Protein 4NOX (pdb70)

InterPro domains:
  IPR000504 RNA recognition motif domain [PS50102] (42-128)
  IPR011400 Eukaryotic translation initiation factor 3 subunit B [MF_03001] (15-746)
  IPR011400 Eukaryotic translation initiation factor 3 subunit B [PIRSF036424] (9-745)
  IPR011400 Eukaryotic translation initiation factor 3 subunit B [PTHR14068] (8-745)
  IPR012677 Nucleotide-binding alpha-beta plait domain superfamily [G3DSA:3.30.70.330] (41-124)
  IPR013979 Translation initiation factor, beta propellor-like domain [PF08662] (407-628)
  IPR015943 WD40/YVTN repeat-like-containing domain superfamily [G3DSA:2.130.10.10] (167-363)
  IPR015943 WD40/YVTN repeat-like-containing domain superfamily [G3DSA:2.130.10.10] (385-650)
  IPR034363 eIF3B, RNA recognition motif [cd12278] (41-124)
  IPR035979 RNA-binding domain superfamily [SSF54928] (69-132)

Radius of gyration: 23.25 Å; Cα contacts (8 Å, |Δi|>4): 1165; chains: 1; bounding box: 60×56×57 Å

B-factor: mean 74.77, std 24.27, range [25.97, 205.02]

GO terms:
  GO:0005515 protein binding (F, IPI)

Sequence (460 aa):
RGRDQFVMYRGDTVGVFWNNEKDQPENIVDRQHWTETFVQWSPLGTYLTSVHAQGVQLWGGASWSRLRRFPHPFVNLVAFSPGEKYLVTWSNRPIQIPDSGHPVLTLDDDGKNYIIWDIETARPLRSFAQQDIFPWPVFKWSADDKYVARLNQGTSISIYELPKMNLLDKQAVKIEGVMDFEWAPATVQREGVKTYEQLFCFWTPEIGNNPARVGLMSIPSKQIVRTLNLFSVSDVKMHWQSEGTYLCVKVDRHSKSKKSQATTLEIFRVKEKGVPVEVVDTIKDTVINFAWEPKGDRFVIITTPEPVGATAVPPKTSVSFFCPELKKGNQVGSFKHLRTLEKKNHNAIYWSPKGRFVVIATVHNTQSSDLEFWDLDFDGEKPENEKDLAACLQLMGTGDHYGITDVEWDPSGRYVATWASAWKHTMENGYHLYDFKGELLREEHIEKFKQWQWRPRPPT

Structure (mmCIF, N/CA/C/O backbone):
data_4NOX
#
_entry.id   4NOX
#
_cell.length_a   108.380
_cell.length_b   108.380
_cell.length_c   172.180
_cell.angle_alpha   90.000
_cell.angle_beta   90.000
_cell.angle_gamma   90.000
#
_symmetry.space_group_name_H-M   'P 43 21 2'
#
loop_
_entity.id
_entity.type
_entity.pdbx_description
1 polymer 'Eukaryotic translation initiation factor 3 subunit B'
2 non-polymer 'CHLORIDE ION'
3 water water
#
loop_
_atom_site.group_PDB
_atom_site.id
_atom_site.type_symbol
_atom_site.label_atom_id
_atom_site.label_alt_id
_atom_site.label_comp_id
_atom_site.label_asym_id
_atom_site.label_entity_id
_atom_site.label_seq_id
_atom_site.pdbx_PDB_ins_code
_atom_site.Cartn_x
_atom_site.Cartn_y
_atom_site.Cartn_z
_atom_site.occupancy
_atom_site.B_iso_or_equiv
_atom_site.auth_seq_id
_atom_site.auth_comp_id
_atom_site.auth_asym_id
_atom_site.auth_atom_id
_atom_site.pdbx_PDB_model_num
ATOM 1 N N . ARG A 1 166 ? 150.449 141.768 42.571 1.00 125.79 166 ARG A N 1
ATOM 2 C CA . ARG A 1 166 ? 150.607 140.376 42.166 1.00 120.43 166 ARG A CA 1
ATOM 3 C C . ARG A 1 166 ? 149.849 140.051 40.882 1.00 117.05 166 ARG A C 1
ATOM 4 O O . ARG A 1 166 ? 150.248 139.165 40.126 1.00 117.36 166 ARG A O 1
ATOM 12 N N . GLY A 1 167 ? 148.757 140.768 40.640 1.00 111.79 167 GLY A N 1
ATOM 13 C CA . GLY A 1 167 ? 147.933 140.511 39.474 1.00 103.59 167 GLY A CA 1
ATOM 14 C C . GLY A 1 167 ? 147.255 139.159 39.567 1.00 97.00 167 GLY A C 1
ATOM 15 O O . GLY A 1 167 ? 147.167 138.424 38.584 1.00 96.26 167 GLY A O 1
ATOM 16 N N . ARG A 1 168 ? 146.781 138.828 40.763 1.00 96.03 168 ARG A N 1
ATOM 17 C CA . ARG A 1 168 ? 146.100 137.562 40.996 1.00 90.93 168 ARG A CA 1
ATOM 18 C C . ARG A 1 168 ? 144.628 137.679 40.629 1.00 87.12 168 ARG A C 1
ATOM 19 O O . ARG A 1 168 ? 144.113 138.780 40.436 1.00 85.84 168 ARG A O 1
ATOM 27 N N . ASP A 1 169 ? 143.954 136.541 40.525 1.00 84.53 169 ASP A N 1
ATOM 28 C CA . ASP A 1 169 ? 142.520 136.537 40.279 1.00 84.75 169 ASP A CA 1
ATOM 29 C C . ASP A 1 169 ? 141.771 135.826 41.391 1.00 85.32 169 ASP A C 1
ATOM 30 O O . ASP A 1 169 ? 142.254 134.842 41.948 1.00 84.48 169 ASP A O 1
ATOM 35 N N . GLN A 1 170 ? 140.590 136.337 41.713 1.00 85.84 170 GLN A N 1
ATOM 36 C CA . GLN A 1 170 ? 139.745 135.704 42.708 1.00 84.63 170 GLN A CA 1
ATOM 37 C C . GLN A 1 170 ? 138.950 134.583 42.061 1.00 82.57 170 GLN A C 1
ATOM 38 O O . GLN A 1 170 ? 138.787 134.543 40.840 1.00 82.80 170 GLN A O 1
ATOM 44 N N . PHE A 1 171 ? 138.469 133.668 42.892 1.00 82.32 171 PHE A N 1
ATOM 45 C CA . PHE A 1 171 ? 137.588 132.603 42.446 1.00 81.01 171 PHE A CA 1
ATOM 46 C C . PHE A 1 171 ? 136.754 132.143 43.627 1.00 82.20 171 PHE A C 1
ATOM 47 O O . PHE A 1 171 ? 137.094 132.413 44.779 1.00 77.89 171 PHE A O 1
ATOM 55 N N . VAL A 1 172 ? 135.657 131.454 43.343 1.00 83.35 172 VAL A N 1
ATOM 56 C CA . VAL A 1 172 ? 134.815 130.934 44.407 1.00 85.66 172 VAL A CA 1
ATOM 57 C C . VAL A 1 172 ? 134.823 129.409 44.397 1.00 86.78 172 VAL A C 1
ATOM 58 O O . VAL A 1 172 ? 134.904 128.780 43.341 1.00 83.08 172 VAL A O 1
ATOM 62 N N . MET A 1 173 ? 134.782 128.825 45.587 1.00 88.46 173 MET A N 1
ATOM 63 C CA . MET A 1 173 ? 134.523 127.402 45.726 1.00 88.33 173 MET A CA 1
ATOM 64 C C . MET A 1 173 ? 133.399 127.188 46.730 1.00 88.09 173 MET A C 1
ATOM 65 O O . MET A 1 173 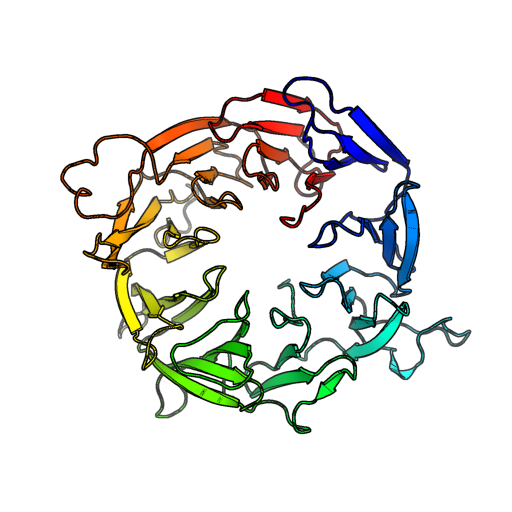? 133.323 127.867 47.751 1.00 91.68 173 MET A O 1
ATOM 70 N N . TYR A 1 174 ? 132.508 126.261 46.407 1.00 85.86 174 TYR A N 1
ATOM 71 C CA . TYR A 1 174 ? 131.358 125.971 47.243 1.00 88.21 174 TYR A CA 1
ATOM 72 C C . TYR A 1 174 ? 131.428 124.500 47.633 1.00 91.60 174 TYR A C 1
ATOM 73 O O . TYR A 1 174 ? 131.285 123.617 46.791 1.00 93.73 174 TYR A O 1
ATOM 82 N N . ARG A 1 175 ? 131.726 124.243 48.896 1.00 90.70 175 ARG A N 1
ATOM 83 C CA . ARG A 1 175 ? 131.835 122.882 49.384 1.00 87.11 175 ARG A CA 1
ATOM 84 C C . ARG A 1 175 ? 130.915 122.740 50.574 1.00 92.02 175 ARG A C 1
ATOM 85 O O . ARG A 1 175 ? 130.865 123.620 51.426 1.00 93.81 175 ARG A O 1
ATOM 93 N N . GLY A 1 176 ? 130.166 121.648 50.626 1.00 93.09 176 GLY A N 1
ATOM 94 C CA . GLY A 1 176 ? 129.255 121.452 51.732 1.00 94.86 176 GLY A CA 1
ATOM 95 C C . GLY A 1 176 ? 128.264 122.591 51.791 1.00 98.16 176 GLY A C 1
ATOM 96 O O . GLY A 1 176 ? 127.570 122.871 50.823 1.00 100.62 176 GLY A O 1
ATOM 97 N N . ASP A 1 177 ? 128.181 123.229 52.948 1.00 102.29 177 ASP A N 1
ATOM 98 C CA . ASP A 1 177 ? 127.278 124.353 53.154 1.00 105.03 177 ASP A CA 1
ATOM 99 C C . ASP A 1 177 ? 128.059 125.658 53.255 1.00 101.27 177 ASP A C 1
ATOM 100 O O . ASP A 1 177 ? 127.534 126.674 53.708 1.00 109.28 177 ASP A O 1
ATOM 105 N N . THR A 1 178 ? 129.319 125.624 52.830 1.00 89.67 178 THR A N 1
ATOM 106 C CA . THR A 1 178 ? 130.189 126.792 52.923 1.00 86.91 178 THR A CA 1
ATOM 107 C C . THR A 1 178 ? 130.741 127.221 51.559 1.00 86.12 178 THR A C 1
ATOM 108 O O . THR A 1 178 ? 131.261 126.399 50.804 1.00 85.79 178 THR A O 1
ATOM 112 N N . VAL A 1 179 ? 130.675 128.520 51.283 1.00 81.41 179 VAL A N 1
ATOM 113 C CA . VAL A 1 179 ? 131.212 129.090 50.054 1.00 80.99 179 VAL A CA 1
ATOM 114 C C . VAL A 1 179 ? 132.200 130.201 50.375 1.00 83.61 179 VAL A C 1
ATOM 115 O O . VAL A 1 179 ? 131.979 130.972 51.298 1.00 87.74 179 VAL A O 1
ATOM 119 N N . GLY A 1 180 ? 133.286 130.284 49.615 1.00 82.57 180 GLY A N 1
ATOM 120 C CA . GLY A 1 180 ? 134.340 131.236 49.915 1.00 83.55 180 GLY A CA 1
ATOM 121 C C . GLY A 1 180 ? 134.998 131.851 48.693 1.00 83.72 180 GLY A C 1
ATOM 122 O O . GLY A 1 180 ? 135.134 131.204 47.655 1.00 78.33 180 GLY A O 1
ATOM 123 N N . VAL A 1 181 ? 135.404 133.111 48.814 1.00 85.78 181 VAL A N 1
ATOM 124 C CA . VAL A 1 181 ? 136.148 133.772 47.749 1.00 85.65 181 VAL A CA 1
ATOM 125 C C . VAL A 1 181 ? 137.639 133.712 48.070 1.00 87.74 181 VAL A C 1
ATOM 126 O O . VAL A 1 181 ? 138.059 134.090 49.163 1.00 91.93 181 VAL A O 1
ATOM 130 N N . PHE A 1 182 ? 138.434 133.225 47.122 1.00 83.56 182 PHE A N 1
ATOM 131 C CA . PHE A 1 182 ? 139.855 133.002 47.367 1.00 84.28 182 PHE A CA 1
ATOM 132 C C . PHE A 1 182 ? 140.747 133.697 46.344 1.00 88.72 182 PHE A C 1
ATOM 133 O O . PHE A 1 182 ? 140.371 133.846 45.184 1.00 86.78 182 PHE A O 1
ATOM 141 N N . TRP A 1 183 ? 141.930 134.120 46.780 1.00 93.43 183 TRP A N 1
ATOM 142 C CA . TRP A 1 183 ? 142.955 134.588 45.857 1.00 92.54 183 TRP A CA 1
ATOM 143 C C . TRP A 1 183 ? 143.661 133.380 45.256 1.00 96.94 183 TRP A C 1
ATOM 144 O O . TRP A 1 183 ? 143.742 132.323 45.883 1.00 100.48 183 TRP A O 1
ATOM 155 N N . ASN A 1 184 ? 144.172 133.538 44.040 1.00 94.71 184 ASN A N 1
ATOM 156 C CA . ASN A 1 184 ? 144.897 132.468 43.368 1.00 89.27 184 ASN A CA 1
ATOM 157 C C . ASN A 1 184 ? 146.397 132.577 43.624 1.00 89.12 184 ASN A C 1
ATOM 158 O O . ASN A 1 184 ? 147.007 133.602 43.327 1.00 89.07 184 ASN A O 1
ATOM 163 N N . ASN A 1 185 ? 146.986 131.520 44.174 1.00 88.89 185 ASN A N 1
ATOM 164 C CA . ASN A 1 185 ? 148.418 131.508 44.464 1.00 89.59 185 ASN A CA 1
ATOM 165 C C . ASN A 1 185 ? 149.161 130.380 43.754 1.00 90.92 185 ASN A C 1
ATOM 166 O O . ASN A 1 185 ? 150.177 129.893 44.252 1.00 95.17 185 ASN A O 1
ATOM 171 N N . GLU A 1 186 ? 148.647 129.983 42.592 1.00 88.78 186 GLU A N 1
ATOM 172 C CA . GLU A 1 186 ? 149.206 128.878 41.816 1.00 91.62 186 GLU A CA 1
ATOM 173 C C . GLU A 1 186 ? 149.350 127.610 42.659 1.00 90.56 186 GLU A C 1
ATOM 174 O O . GLU A 1 186 ? 148.355 127.075 43.145 1.00 92.26 186 GLU A O 1
ATOM 180 N N . LYS A 1 187 ? 150.583 127.144 42.838 1.00 88.44 187 LYS A N 1
ATOM 181 C CA . LYS A 1 187 ? 150.843 125.953 43.641 1.00 85.25 187 LYS A CA 1
ATOM 182 C C . LYS A 1 187 ? 150.618 126.186 45.124 1.00 87.51 187 LYS A C 1
ATOM 183 O O . LYS A 1 187 ? 150.222 125.282 45.849 1.00 84.44 187 LYS A O 1
ATOM 189 N N . ASP A 1 188 ? 150.883 127.405 45.571 1.00 92.12 188 ASP A N 1
ATOM 190 C CA . ASP A 1 188 ? 150.686 127.764 46.976 1.00 97.33 188 ASP A CA 1
ATOM 191 C C . ASP A 1 188 ? 149.203 127.796 47.341 1.00 98.39 188 ASP A C 1
ATOM 192 O O . ASP A 1 188 ? 148.346 127.975 46.472 1.00 99.81 188 ASP A O 1
ATOM 197 N N . GLN A 1 189 ? 148.905 127.622 48.626 1.00 99.28 189 GLN A N 1
ATOM 198 C CA . GLN A 1 189 ? 147.522 127.592 49.095 1.00 96.04 189 GLN A CA 1
ATOM 199 C C . GLN A 1 189 ? 146.778 128.876 48.748 1.00 93.81 189 GLN A C 1
ATOM 200 O O . GLN A 1 189 ? 147.314 129.970 48.913 1.00 97.77 189 GLN A O 1
ATOM 206 N N . PRO A 1 190 ? 145.542 128.739 48.242 1.00 85.88 190 PRO A N 1
ATOM 207 C CA . PRO A 1 190 ? 144.709 129.906 47.933 1.00 82.68 190 PRO A CA 1
ATOM 208 C C . PRO A 1 190 ? 144.426 130.745 49.177 1.00 89.75 190 PRO A C 1
ATOM 209 O O . PRO A 1 190 ? 143.855 130.238 50.144 1.00 84.02 190 PRO A O 1
ATOM 213 N N . GLU A 1 191 ? 144.838 132.010 49.148 1.00 95.49 191 GLU A N 1
ATOM 214 C CA . GLU A 1 191 ? 144.549 132.947 50.227 1.00 96.03 191 GLU A CA 1
ATOM 215 C C . GLU A 1 191 ? 143.047 133.198 50.297 1.00 94.91 191 GLU A C 1
ATOM 216 O O . GLU A 1 191 ? 142.399 133.412 49.275 1.00 94.98 191 GLU A O 1
ATOM 222 N N . ASN A 1 192 ? 142.467 133.162 51.488 1.00 98.55 192 ASN A N 1
ATOM 223 C CA . ASN A 1 192 ? 141.020 133.295 51.585 1.00 97.86 192 ASN A CA 1
ATOM 224 C C . ASN A 1 192 ? 140.590 134.699 51.951 1.00 96.53 192 ASN A C 1
ATOM 225 O O . ASN A 1 192 ? 140.877 135.179 53.037 1.00 95.21 192 ASN A O 1
ATOM 230 N N . ILE A 1 193 ? 139.916 135.369 51.027 1.00 96.12 193 ILE A N 1
ATOM 231 C CA . ILE A 1 193 ? 139.266 136.627 51.344 1.00 98.34 193 ILE A CA 1
ATOM 232 C C . ILE A 1 193 ? 138.111 136.450 52.323 1.00 100.54 193 ILE A C 1
ATOM 233 O O . ILE A 1 193 ? 137.962 137.227 53.261 1.00 98.49 193 ILE A O 1
ATOM 238 N N . VAL A 1 194 ? 137.294 135.427 52.095 1.00 101.59 194 VAL A N 1
ATOM 239 C CA . VAL A 1 194 ? 136.154 135.155 52.960 1.00 102.03 194 VAL A CA 1
ATOM 240 C C . VAL A 1 194 ? 135.694 133.710 52.876 1.00 98.90 194 VAL A C 1
ATOM 241 O O . VAL A 1 194 ? 135.896 133.042 51.872 1.00 99.74 194 VAL A O 1
ATOM 245 N N . ASP A 1 195 ? 135.045 133.244 53.933 1.00 94.34 195 ASP A N 1
ATOM 246 C CA . ASP A 1 195 ? 134.361 131.966 53.920 1.00 90.66 195 ASP A CA 1
ATOM 247 C C . ASP A 1 195 ? 133.109 132.129 54.765 1.00 90.81 195 ASP A C 1
ATOM 248 O O . ASP A 1 195 ? 133.134 132.822 55.776 1.00 95.70 195 ASP A O 1
ATOM 253 N N . ARG A 1 196 ? 132.013 131.504 54.360 1.00 88.22 196 ARG A N 1
ATOM 254 C CA . ARG A 1 196 ? 130.782 131.605 55.125 1.00 88.33 196 ARG A CA 1
ATOM 255 C C . ARG A 1 196 ? 129.970 130.333 55.047 1.00 93.85 196 ARG A C 1
ATOM 256 O O . ARG A 1 196 ? 130.039 129.606 54.065 1.00 92.01 196 ARG A O 1
ATOM 264 N N . GLN A 1 197 ? 129.185 130.073 56.083 1.00 101.77 197 GLN A N 1
ATOM 265 C CA . GLN A 1 197 ? 128.290 128.923 56.062 1.00 104.21 197 GLN A CA 1
ATOM 266 C C . GLN A 1 197 ? 126.887 129.382 55.680 1.00 99.90 197 GLN A C 1
ATOM 267 O O . GLN A 1 197 ? 126.423 130.429 56.133 1.00 97.02 197 GLN A O 1
ATOM 273 N N . HIS A 1 198 ? 126.231 128.596 54.837 1.00 101.74 198 HIS A N 1
ATOM 274 C CA . HIS A 1 198 ? 124.904 128.917 54.348 1.00 105.66 198 HIS A CA 1
ATOM 275 C C . HIS A 1 198 ? 124.814 130.326 53.753 1.00 104.36 198 HIS A C 1
ATOM 276 O O . HIS A 1 198 ? 123.923 131.103 54.096 1.00 108.20 198 HIS A O 1
ATOM 283 N N . TRP A 1 199 ? 125.762 130.645 52.876 1.00 96.63 199 TRP A N 1
ATOM 284 C CA . TRP A 1 199 ? 125.757 131.895 52.128 1.00 93.29 199 TRP A CA 1
ATOM 285 C C . TRP A 1 199 ? 124.672 131.774 51.066 1.00 94.71 199 TRP A C 1
ATOM 286 O O . TRP A 1 199 ? 123.965 132.735 50.753 1.00 97.11 199 TRP A O 1
ATOM 297 N N . THR A 1 200 ? 124.535 130.566 50.531 1.00 91.51 200 THR A N 1
ATOM 298 C CA . THR A 1 200 ? 123.489 130.260 49.565 1.00 85.51 200 THR A CA 1
ATOM 299 C C . THR A 1 200 ? 122.801 128.946 49.937 1.00 85.42 200 THR A C 1
ATOM 300 O O . THR A 1 200 ? 123.337 128.159 50.716 1.00 85.65 200 THR A O 1
ATOM 304 N N . GLU A 1 201 ? 121.615 128.712 49.383 1.00 87.15 201 GLU A N 1
ATOM 305 C CA . GLU A 1 201 ? 120.871 127.488 49.674 1.00 87.25 201 GLU A CA 1
ATOM 306 C C . GLU A 1 201 ? 121.152 126.362 48.679 1.00 84.97 201 GLU A C 1
ATOM 307 O O . GLU A 1 201 ? 121.281 125.202 49.067 1.00 82.48 201 GLU A O 1
ATOM 313 N N . THR A 1 202 ? 121.241 126.699 47.396 1.00 87.84 202 THR A N 1
ATOM 314 C CA . THR A 1 202 ? 121.400 125.675 46.366 1.00 86.57 202 THR A CA 1
ATOM 315 C C . THR A 1 202 ? 122.659 125.828 45.506 1.00 86.31 202 THR A C 1
ATOM 316 O O . THR A 1 202 ? 123.389 124.857 45.299 1.00 87.63 202 THR A O 1
ATOM 320 N N . PHE A 1 203 ? 122.911 127.032 45.002 1.00 83.46 203 PHE A N 1
ATOM 321 C CA . PHE A 1 203 ? 124.106 127.262 44.187 1.00 79.47 203 PHE A CA 1
ATOM 322 C C . PHE A 1 203 ? 124.654 128.688 44.244 1.00 75.63 203 PHE A C 1
ATOM 323 O O . PHE A 1 203 ? 124.054 129.581 44.840 1.00 76.25 203 PHE A O 1
ATOM 331 N N . VAL A 1 204 ? 125.802 128.881 43.603 1.00 70.09 204 VAL A N 1
ATOM 332 C CA . VAL A 1 204 ? 126.478 130.172 43.560 1.00 68.76 204 VAL A CA 1
ATOM 333 C C . VAL A 1 204 ? 126.846 130.501 42.115 1.00 70.52 204 VAL A C 1
ATOM 334 O O . VAL A 1 204 ? 127.322 129.637 41.379 1.00 69.73 204 VAL A O 1
ATOM 338 N N . GLN A 1 205 ? 126.619 131.747 41.708 1.00 71.36 205 GLN A N 1
ATOM 339 C CA . GLN A 1 205 ? 126.862 132.159 40.330 1.00 72.32 205 GLN A CA 1
ATOM 340 C C . GLN A 1 205 ? 127.483 133.553 40.267 1.00 72.67 205 GLN A C 1
ATOM 341 O O . GLN A 1 205 ? 127.030 134.472 40.949 1.00 72.02 205 GLN A O 1
ATOM 347 N N . TRP A 1 206 ? 128.526 133.707 39.455 1.00 73.50 206 TRP A N 1
ATOM 348 C CA . TRP A 1 206 ? 129.177 135.004 39.292 1.00 71.98 206 TRP A CA 1
ATOM 349 C C . TRP A 1 206 ? 128.447 135.886 38.288 1.00 71.65 206 TRP A C 1
ATOM 350 O O . TRP A 1 206 ? 127.898 135.403 37.296 1.00 70.19 206 TRP A O 1
ATOM 361 N N . SER A 1 207 ? 128.446 137.184 38.562 1.00 72.43 207 SER A N 1
ATOM 362 C CA . SER A 1 207 ? 127.963 138.174 37.614 1.00 72.89 207 SER A CA 1
ATOM 363 C C . SER A 1 207 ? 128.967 138.247 36.461 1.00 73.18 207 SER A C 1
ATOM 364 O O . SER A 1 207 ? 130.174 138.167 36.689 1.00 78.64 207 SER A O 1
ATOM 367 N N . PRO A 1 208 ? 128.472 138.388 35.220 1.00 68.39 208 PRO A N 1
ATOM 368 C CA . PRO A 1 208 ? 129.311 138.293 34.016 1.00 66.78 208 PRO A CA 1
ATOM 369 C C . PRO A 1 208 ? 130.470 139.285 33.967 1.00 68.65 208 PRO A C 1
ATOM 370 O O . PRO A 1 208 ? 131.481 138.982 33.338 1.00 67.80 208 PRO A O 1
ATOM 374 N N . LEU A 1 209 ? 130.332 140.443 34.607 1.00 71.45 209 LEU A N 1
ATOM 375 C CA . LEU A 1 209 ? 131.444 141.389 34.688 1.00 70.69 209 LEU A CA 1
ATOM 376 C C . LEU A 1 209 ? 132.137 141.299 36.052 1.00 72.94 209 LEU A C 1
ATOM 377 O O . LEU A 1 209 ? 132.979 142.130 36.389 1.00 70.70 209 LEU A O 1
ATOM 382 N N . GLY A 1 210 ? 131.772 140.284 36.832 1.00 76.22 210 GLY A N 1
ATOM 383 C CA . GLY A 1 210 ? 132.423 140.017 38.105 1.00 75.96 210 GLY A CA 1
ATOM 384 C C . GLY A 1 210 ? 132.048 140.952 39.242 1.00 77.76 210 GLY A C 1
ATOM 385 O O . GLY A 1 210 ? 132.588 140.845 40.344 1.00 79.01 210 GLY A O 1
ATOM 386 N N . THR A 1 211 ? 131.120 141.866 38.980 1.00 77.11 211 THR A N 1
ATOM 387 C CA . THR A 1 211 ? 130.713 142.850 39.980 1.00 76.90 211 THR A CA 1
ATOM 388 C C . THR A 1 211 ? 129.985 142.210 41.159 1.00 78.41 211 THR A C 1
ATOM 389 O O . THR A 1 211 ? 130.237 142.554 42.313 1.00 81.28 211 THR A O 1
ATOM 393 N N . TYR A 1 212 ? 129.089 141.271 40.873 1.00 80.64 212 TYR A N 1
ATOM 394 C CA . TYR A 1 212 ? 128.273 140.672 41.924 1.00 81.14 212 TYR A CA 1
ATOM 395 C C . TYR A 1 212 ? 128.538 139.189 42.147 1.00 79.88 212 TYR A C 1
ATOM 396 O O . TYR A 1 212 ? 128.857 138.453 41.213 1.00 73.65 212 TYR A O 1
ATOM 405 N N . LEU A 1 213 ? 128.400 138.761 43.398 1.00 68.57 213 LEU A N 1
ATOM 406 C CA . LEU A 1 213 ? 128.286 137.343 43.710 1.00 71.63 213 LEU A CA 1
ATOM 407 C C . LEU A 1 213 ? 126.823 137.059 44.027 1.00 74.69 213 LEU A C 1
ATOM 408 O O . LEU A 1 213 ? 126.229 137.712 44.884 1.00 77.31 213 LEU A O 1
ATOM 413 N N . THR A 1 214 ? 126.239 136.097 43.322 1.00 74.32 214 THR A N 1
ATOM 414 C CA . THR A 1 214 ? 124.814 135.824 43.455 1.00 75.37 214 THR A CA 1
ATOM 415 C C . THR A 1 214 ? 124.544 134.609 44.337 1.00 76.77 214 THR A C 1
ATOM 416 O O . THR A 1 214 ? 125.044 133.514 44.077 1.00 78.07 214 THR A O 1
ATOM 420 N N . SER A 1 215 ? 123.760 134.817 45.390 1.00 74.55 215 SER A N 1
ATOM 421 C CA . SER A 1 215 ? 123.306 133.719 46.232 1.00 76.19 215 SER A CA 1
ATOM 422 C C . SER A 1 215 ? 121.822 133.498 45.986 1.00 75.00 215 SER A C 1
ATOM 423 O O . SER A 1 215 ? 121.087 134.441 45.691 1.00 69.70 215 SER A O 1
ATOM 426 N N . VAL A 1 216 ? 121.388 132.249 46.092 1.00 77.70 216 VAL A N 1
ATOM 427 C CA . VAL A 1 216 ? 119.996 131.911 45.833 1.00 80.94 216 VAL A CA 1
ATOM 428 C C . VAL A 1 216 ? 119.343 131.266 47.052 1.00 87.80 216 VAL A C 1
ATOM 429 O O . VAL A 1 216 ? 119.943 130.428 47.726 1.00 88.46 216 VAL A O 1
ATOM 433 N N . HIS A 1 217 ? 118.112 131.678 47.335 1.00 88.67 217 HIS A N 1
ATOM 434 C CA . HIS A 1 217 ? 117.362 131.155 48.466 1.00 88.91 217 HIS A CA 1
ATOM 435 C C . HIS A 1 217 ? 115.932 130.864 48.025 1.00 90.53 217 HIS A C 1
ATOM 436 O O . HIS A 1 217 ? 115.566 131.139 46.883 1.00 94.19 217 HIS A O 1
ATOM 443 N N . ALA A 1 218 ? 115.139 130.252 48.895 1.00 90.68 218 ALA A N 1
ATOM 444 C CA . ALA A 1 218 ? 113.740 130.010 48.569 1.00 88.11 218 ALA A CA 1
ATOM 445 C C . ALA A 1 218 ? 112.959 131.310 48.423 1.00 87.75 218 ALA A C 1
ATOM 446 O O . ALA A 1 218 ? 112.162 131.469 47.507 1.00 85.09 218 ALA A O 1
ATOM 448 N N . GLN A 1 219 ? 113.192 132.235 49.343 1.00 89.55 219 GLN A N 1
ATOM 449 C CA . GLN A 1 219 ? 112.530 133.529 49.313 1.00 91.05 219 GLN A CA 1
ATOM 450 C C . GLN A 1 219 ? 112.917 134.391 48.122 1.00 88.46 219 GLN A C 1
ATOM 451 O O . GLN A 1 219 ? 112.080 135.054 47.523 1.00 84.59 219 GLN A 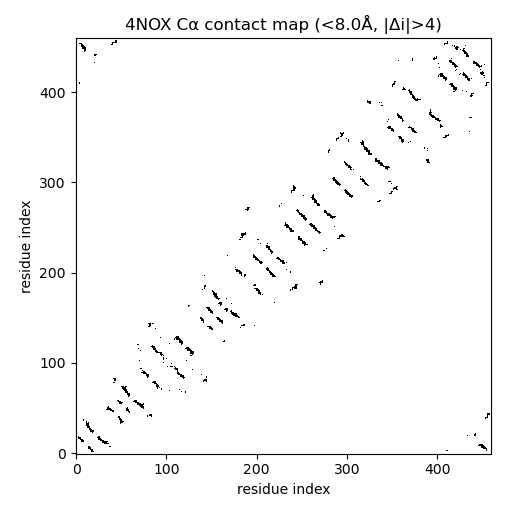O 1
ATOM 457 N N . GLY A 1 220 ? 114.205 134.403 47.809 1.00 88.83 220 GLY A N 1
ATOM 458 C CA . GLY A 1 220 ? 114.753 135.350 46.861 1.00 87.29 220 GLY A CA 1
ATOM 459 C C . GLY A 1 220 ? 116.154 135.012 46.401 1.00 86.49 220 GLY A C 1
ATOM 460 O O . GLY A 1 220 ? 116.748 134.037 46.847 1.00 91.09 220 GLY A O 1
ATOM 461 N N . VAL A 1 221 ? 116.675 135.823 45.491 1.00 79.50 221 VAL A N 1
ATOM 462 C CA . VAL A 1 221 ? 118.077 135.763 45.119 1.00 75.27 221 VAL A CA 1
ATOM 463 C C . VAL A 1 221 ? 118.752 137.044 45.592 1.00 74.87 221 VAL A C 1
ATOM 464 O O . VAL A 1 221 ? 118.160 138.113 45.544 1.00 69.24 221 VAL A O 1
ATOM 468 N N . GLN A 1 222 ? 119.975 136.922 46.091 1.00 79.10 222 GLN A N 1
ATOM 469 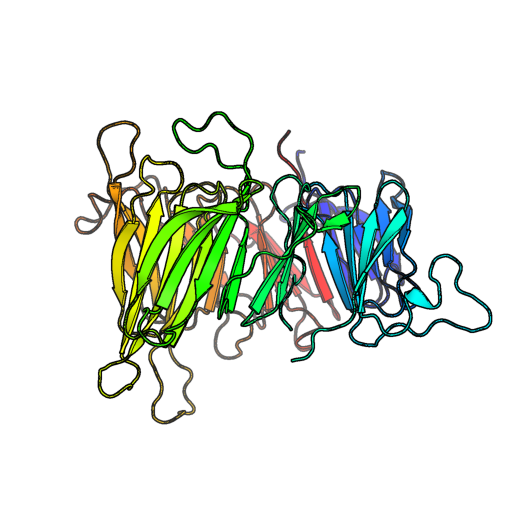C CA . GLN A 1 222 ? 120.686 138.054 46.676 1.00 82.36 222 GLN A CA 1
ATOM 470 C C . GLN A 1 222 ? 121.995 138.340 45.949 1.00 77.75 222 GLN A C 1
ATOM 471 O O . GLN A 1 222 ? 122.665 137.425 45.468 1.00 72.12 222 GLN A O 1
ATOM 477 N N . LEU A 1 223 ? 122.349 139.618 45.870 1.00 78.60 223 LEU A N 1
ATOM 478 C CA . LEU A 1 223 ? 123.584 140.034 45.215 1.00 78.37 223 LEU A CA 1
ATOM 479 C C . LEU A 1 223 ? 124.596 140.552 46.234 1.00 80.21 223 LEU A C 1
ATOM 480 O O . LEU A 1 223 ? 124.393 141.598 46.854 1.00 78.76 223 LEU A O 1
ATOM 485 N N . TRP A 1 224 ? 125.684 139.807 46.405 1.00 82.74 224 TRP A N 1
ATOM 486 C CA . TRP A 1 224 ? 126.743 140.189 47.331 1.00 86.93 224 TRP A CA 1
ATOM 487 C C . TRP A 1 224 ? 127.918 140.778 46.562 1.00 89.96 224 TRP A C 1
ATOM 488 O O . TRP A 1 224 ? 128.209 140.357 45.442 1.00 89.40 224 TRP A O 1
ATOM 499 N N . GLY A 1 225 ? 128.588 141.754 47.163 1.00 94.02 225 GLY A N 1
ATOM 500 C CA . GLY A 1 225 ? 129.706 142.412 46.515 1.00 96.71 225 GLY A CA 1
ATOM 501 C C . GLY A 1 225 ? 130.350 143.478 47.380 1.00 99.40 225 GLY A C 1
ATOM 502 O O . GLY A 1 225 ? 130.032 143.613 48.562 1.00 102.31 225 GLY A O 1
ATOM 503 N N . GLY A 1 226 ? 131.258 144.242 46.782 1.00 98.10 226 GLY A N 1
ATOM 504 C CA . GLY A 1 226 ? 132.012 145.240 47.515 1.00 97.23 226 GLY A CA 1
ATOM 505 C C . GLY A 1 226 ? 133.137 144.602 48.303 1.00 97.91 226 GLY A C 1
ATOM 506 O O . GLY A 1 226 ? 133.224 143.374 48.393 1.00 96.52 226 GLY A O 1
ATOM 507 N N . ALA A 1 227 ? 134.004 145.433 48.872 1.00 99.30 227 ALA A N 1
ATOM 508 C CA . ALA A 1 227 ? 135.116 144.940 49.672 1.00 99.70 227 ALA A CA 1
ATOM 509 C C . ALA A 1 227 ? 134.585 144.244 50.919 1.00 101.43 227 ALA A C 1
ATOM 510 O O . ALA A 1 227 ? 135.131 143.233 51.360 1.00 99.38 227 ALA A O 1
ATOM 512 N N . SER A 1 228 ? 133.500 144.783 51.467 1.00 105.72 228 SER A N 1
ATOM 513 C CA . SER A 1 228 ? 132.878 144.232 52.669 1.00 110.94 228 SER A CA 1
ATOM 514 C C . SER A 1 228 ? 132.231 142.870 52.430 1.00 108.25 228 SER A C 1
ATOM 515 O O . SER A 1 228 ? 132.012 142.115 53.375 1.00 107.75 228 SER A O 1
ATOM 518 N N . TRP A 1 229 ? 131.934 142.569 51.167 1.00 102.77 229 TRP A N 1
ATOM 519 C CA . TRP A 1 229 ? 131.130 141.399 50.798 1.00 96.90 229 TRP A CA 1
ATOM 520 C C . TRP A 1 229 ? 129.778 141.453 51.505 1.00 92.82 229 TRP A C 1
ATOM 521 O O . TRP A 1 229 ? 129.286 140.462 52.050 1.00 90.12 229 TRP A O 1
ATOM 532 N N . SER A 1 230 ? 129.190 142.643 51.483 1.00 92.09 230 SER A N 1
ATOM 533 C CA . SER A 1 230 ? 127.894 142.894 52.084 1.00 96.06 230 SER A CA 1
ATOM 534 C C . SER A 1 230 ? 126.794 142.722 51.046 1.00 96.57 230 SER A C 1
ATOM 535 O O . SER A 1 230 ? 127.061 142.708 49.844 1.00 96.37 230 SER A O 1
ATOM 538 N N . ARG A 1 231 ? 125.558 142.583 51.514 1.00 98.17 231 ARG A N 1
ATOM 539 C CA . ARG A 1 231 ? 124.414 142.514 50.616 1.00 98.15 231 ARG A CA 1
ATOM 540 C C . ARG A 1 231 ? 124.271 143.821 49.850 1.00 96.12 231 ARG A C 1
ATOM 541 O O . ARG A 1 231 ? 124.373 144.904 50.426 1.00 98.97 231 ARG A O 1
ATOM 549 N N . LEU A 1 232 ? 124.042 143.711 48.547 1.00 91.02 232 LEU A N 1
ATOM 550 C CA . LEU A 1 232 ? 123.914 144.883 47.689 1.00 85.78 232 LEU A CA 1
ATOM 551 C C . LEU A 1 232 ? 122.511 144.987 47.105 1.00 80.84 232 LEU A C 1
ATOM 552 O O . LEU A 1 232 ? 121.922 146.067 47.075 1.00 79.15 232 LEU A O 1
ATOM 557 N N . ARG A 1 233 ? 121.983 143.860 46.639 1.00 77.59 233 ARG A N 1
ATOM 558 C CA . ARG A 1 233 ? 120.645 143.819 46.060 1.00 76.99 233 ARG A CA 1
ATOM 559 C C . ARG A 1 233 ? 119.901 142.546 46.449 1.00 72.78 233 ARG A C 1
ATOM 560 O O . ARG A 1 233 ? 120.514 141.510 46.711 1.00 68.02 233 ARG A O 1
ATOM 568 N N . ARG A 1 234 ? 118.576 142.632 46.474 1.00 74.73 234 ARG A N 1
ATOM 569 C CA . ARG A 1 234 ? 117.734 141.485 46.790 1.00 80.62 234 ARG A CA 1
ATOM 570 C C . ARG A 1 234 ? 116.557 141.402 45.824 1.00 78.17 234 ARG A C 1
ATOM 571 O O . ARG A 1 234 ? 115.908 142.407 45.533 1.00 79.78 234 ARG A O 1
ATOM 579 N N . PHE A 1 235 ? 116.289 140.202 45.323 1.00 73.66 235 PHE A N 1
ATOM 580 C CA . PHE A 1 235 ? 115.223 140.010 44.347 1.00 69.60 235 PHE A CA 1
ATOM 581 C C . PHE A 1 235 ? 114.281 138.897 44.794 1.00 65.25 235 PHE A C 1
ATOM 582 O O . PHE A 1 235 ? 114.529 137.717 44.537 1.00 58.56 235 PHE A O 1
ATOM 590 N N . PRO A 1 236 ? 113.191 139.280 45.477 1.00 70.23 236 PRO A N 1
ATOM 591 C CA . PRO A 1 236 ? 112.254 138.342 46.105 1.00 71.90 236 PRO A CA 1
ATOM 592 C C . PRO A 1 236 ? 111.456 137.520 45.098 1.00 71.65 236 PRO A C 1
ATOM 593 O O . PRO A 1 236 ? 110.239 137.671 45.000 1.00 74.23 236 PRO A O 1
ATOM 597 N N . HIS A 1 237 ? 112.147 136.658 44.360 1.00 67.79 237 HIS A N 1
ATOM 598 C CA . HIS A 1 237 ? 111.489 135.696 43.488 1.00 68.84 237 HIS A CA 1
ATOM 599 C C . HIS A 1 237 ? 111.512 134.338 44.180 1.00 67.00 237 HIS A C 1
ATOM 600 O O . HIS A 1 237 ? 112.580 133.778 44.436 1.00 66.17 237 HIS A O 1
ATOM 607 N N . PRO A 1 238 ? 110.323 133.806 44.488 1.00 64.46 238 PRO A N 1
ATOM 608 C CA . PRO A 1 238 ? 110.203 132.541 45.221 1.00 67.16 238 PRO A CA 1
ATOM 609 C C . PRO A 1 238 ? 110.694 131.319 44.447 1.00 68.92 238 PRO A C 1
ATOM 610 O O . PRO A 1 238 ? 110.250 131.078 43.324 1.00 66.68 238 PRO A O 1
ATOM 614 N N . PHE A 1 239 ? 111.605 130.566 45.061 1.00 72.32 239 PHE A N 1
ATOM 615 C CA . PHE A 1 239 ? 112.042 129.264 44.555 1.00 73.31 239 PHE A CA 1
ATOM 616 C C . PHE A 1 239 ? 112.669 129.313 43.159 1.00 72.97 239 PHE A C 1
ATOM 617 O O . PHE A 1 239 ? 112.305 128.539 42.271 1.00 65.99 239 PHE A O 1
ATOM 625 N N . VAL A 1 240 ? 113.623 130.222 42.989 1.00 74.19 240 VAL A N 1
ATOM 626 C CA . VAL A 1 240 ? 114.364 130.357 41.742 1.00 72.38 240 VAL A CA 1
ATOM 627 C C . VAL A 1 240 ? 115.274 129.153 41.521 1.00 72.05 240 VAL A C 1
ATOM 628 O O . VAL A 1 240 ? 115.922 128.680 42.454 1.00 72.10 240 VAL A O 1
ATOM 632 N N . ASN A 1 241 ? 115.310 128.652 40.289 1.00 73.26 241 ASN A N 1
ATOM 633 C CA . ASN A 1 241 ? 116.200 127.553 39.936 1.00 74.17 241 ASN A CA 1
ATOM 634 C C . ASN A 1 241 ? 117.313 128.026 39.012 1.00 73.86 241 ASN A C 1
ATOM 635 O O . ASN A 1 241 ? 118.432 127.514 39.056 1.00 79.27 241 ASN A O 1
ATOM 640 N N . LEU A 1 242 ? 116.993 129.009 38.174 1.00 69.83 242 LEU A N 1
ATOM 641 C CA . LEU A 1 242 ? 117.952 129.566 37.225 1.00 67.73 242 LEU A CA 1
ATOM 642 C C . LEU A 1 242 ? 117.992 131.092 37.278 1.00 68.76 242 LEU A C 1
ATOM 643 O O . LEU A 1 242 ? 116.961 131.749 37.432 1.00 72.21 242 LEU A O 1
ATOM 648 N N . VAL A 1 243 ? 119.190 131.649 37.141 1.00 65.07 243 VAL A N 1
ATOM 649 C CA . VAL A 1 243 ? 119.375 133.097 37.171 1.00 63.68 243 VAL A CA 1
ATOM 650 C C . VAL A 1 243 ? 120.365 133.531 36.088 1.00 56.97 243 VAL A C 1
ATOM 651 O O . VAL A 1 243 ? 121.435 132.943 35.944 1.00 55.19 243 VAL A O 1
ATOM 655 N N . ALA A 1 244 ? 119.995 134.548 35.315 1.00 59.64 244 ALA A N 1
ATOM 656 C CA . ALA A 1 244 ? 120.844 135.032 34.229 1.00 55.97 244 ALA A CA 1
ATOM 657 C C . ALA A 1 244 ? 120.966 136.548 34.261 1.00 58.86 244 ALA A C 1
ATOM 658 O O . ALA A 1 244 ? 120.070 137.240 34.742 1.00 59.19 244 ALA A O 1
ATOM 660 N N . PHE A 1 245 ? 122.074 137.062 33.741 1.00 58.87 245 PHE A N 1
ATOM 661 C CA . PHE A 1 245 ? 122.287 138.501 33.690 1.00 62.67 245 PHE A CA 1
ATOM 662 C C . PHE A 1 245 ? 122.274 139.010 32.253 1.00 63.78 245 PHE A C 1
ATOM 663 O O . PHE A 1 245 ? 122.554 138.263 31.317 1.00 66.16 245 PHE A O 1
ATOM 671 N N . SER A 1 246 ? 121.940 140.285 32.087 1.00 62.57 246 SER A N 1
ATOM 672 C CA . SER A 1 246 ? 122.190 140.969 30.831 1.00 64.41 246 SER A CA 1
ATOM 673 C C . SER A 1 246 ? 123.695 141.190 30.775 1.00 67.80 246 SER A C 1
ATOM 674 O O . SER A 1 246 ? 124.328 141.382 31.815 1.00 72.85 246 SER A O 1
ATOM 677 N N . PRO A 1 247 ? 124.278 141.139 29.566 1.00 65.91 247 PRO A N 1
ATOM 678 C CA . PRO A 1 247 ? 125.729 141.227 29.360 1.00 62.92 247 PRO A CA 1
ATOM 679 C C . PRO A 1 247 ? 126.385 142.415 30.062 1.00 63.00 247 PRO A C 1
ATOM 680 O O . PRO A 1 247 ? 127.541 142.312 30.469 1.00 65.91 247 PRO A O 1
ATOM 684 N N . GLY A 1 248 ? 125.662 143.522 30.204 1.00 64.07 248 GLY A N 1
ATOM 685 C CA . GLY A 1 248 ? 126.208 144.701 30.854 1.00 67.26 248 GLY A CA 1
ATOM 686 C C . GLY A 1 248 ? 125.815 144.849 32.314 1.00 76.51 248 GLY A C 1
ATOM 687 O O . GLY A 1 248 ? 126.007 145.914 32.900 1.00 81.60 248 GLY A O 1
ATOM 688 N N . GLU A 1 249 ? 125.259 143.783 32.891 1.00 75.96 249 GLU A N 1
ATOM 689 C CA . GLU A 1 249 ? 124.847 143.752 34.300 1.00 76.60 249 GLU A CA 1
ATOM 690 C C . GLU A 1 249 ? 123.754 144.760 34.669 1.00 74.97 249 GLU A C 1
ATOM 691 O O . GLU A 1 249 ? 123.536 145.022 35.852 1.00 79.02 249 GLU A O 1
ATOM 697 N N . LYS A 1 250 ? 123.079 145.328 33.675 1.00 70.99 250 LYS A N 1
ATOM 698 C CA . LYS A 1 250 ? 122.037 146.310 33.947 1.00 74.82 250 LYS A CA 1
ATOM 699 C C . LYS A 1 250 ? 120.725 145.671 34.391 1.00 75.97 250 LYS A C 1
ATOM 700 O O . LYS A 1 250 ? 119.968 146.254 35.158 1.00 78.53 250 LYS A O 1
ATOM 706 N N . TYR A 1 251 ? 120.466 144.466 33.902 1.00 72.38 251 TYR A N 1
ATOM 707 C CA . TYR A 1 251 ? 119.216 143.772 34.200 1.00 68.74 251 TYR A CA 1
ATOM 708 C C . TYR A 1 251 ? 119.430 142.343 34.701 1.00 64.95 251 TYR A C 1
ATOM 709 O O . TYR A 1 251 ? 120.508 141.769 34.524 1.00 55.61 251 TYR A O 1
ATOM 718 N N . LEU A 1 252 ? 118.397 141.780 35.328 1.00 68.08 252 LEU A N 1
ATOM 719 C CA . LEU A 1 252 ? 118.474 140.437 35.897 1.00 66.72 252 LEU A CA 1
ATOM 720 C C . LEU A 1 252 ? 117.262 139.605 35.500 1.00 62.11 252 LEU A C 1
ATOM 721 O O . LEU A 1 252 ? 116.143 140.111 35.456 1.00 63.88 252 LEU A O 1
ATOM 726 N N . VAL A 1 253 ? 117.486 138.327 35.215 1.00 59.23 253 VAL A N 1
ATOM 727 C CA . VAL A 1 253 ? 116.395 137.418 34.879 1.00 57.92 253 VAL A CA 1
ATOM 728 C C . VAL A 1 253 ? 116.368 136.241 35.846 1.00 59.50 253 VAL A C 1
ATOM 729 O O . VAL A 1 253 ? 117.366 135.542 36.012 1.00 63.57 253 VAL A O 1
ATOM 733 N N . THR A 1 254 ? 115.225 136.033 36.490 1.00 56.34 254 THR A N 1
ATOM 734 C CA . THR A 1 254 ? 115.068 134.933 37.433 1.00 57.21 254 THR A CA 1
ATOM 735 C C . THR A 1 254 ? 113.974 133.987 36.954 1.00 60.86 254 THR A C 1
ATOM 736 O O . THR A 1 254 ? 112.937 134.425 36.454 1.00 59.31 254 THR A O 1
ATOM 740 N N . TRP A 1 255 ? 114.213 132.689 37.101 1.00 64.04 255 TRP A N 1
ATOM 741 C CA . TRP A 1 255 ? 113.241 131.691 36.679 1.00 63.50 255 TRP A CA 1
ATOM 742 C C . TRP A 1 255 ? 112.969 130.662 37.769 1.00 66.27 255 TRP A C 1
ATOM 743 O O . TRP A 1 255 ? 113.874 130.268 38.504 1.00 68.25 255 TRP A O 1
ATOM 754 N N . SER A 1 256 ? 111.714 130.235 37.867 1.00 61.77 256 SER A N 1
ATOM 755 C CA . SER A 1 256 ? 111.329 129.170 38.784 1.00 62.90 256 SER A CA 1
ATOM 756 C C . SER A 1 256 ? 110.491 128.134 38.047 1.00 63.67 256 SER A C 1
ATOM 757 O O . SER A 1 256 ? 109.530 128.486 37.361 1.00 62.69 256 SER A O 1
ATOM 760 N N . ASN A 1 257 ? 110.863 126.862 38.175 1.00 66.46 257 ASN A N 1
ATOM 761 C CA . ASN A 1 257 ? 110.081 125.783 37.577 1.00 71.39 257 ASN A CA 1
ATOM 762 C C . ASN A 1 257 ? 108.674 125.770 38.147 1.00 74.55 257 ASN A C 1
ATOM 763 O O . ASN A 1 257 ? 107.704 125.543 37.426 1.00 74.34 257 ASN A O 1
ATOM 768 N N . ARG A 1 258 ? 108.561 126.020 39.446 1.00 78.14 258 ARG A N 1
ATOM 769 C CA . ARG A 1 258 ? 107.246 126.128 40.061 1.00 82.80 258 ARG A CA 1
ATOM 770 C C . ARG A 1 258 ? 106.687 127.526 39.854 1.00 80.63 258 ARG A C 1
ATOM 771 O O . ARG A 1 258 ? 107.336 128.515 40.200 1.00 79.84 258 ARG A O 1
ATOM 779 N N . PRO A 1 259 ? 105.483 127.610 39.268 1.00 77.48 259 PRO A N 1
ATOM 780 C CA . PRO A 1 259 ? 104.811 128.897 39.064 1.00 72.01 259 PRO A CA 1
ATOM 781 C C . PRO A 1 259 ? 104.636 129.641 40.385 1.00 68.13 259 PRO A C 1
ATOM 782 O O . PRO A 1 259 ? 104.300 129.029 41.396 1.00 68.59 259 PRO A O 1
ATOM 786 N N . ILE A 1 260 ? 104.879 130.948 40.365 1.00 67.32 260 ILE A N 1
ATOM 787 C CA . ILE A 1 260 ? 104.807 131.775 41.565 1.00 67.59 260 ILE A CA 1
ATOM 788 C C . ILE A 1 260 ? 103.422 131.765 42.204 1.00 69.94 260 ILE A C 1
ATOM 789 O O . ILE A 1 260 ? 102.413 131.961 41.525 1.00 72.43 260 ILE A O 1
ATOM 794 N N . GLN A 1 261 ? 103.382 131.530 43.512 1.00 67.90 261 GLN A N 1
ATOM 795 C CA . GLN A 1 261 ? 102.143 131.629 44.274 1.00 71.38 261 GLN A CA 1
ATOM 796 C C . GLN A 1 261 ? 102.204 132.850 45.186 1.00 69.42 261 GLN A C 1
ATOM 797 O O . GLN A 1 261 ? 103.040 132.921 46.088 1.00 65.71 261 GLN A O 1
ATOM 803 N N . ILE A 1 262 ? 101.326 133.816 44.937 1.00 72.42 262 ILE A N 1
ATOM 804 C CA . ILE A 1 262 ? 101.260 135.024 45.752 1.00 77.17 262 ILE A CA 1
ATOM 805 C C . ILE A 1 262 ? 100.317 134.799 46.931 1.00 76.52 262 ILE A C 1
ATOM 806 O O . ILE A 1 262 ? 99.187 134.353 46.743 1.00 73.58 262 ILE A O 1
ATOM 811 N N . PRO A 1 263 ? 100.785 135.096 48.156 1.00 80.95 263 PRO A N 1
ATOM 812 C CA . PRO A 1 263 ? 99.936 134.956 49.346 1.00 83.83 263 PRO A CA 1
ATOM 813 C C . PRO A 1 263 ? 98.877 136.051 49.415 1.00 86.17 263 PRO A C 1
ATOM 814 O O . PRO A 1 263 ? 99.160 137.192 49.048 1.00 86.21 263 PRO A O 1
ATOM 818 N N . ASP A 1 264 ? 97.676 135.706 49.872 1.00 92.09 264 ASP A N 1
ATOM 819 C CA . ASP A 1 264 ? 96.625 136.698 50.086 1.00 97.18 264 ASP A CA 1
ATOM 820 C C . ASP A 1 264 ? 97.112 137.731 51.094 1.00 98.42 264 ASP A C 1
ATOM 821 O O . ASP A 1 264 ? 96.722 138.899 51.044 1.00 97.58 264 ASP A O 1
ATOM 826 N N . SER A 1 265 ? 97.973 137.278 52.002 1.00 98.27 265 SER A N 1
ATOM 827 C CA . SER A 1 265 ? 98.618 138.131 52.993 1.00 95.21 265 SER A CA 1
ATOM 828 C C . SER A 1 265 ? 99.357 139.280 52.321 1.00 99.65 265 SER A C 1
ATOM 829 O O . SER A 1 265 ? 99.433 140.384 52.861 1.00 101.80 265 SER A O 1
ATOM 832 N N . GLY A 1 266 ? 99.905 139.007 51.141 1.00 98.38 266 GLY A N 1
ATOM 833 C CA . GLY A 1 266 ? 100.631 140.005 50.382 1.00 95.72 266 GLY A CA 1
ATOM 834 C C . GLY A 1 266 ? 102.100 139.669 50.205 1.00 95.88 266 GLY A C 1
ATOM 835 O O . GLY A 1 266 ? 102.708 139.005 51.045 1.00 105.19 266 GLY A O 1
ATOM 836 N N . HIS A 1 267 ? 102.666 140.133 49.097 1.00 88.24 267 HIS A N 1
ATOM 837 C CA . HIS A 1 267 ? 104.086 139.982 48.815 1.00 86.86 267 HIS A CA 1
ATOM 838 C C . HIS A 1 267 ? 104.696 141.377 48.772 1.00 88.64 267 HIS A C 1
ATOM 839 O O . HIS A 1 267 ? 104.116 142.286 48.177 1.00 94.68 267 HIS A O 1
ATOM 846 N N . PRO A 1 268 ? 105.868 141.553 49.402 1.00 89.16 268 PRO A N 1
ATOM 847 C CA . PRO A 1 268 ? 106.490 142.876 49.557 1.00 91.84 268 PRO A CA 1
ATOM 848 C C . PRO A 1 268 ? 106.786 143.598 48.241 1.00 90.36 268 PRO A C 1
ATOM 849 O O . PRO A 1 268 ? 106.975 144.815 48.247 1.00 92.21 268 PRO A O 1
ATOM 853 N N . VAL A 1 269 ? 106.826 142.861 47.135 1.00 85.90 269 VAL A N 1
ATOM 854 C CA . VAL A 1 269 ? 107.140 143.444 45.835 1.00 83.47 269 VAL A CA 1
ATOM 855 C C . VAL A 1 269 ? 106.175 142.980 44.740 1.00 81.76 269 VAL A C 1
ATOM 856 O O . VAL A 1 269 ? 105.673 143.788 43.956 1.00 82.59 269 VAL A O 1
ATOM 860 N N . LEU A 1 270 ? 105.917 141.677 44.692 1.00 78.58 270 LEU A N 1
ATOM 861 C CA . LEU A 1 270 ? 105.052 141.10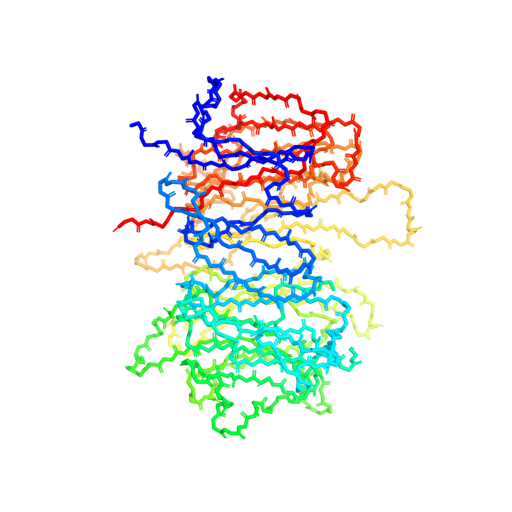4 43.665 1.00 77.00 270 LEU A CA 1
ATOM 862 C C . LEU A 1 270 ? 103.572 141.297 43.988 1.00 79.86 270 LEU A C 1
ATOM 863 O O . LEU A 1 270 ? 103.209 141.642 45.113 1.00 86.85 270 LEU A O 1
ATOM 868 N N . THR A 1 271 ? 102.726 141.077 42.986 1.00 72.05 271 THR A N 1
ATOM 869 C CA . THR A 1 271 ? 101.278 141.177 43.144 1.00 68.52 271 THR A CA 1
ATOM 870 C C . THR A 1 271 ? 100.591 139.987 42.482 1.00 70.71 271 THR A C 1
ATOM 871 O O . THR A 1 271 ? 101.255 139.106 41.940 1.00 70.02 271 THR A O 1
ATOM 875 N N . LEU A 1 272 ? 99.261 139.973 42.516 1.00 75.13 272 LEU A N 1
ATOM 876 C CA . LEU A 1 272 ? 98.482 138.880 41.933 1.00 77.62 272 LEU A CA 1
ATOM 877 C C . LEU A 1 272 ? 98.725 138.732 40.431 1.00 80.83 272 LEU A C 1
ATOM 878 O O . LEU A 1 272 ? 98.562 137.649 39.869 1.00 82.66 272 LEU A O 1
ATOM 883 N N . ASP A 1 273 ? 99.124 139.823 39.787 1.00 84.02 273 ASP A N 1
ATOM 884 C CA . ASP A 1 273 ? 99.437 139.805 38.361 1.00 82.90 273 ASP A CA 1
ATOM 885 C C . ASP A 1 273 ? 100.631 138.892 38.082 1.00 81.00 273 ASP A C 1
ATOM 886 O O . ASP A 1 273 ? 100.800 138.399 36.969 1.00 78.30 273 ASP A O 1
ATOM 891 N N . ASP A 1 274 ? 101.448 138.661 39.105 1.00 84.46 274 ASP A N 1
ATOM 892 C CA . ASP A 1 274 ? 102.640 137.831 38.969 1.00 81.99 274 ASP A CA 1
ATOM 893 C C . ASP A 1 274 ? 102.381 136.362 39.317 1.00 80.78 274 ASP A C 1
ATOM 894 O O . ASP A 1 274 ? 103.253 135.512 39.137 1.00 80.67 274 ASP A O 1
ATOM 899 N N . ASP A 1 275 ? 101.181 136.068 39.809 1.00 77.71 275 ASP A N 1
ATOM 900 C CA . ASP A 1 275 ? 100.816 134.701 40.174 1.00 76.23 275 ASP A CA 1
ATOM 901 C C . ASP A 1 275 ? 100.661 133.812 38.942 1.00 73.61 275 ASP A C 1
ATOM 902 O O . ASP A 1 275 ? 99.994 134.185 37.974 1.00 73.97 275 ASP A O 1
ATOM 907 N N . GLY A 1 276 ? 101.281 132.636 38.985 1.00 70.11 276 GLY A N 1
ATOM 908 C CA . GLY A 1 276 ? 101.204 131.689 37.887 1.00 68.79 276 GLY A CA 1
ATOM 909 C C . GLY A 1 276 ? 102.321 131.856 36.874 1.00 72.10 276 GLY A C 1
ATOM 910 O O . GLY A 1 276 ? 102.359 131.160 35.857 1.00 70.85 276 GLY A O 1
ATOM 911 N N . LYS A 1 277 ? 103.235 132.779 37.153 1.00 73.05 277 LYS A N 1
ATOM 912 C CA . LYS A 1 277 ? 104.337 133.072 36.238 1.00 71.23 277 LYS A CA 1
ATOM 913 C C . LYS A 1 277 ? 105.628 132.387 36.685 1.00 71.18 277 LYS A C 1
ATOM 914 O O . LYS A 1 277 ? 105.738 131.938 37.826 1.00 73.65 277 LYS A O 1
ATOM 920 N N . ASN A 1 278 ? 106.602 132.315 35.782 1.00 67.66 278 ASN A N 1
ATOM 921 C CA . ASN A 1 278 ? 107.846 131.597 36.046 1.00 66.71 278 ASN A CA 1
ATOM 922 C C . ASN A 1 278 ? 109.087 132.467 35.863 1.00 66.47 278 ASN A C 1
ATOM 923 O O . ASN A 1 278 ? 110.095 132.275 36.542 1.00 67.66 278 ASN A O 1
ATOM 928 N N . TYR A 1 279 ? 109.007 133.423 34.943 1.00 68.53 279 TYR A N 1
ATOM 929 C CA . TYR A 1 279 ? 110.118 134.331 34.675 1.00 66.07 279 TYR A CA 1
ATOM 930 C C . TYR A 1 279 ? 109.839 135.718 35.243 1.00 63.47 279 TYR A C 1
ATOM 931 O O . TYR A 1 279 ? 108.707 136.195 35.198 1.00 63.34 279 TYR A O 1
ATOM 940 N N . ILE A 1 280 ? 110.872 136.362 35.779 1.00 60.62 280 ILE A N 1
ATOM 941 C CA . ILE A 1 280 ? 110.794 137.778 36.134 1.00 61.00 280 ILE A CA 1
ATOM 942 C C . ILE A 1 280 ? 112.066 138.486 35.668 1.00 57.08 280 ILE A C 1
ATOM 943 O O . ILE A 1 280 ? 113.169 137.971 35.841 1.00 54.19 280 ILE A O 1
ATOM 948 N N . ILE A 1 281 ? 111.905 139.654 35.054 1.00 56.14 281 ILE A N 1
ATOM 949 C CA . ILE A 1 281 ? 113.048 140.449 34.626 1.00 55.94 281 ILE A CA 1
ATOM 950 C C . ILE A 1 281 ? 113.163 141.671 35.530 1.00 55.32 281 ILE A C 1
ATOM 951 O O . ILE A 1 281 ? 112.214 142.446 35.655 1.00 56.88 281 ILE A O 1
ATOM 956 N N . TRP A 1 282 ? 114.321 141.832 36.166 1.00 57.79 282 TRP A N 1
ATOM 957 C CA . TRP A 1 282 ? 114.512 142.872 37.174 1.00 62.04 282 TRP A CA 1
ATOM 958 C C . TRP A 1 282 ? 115.453 143.972 36.701 1.00 63.35 282 TRP A C 1
ATOM 959 O O . TRP A 1 282 ? 116.378 143.720 35.931 1.00 59.53 282 TRP A O 1
ATOM 970 N N . ASP A 1 283 ? 115.219 145.190 37.179 1.00 64.71 283 ASP A N 1
ATOM 971 C CA . ASP A 1 283 ? 116.192 146.266 37.033 1.00 69.38 283 ASP A CA 1
ATOM 972 C C . ASP A 1 283 ? 117.096 146.250 38.266 1.00 74.20 283 ASP A C 1
ATOM 973 O O . ASP A 1 283 ? 116.687 146.676 39.344 1.00 79.56 283 ASP A O 1
ATOM 978 N N . ILE A 1 284 ? 118.317 145.745 38.100 1.00 72.99 284 ILE A N 1
ATOM 979 C CA . ILE A 1 284 ? 119.268 145.580 39.203 1.00 77.40 284 ILE A CA 1
ATOM 980 C C . ILE A 1 284 ? 119.490 146.854 40.028 1.00 81.94 284 ILE A C 1
ATOM 981 O O . ILE A 1 284 ? 119.461 146.816 41.258 1.00 87.34 284 ILE A O 1
ATOM 986 N N . GLU A 1 285 ? 119.701 147.973 39.342 1.00 81.05 285 GLU A N 1
ATOM 987 C CA . GLU A 1 285 ? 119.960 149.258 39.992 1.00 83.36 285 GLU A CA 1
ATOM 988 C C . GLU A 1 285 ? 118.872 149.669 40.986 1.00 82.64 285 GLU A C 1
ATOM 989 O O . GLU A 1 285 ? 119.170 150.099 42.101 1.00 82.81 285 GLU A O 1
ATOM 995 N N . THR A 1 286 ? 117.614 149.526 40.581 1.00 80.18 286 THR A N 1
ATOM 996 C CA . THR A 1 286 ? 116.487 149.915 41.423 1.00 78.85 286 THR A CA 1
ATOM 997 C C . THR A 1 286 ? 115.865 148.716 42.138 1.00 81.03 286 THR A C 1
ATOM 998 O O . THR A 1 286 ? 114.974 148.878 42.973 1.00 81.51 286 THR A O 1
ATOM 1002 N N . ALA A 1 287 ? 116.337 147.520 41.792 1.00 81.42 287 ALA A N 1
ATOM 1003 C CA . ALA A 1 287 ? 115.820 146.261 42.338 1.00 82.50 287 ALA A CA 1
ATOM 1004 C C . ALA A 1 287 ? 114.324 146.037 42.097 1.00 84.82 287 ALA A C 1
ATOM 1005 O O . ALA A 1 287 ? 113.719 145.159 42.717 1.00 91.34 287 ALA A O 1
ATOM 1007 N N . ARG A 1 288 ? 113.731 146.820 41.198 1.00 80.58 288 ARG A N 1
ATOM 1008 C CA . ARG A 1 288 ? 112.307 146.682 40.899 1.00 82.95 288 ARG A CA 1
ATOM 1009 C C . ARG A 1 288 ? 112.073 145.779 39.687 1.00 78.21 288 ARG A C 1
ATOM 1010 O O . ARG A 1 288 ? 112.828 145.824 38.712 1.00 78.52 288 ARG A O 1
ATOM 1018 N N . PRO A 1 289 ? 111.034 144.933 39.759 1.00 72.46 289 PRO A N 1
ATOM 1019 C CA . PRO A 1 289 ? 110.687 144.033 38.655 1.00 71.16 289 PRO A CA 1
ATOM 1020 C C . PRO A 1 289 ? 110.029 144.798 37.512 1.00 70.11 289 PRO A C 1
ATOM 1021 O O . PRO A 1 289 ? 109.164 145.640 37.757 1.00 70.24 289 PRO A O 1
ATOM 1025 N N . LEU A 1 290 ? 110.438 144.507 36.281 1.00 65.74 290 LEU A N 1
ATOM 1026 C CA . LEU A 1 290 ? 109.932 145.229 35.119 1.00 61.26 290 LEU A CA 1
ATOM 1027 C C . LEU A 1 290 ? 108.766 144.495 34.466 1.00 58.54 290 LEU A C 1
ATOM 1028 O O . LEU A 1 290 ? 107.752 145.099 34.122 1.00 58.73 290 LEU A O 1
ATOM 1033 N N . ARG A 1 291 ? 108.925 143.190 34.288 1.00 57.33 291 ARG A N 1
ATOM 1034 C CA . ARG A 1 291 ? 107.885 142.363 33.698 1.00 59.94 291 ARG A CA 1
ATOM 1035 C C . ARG A 1 291 ? 107.876 140.958 34.276 1.00 57.68 291 ARG A C 1
ATOM 1036 O O . ARG A 1 291 ? 108.871 140.499 34.816 1.00 54.22 291 ARG A O 1
ATOM 1044 N N . SER A 1 292 ? 106.737 140.288 34.166 1.00 55.50 292 SER A N 1
ATOM 1045 C CA . SER A 1 292 ? 106.594 138.910 34.611 1.00 59.76 292 SER A CA 1
ATOM 1046 C C . SER A 1 292 ? 106.052 138.059 33.469 1.00 61.44 292 SER A C 1
ATOM 1047 O O . SER A 1 292 ? 105.125 138.463 32.788 1.00 65.25 292 SER A O 1
ATOM 1050 N N . PHE A 1 293 ? 106.632 136.887 33.254 1.00 61.49 293 PHE A N 1
ATOM 1051 C CA . PHE A 1 293 ? 106.191 136.019 32.171 1.00 62.44 293 PHE A CA 1
ATOM 1052 C C . PHE A 1 293 ? 105.899 134.607 32.644 1.00 61.46 293 PHE A C 1
ATOM 1053 O O . PHE A 1 293 ? 106.581 134.085 33.511 1.00 65.67 293 PHE A O 1
ATOM 1061 N N . ALA A 1 294 ? 104.886 133.988 32.055 1.00 70.64 294 ALA A N 1
ATOM 1062 C CA . ALA A 1 294 ? 104.534 132.612 32.388 1.00 67.56 294 ALA A CA 1
ATOM 1063 C C . ALA A 1 294 ? 105.316 131.648 31.507 1.00 68.49 294 ALA A C 1
ATOM 1064 O O . ALA A 1 294 ? 105.806 132.031 30.447 1.00 63.39 294 ALA A O 1
ATOM 1066 N N . GLN A 1 295 ? 105.376 130.385 31.900 1.00 77.08 295 GLN A N 1
ATOM 1067 C CA . GLN A 1 295 ? 106.019 129.370 31.080 1.00 82.16 295 GLN A CA 1
ATOM 1068 C C . GLN A 1 295 ? 105.293 129.145 29.763 1.00 85.64 295 GLN A C 1
ATOM 1069 O O . GLN A 1 295 ? 104.088 129.322 29.668 1.00 82.24 295 GLN A O 1
ATOM 1075 N N . GLN A 1 296 ? 106.044 128.741 28.748 1.00 93.39 296 GLN A N 1
ATOM 1076 C CA . GLN A 1 296 ? 105.504 128.562 27.408 1.00 102.87 296 GLN A CA 1
ATOM 1077 C C . GLN A 1 296 ? 104.564 127.376 27.306 1.00 115.73 296 GLN A C 1
ATOM 1078 O O . GLN A 1 296 ? 104.593 126.474 28.136 1.00 115.16 296 GLN A O 1
ATOM 1084 N N . ASP A 1 297 ? 103.735 127.384 26.270 1.00 128.22 297 ASP A N 1
ATOM 1085 C CA . ASP A 1 297 ? 102.718 126.360 26.082 1.00 137.94 297 ASP A CA 1
ATOM 1086 C C . ASP A 1 297 ? 103.297 124.955 25.975 1.00 142.11 297 ASP A C 1
ATOM 1087 O O . ASP A 1 297 ? 102.840 124.037 26.651 1.00 141.73 297 ASP A O 1
ATOM 1092 N N . ILE A 1 298 ? 104.297 124.787 25.118 1.00 145.53 298 ILE A N 1
ATOM 1093 C CA . ILE A 1 298 ? 104.869 123.468 24.885 1.00 146.39 298 ILE A CA 1
ATOM 1094 C C . ILE A 1 298 ? 106.296 123.539 24.353 1.00 144.25 298 ILE A C 1
ATOM 1095 O O . ILE A 1 298 ? 106.678 122.757 23.481 1.00 142.97 298 ILE A O 1
ATOM 1100 N N . PHE A 1 312 ? 114.800 122.778 30.488 1.00 115.60 312 PHE A N 1
ATOM 1101 C CA . PHE A 1 312 ? 116.236 122.532 30.368 1.00 111.77 312 PHE A CA 1
ATOM 1102 C C . PHE A 1 312 ? 117.042 123.685 29.742 1.00 103.31 312 PHE A C 1
ATOM 1103 O O . PHE A 1 312 ? 117.988 124.172 30.366 1.00 99.63 312 PHE A O 1
ATOM 1111 N N . PRO A 1 313 ? 116.679 124.130 28.517 1.00 98.04 313 PRO A N 1
ATOM 1112 C CA . PRO A 1 313 ? 117.543 125.131 27.875 1.00 92.80 313 PRO A CA 1
ATOM 1113 C C . PRO A 1 313 ? 117.584 126.458 28.629 1.00 90.34 313 PRO A C 1
ATOM 1114 O O . PRO A 1 313 ? 116.613 126.825 29.292 1.00 97.61 313 PRO A O 1
ATOM 1118 N N . TRP A 1 314 ? 118.706 127.162 28.519 1.00 79.25 314 TRP A N 1
ATOM 1119 C CA . TRP A 1 314 ? 118.928 128.393 29.267 1.00 74.14 314 TRP A CA 1
ATOM 1120 C C . TRP A 1 314 ? 120.109 129.152 28.672 1.00 69.62 314 TRP A C 1
ATOM 1121 O O . TRP A 1 314 ? 121.149 128.558 28.393 1.00 72.02 314 TRP A O 1
ATOM 1132 N N . PRO A 1 315 ? 119.958 130.473 28.480 1.00 64.39 315 PRO A N 1
ATOM 1133 C CA . PRO A 1 315 ? 118.774 131.260 28.842 1.00 66.30 315 PRO A CA 1
ATOM 1134 C C . PRO A 1 315 ? 117.667 131.182 27.797 1.00 65.31 315 PRO A C 1
ATOM 1135 O O . PRO A 1 315 ? 117.932 130.879 26.636 1.00 67.11 315 PRO A O 1
ATOM 1139 N N . VAL A 1 316 ? 116.438 131.452 28.226 1.00 65.48 316 VAL A N 1
ATOM 1140 C CA . VAL A 1 316 ? 115.293 131.517 27.327 1.00 62.54 316 VAL A CA 1
ATOM 1141 C C . VAL A 1 316 ? 115.134 132.945 26.815 1.00 61.58 316 VAL A C 1
ATOM 1142 O O . VAL A 1 316 ? 114.983 133.174 25.616 1.00 68.15 316 VAL A O 1
ATOM 1146 N N . PHE A 1 317 ? 115.168 133.903 27.734 1.00 56.46 317 PHE A N 1
ATOM 1147 C CA . PHE A 1 317 ? 115.174 135.311 27.364 1.00 53.37 317 PHE A CA 1
ATOM 1148 C C . PHE A 1 317 ? 116.588 135.721 26.970 1.00 55.94 317 PHE A C 1
ATOM 1149 O O . PHE A 1 317 ? 117.480 135.813 27.813 1.00 56.69 317 PHE A O 1
ATOM 1157 N N . LYS A 1 318 ? 116.788 135.952 25.678 1.00 57.39 318 LYS A N 1
ATOM 1158 C CA . LYS A 1 318 ? 118.120 136.207 25.151 1.00 48.43 318 LYS A CA 1
ATOM 1159 C C . LYS A 1 318 ? 118.375 137.696 24.937 1.00 50.95 318 LYS A C 1
ATOM 1160 O O . LYS A 1 318 ? 117.505 138.425 24.463 1.00 50.80 318 LYS A O 1
ATOM 1166 N N . TRP A 1 319 ? 119.577 138.137 25.288 1.00 53.99 319 TRP A N 1
ATOM 1167 C CA . TRP A 1 319 ? 119.904 139.556 25.296 1.00 54.28 319 TRP A CA 1
ATOM 1168 C C . TRP A 1 319 ? 120.742 139.988 24.101 1.00 55.64 319 TRP A C 1
ATOM 1169 O O . TRP A 1 319 ? 121.576 139.229 23.604 1.00 52.76 319 TRP A O 1
ATOM 1180 N N . SER A 1 320 ? 120.512 141.214 23.641 1.00 56.70 320 SER A N 1
ATOM 1181 C CA . SER A 1 320 ? 121.413 141.837 22.687 1.00 57.10 320 SER A CA 1
ATOM 1182 C C . SER A 1 320 ? 122.664 142.237 23.458 1.00 59.04 320 SER A C 1
ATOM 1183 O O . SER A 1 320 ? 122.633 142.353 24.684 1.00 63.29 320 SER A O 1
ATOM 1186 N N . ALA A 1 321 ? 123.760 142.443 22.738 1.00 57.51 321 ALA A N 1
ATOM 1187 C CA . ALA A 1 321 ? 125.056 142.718 23.351 1.00 57.74 321 ALA A CA 1
ATOM 1188 C C . ALA A 1 321 ? 125.092 143.977 24.219 1.00 61.11 321 ALA A C 1
ATOM 1189 O O . ALA A 1 321 ? 125.911 144.077 25.131 1.00 63.97 321 ALA A O 1
ATOM 1191 N N . ASP A 1 322 ? 124.214 144.934 23.932 1.00 61.84 322 ASP A N 1
ATOM 1192 C CA . ASP A 1 322 ? 124.240 146.227 24.616 1.00 61.45 322 ASP A CA 1
ATOM 1193 C C . ASP A 1 322 ? 123.121 146.423 25.645 1.00 62.20 322 ASP A C 1
ATOM 1194 O O . ASP A 1 322 ? 122.819 147.558 26.019 1.00 67.31 322 ASP A O 1
ATOM 1199 N N . ASP A 1 323 ? 122.512 145.326 26.093 1.00 56.65 323 ASP A N 1
ATOM 1200 C CA . ASP A 1 323 ? 121.415 145.368 27.068 1.00 61.58 323 ASP A CA 1
ATOM 1201 C C . ASP A 1 323 ? 120.209 146.193 26.595 1.00 63.06 323 ASP A C 1
ATOM 1202 O O . ASP A 1 323 ? 119.378 146.606 27.405 1.00 69.01 323 ASP A O 1
ATOM 1207 N N . LYS A 1 324 ? 120.113 146.432 25.290 1.00 56.35 324 LYS A N 1
ATOM 1208 C CA . LYS A 1 324 ? 119.046 147.269 24.743 1.00 56.72 324 LYS A CA 1
ATOM 1209 C C . LYS A 1 324 ? 117.797 146.453 24.421 1.00 53.06 324 LYS A C 1
ATOM 1210 O O . LYS A 1 324 ? 116.672 146.940 24.536 1.00 54.46 324 LYS A O 1
ATOM 1216 N N . TYR A 1 325 ? 118.002 145.206 24.019 1.00 51.83 325 TYR A N 1
ATOM 1217 C CA . TYR A 1 325 ? 116.893 144.337 23.662 1.00 52.16 325 TYR A CA 1
ATOM 1218 C C . TYR A 1 325 ? 116.999 142.999 24.368 1.00 51.24 325 TYR A C 1
ATOM 1219 O O . TYR A 1 325 ? 118.096 142.499 24.614 1.00 55.78 325 TYR A O 1
ATOM 1228 N N . VAL A 1 326 ? 115.848 142.430 24.704 1.00 49.22 326 VAL A N 1
ATOM 1229 C CA . VAL A 1 326 ? 115.781 141.059 25.193 1.00 49.55 326 VAL A CA 1
ATOM 1230 C C . VAL A 1 326 ? 114.617 140.375 24.483 1.00 49.37 326 VAL A C 1
ATOM 1231 O O . VAL A 1 326 ? 113.588 141.003 24.226 1.00 51.78 326 VAL A O 1
ATOM 1235 N N . ALA A 1 327 ? 114.784 139.103 24.140 1.00 47.72 327 ALA A N 1
ATOM 1236 C CA . ALA A 1 327 ? 113.793 138.417 23.318 1.00 51.65 327 ALA A CA 1
ATOM 1237 C C . ALA A 1 327 ? 113.502 136.998 23.784 1.00 51.19 327 ALA A C 1
ATOM 1238 O O . ALA A 1 327 ? 114.369 136.329 24.345 1.00 51.73 327 ALA A O 1
ATOM 1240 N N . ARG A 1 328 ? 112.276 136.546 23.539 1.00 48.80 328 ARG A N 1
ATOM 1241 C CA . ARG A 1 328 ? 111.909 135.153 23.767 1.00 52.91 328 ARG A CA 1
ATOM 1242 C C . ARG A 1 328 ? 111.297 134.551 22.508 1.00 56.00 328 ARG A C 1
ATOM 1243 O O . ARG A 1 328 ? 110.568 135.222 21.777 1.00 57.34 328 ARG A O 1
ATOM 1251 N N . LEU A 1 329 ? 111.603 133.282 22.260 1.00 55.79 329 LEU A N 1
ATOM 1252 C CA . LEU A 1 329 ? 111.071 132.569 21.105 1.00 53.87 329 LEU A CA 1
ATOM 1253 C C . LEU A 1 329 ? 109.655 132.063 21.346 1.00 58.85 329 LEU A C 1
ATOM 1254 O O . LEU A 1 329 ? 109.376 131.441 22.368 1.00 60.74 329 LEU A O 1
ATOM 1259 N N . ASN A 1 330 ? 108.766 132.335 20.396 1.00 63.05 330 ASN A N 1
ATOM 1260 C CA . ASN A 1 330 ? 107.451 131.708 20.366 1.00 63.95 330 ASN A CA 1
ATOM 1261 C C . ASN A 1 330 ? 107.442 130.709 19.216 1.00 66.59 330 ASN A C 1
ATOM 1262 O O . ASN A 1 330 ? 106.999 131.024 18.111 1.00 69.34 330 ASN A O 1
ATOM 1267 N N . GLN A 1 331 ? 107.941 129.506 19.492 1.00 66.93 331 GLN A N 1
ATOM 1268 C CA . GLN A 1 331 ? 108.299 128.533 18.456 1.00 68.68 331 GLN A CA 1
ATOM 1269 C C . GLN A 1 331 ? 107.205 128.232 17.431 1.00 69.34 331 GLN A C 1
ATOM 1270 O O . GLN A 1 331 ? 106.075 127.897 17.782 1.00 71.03 331 GLN A O 1
ATOM 1276 N N . GLY A 1 332 ? 107.563 128.363 16.158 1.00 69.59 332 GLY A N 1
ATOM 1277 C CA . GLY A 1 332 ? 106.645 128.105 15.066 1.00 69.25 332 GLY A CA 1
ATOM 1278 C C . GLY A 1 332 ? 105.890 129.343 14.626 1.00 68.70 332 GLY A C 1
ATOM 1279 O O . GLY A 1 332 ? 105.253 129.346 13.575 1.00 71.03 332 GLY A O 1
ATOM 1280 N N . THR A 1 333 ? 105.973 130.403 15.425 1.00 66.65 333 THR A N 1
ATOM 1281 C CA . THR A 1 333 ? 105.152 131.587 15.197 1.00 64.96 333 THR A CA 1
ATOM 1282 C C . THR A 1 333 ? 105.938 132.893 15.099 1.00 63.83 333 THR A C 1
ATOM 1283 O O . THR A 1 333 ? 105.940 133.546 14.056 1.00 63.63 333 THR A O 1
ATOM 1287 N N . SER A 1 334 ? 106.596 133.281 16.187 1.00 64.82 334 SER A N 1
ATOM 1288 C CA . SER A 1 334 ? 107.233 134.591 16.242 1.00 63.04 334 SER A CA 1
ATOM 1289 C C . SER A 1 334 ? 108.373 134.689 17.250 1.00 58.24 334 SER A C 1
ATOM 1290 O O . SER A 1 334 ? 108.667 133.744 17.980 1.00 60.68 334 SER A O 1
ATOM 1293 N N . ILE A 1 335 ? 109.011 135.855 17.273 1.00 52.30 335 ILE A N 1
ATOM 1294 C CA . ILE A 1 335 ? 110.013 136.179 18.278 1.00 50.96 335 ILE A CA 1
ATOM 1295 C C . ILE A 1 335 ? 109.638 137.501 18.942 1.00 56.44 335 ILE A C 1
ATOM 1296 O O . ILE A 1 335 ? 109.631 138.548 18.296 1.00 56.15 335 ILE A O 1
ATOM 1301 N N . SER A 1 336 ? 109.308 137.450 20.230 1.00 58.92 336 SER A N 1
ATOM 1302 C CA . SER A 1 336 ? 108.931 138.656 20.956 1.00 57.46 336 SER A CA 1
ATOM 1303 C C . SER A 1 336 ? 110.170 139.410 21.423 1.00 55.99 336 SER A C 1
ATOM 1304 O O . SER A 1 336 ? 110.888 138.943 22.303 1.00 56.05 336 SER A O 1
ATOM 1307 N N . ILE A 1 337 ? 110.414 140.574 20.832 1.00 56.49 337 ILE A N 1
ATOM 1308 C CA . ILE A 1 337 ? 111.556 141.397 21.213 1.00 60.55 337 ILE A CA 1
ATOM 1309 C C . ILE A 1 337 ? 111.101 142.596 22.041 1.00 60.50 337 ILE A C 1
ATOM 1310 O O . ILE A 1 337 ? 110.179 143.313 21.656 1.00 61.65 337 ILE A O 1
ATOM 1315 N N . TYR A 1 338 ? 111.750 142.805 23.182 1.00 56.58 338 TYR A N 1
ATOM 1316 C CA . TYR A 1 338 ? 111.398 143.902 24.070 1.00 56.33 338 TYR A CA 1
ATOM 1317 C C . TYR A 1 338 ? 112.540 144.903 24.138 1.00 56.54 338 TYR A C 1
ATOM 1318 O O . TYR A 1 338 ? 113.709 144.520 24.129 1.00 54.23 338 TYR A O 1
ATOM 1327 N N . GLU A 1 339 ? 112.199 146.186 24.192 1.00 60.60 339 GLU A N 1
ATOM 1328 C CA . GLU A 1 339 ? 113.203 147.240 24.298 1.00 65.11 339 GLU A CA 1
ATOM 1329 C C . GLU A 1 339 ? 113.275 147.759 25.732 1.00 68.99 339 GLU A C 1
ATOM 1330 O O . GLU A 1 339 ? 112.252 148.068 26.343 1.00 69.34 339 GLU A O 1
ATOM 1336 N N . LEU A 1 340 ? 114.489 147.853 26.263 1.00 67.14 340 LEU A N 1
ATOM 1337 C CA . LEU A 1 340 ? 114.696 148.298 27.636 1.00 71.99 340 LEU A CA 1
ATOM 1338 C C . LEU A 1 340 ? 115.096 149.778 27.673 1.00 77.26 340 LEU A C 1
ATOM 1339 O O . LEU A 1 340 ? 115.564 150.312 26.669 1.00 78.60 340 LEU A O 1
ATOM 1344 N N . PRO A 1 341 ? 114.924 150.450 28.829 1.00 79.59 341 PRO A N 1
ATOM 1345 C CA . PRO A 1 341 ? 114.508 149.966 30.153 1.00 77.01 341 PRO A CA 1
ATOM 1346 C C . PRO A 1 341 ? 113.001 149.819 30.347 1.00 77.81 341 PRO A C 1
ATOM 1347 O O . PRO A 1 341 ? 112.582 149.355 31.407 1.00 82.14 341 PRO A O 1
ATOM 1351 N N . LYS A 1 342 ? 112.203 150.201 29.356 1.00 75.44 342 LYS A N 1
ATOM 1352 C CA . LYS A 1 342 ? 110.749 150.142 29.501 1.00 74.05 342 LYS A CA 1
ATOM 1353 C C . LYS A 1 342 ? 110.180 148.728 29.361 1.00 70.11 342 LYS A C 1
ATOM 1354 O O . LYS A 1 342 ? 109.029 148.485 29.724 1.00 69.68 342 LYS A O 1
ATOM 1360 N N . MET A 1 343 ? 110.987 147.808 28.837 1.00 69.93 343 MET A N 1
ATOM 1361 C CA . MET A 1 343 ? 110.540 146.441 28.557 1.00 68.19 343 MET A CA 1
ATOM 1362 C C . MET A 1 343 ? 109.284 146.415 27.682 1.00 67.71 343 MET A C 1
ATOM 1363 O O . MET A 1 343 ? 108.400 145.575 27.866 1.00 69.22 343 MET A O 1
ATOM 1368 N N . ASN A 1 344 ? 109.217 147.343 26.731 1.00 65.73 344 ASN A N 1
ATOM 1369 C CA . ASN A 1 344 ? 108.077 147.446 25.827 1.00 69.42 344 ASN A CA 1
ATOM 1370 C C . ASN A 1 344 ? 108.276 146.643 24.542 1.00 67.13 344 ASN A C 1
ATOM 1371 O O . ASN A 1 344 ? 109.383 146.580 24.003 1.00 62.75 344 ASN A O 1
ATOM 1376 N N . LEU A 1 345 ? 107.201 146.025 24.060 1.00 68.00 345 LEU A N 1
ATOM 1377 C CA . LEU A 1 345 ? 107.258 145.256 22.821 1.00 65.52 345 LEU A CA 1
ATOM 1378 C C . LEU A 1 345 ? 107.595 146.171 21.652 1.00 64.34 345 LEU A C 1
ATOM 1379 O O . LEU A 1 345 ? 106.918 147.176 21.424 1.00 68.59 345 LEU A O 1
ATOM 1384 N N . LEU A 1 346 ? 108.647 145.817 20.918 1.00 62.47 346 LEU A N 1
ATOM 1385 C CA . LEU A 1 346 ? 109.143 146.633 19.806 1.00 64.52 346 LEU A CA 1
ATOM 1386 C C . LEU A 1 346 ? 108.081 146.831 18.721 1.00 68.84 346 LEU A C 1
ATOM 1387 O O . LEU A 1 346 ? 107.605 145.862 18.133 1.00 71.98 346 LEU A O 1
ATOM 1392 N N . ASP A 1 347 ? 107.723 148.088 18.467 1.00 68.85 347 ASP A N 1
ATOM 1393 C CA . ASP A 1 347 ? 106.680 148.444 17.505 1.00 71.00 347 ASP A CA 1
ATOM 1394 C C . ASP A 1 347 ? 105.328 147.790 17.823 1.00 67.59 347 ASP A C 1
ATOM 1395 O O . ASP A 1 347 ? 104.559 147.459 16.916 1.00 71.36 347 ASP A O 1
ATOM 1400 N N . LYS A 1 348 ? 105.139 147.472 19.094 1.00 61.04 348 LYS A N 1
ATOM 1401 C CA . LYS A 1 348 ? 103.892 146.928 19.587 1.00 57.06 348 LYS A CA 1
ATOM 1402 C C . LYS A 1 348 ? 103.588 145.641 18.853 1.00 55.35 348 LYS A C 1
ATOM 1403 O O . LYS A 1 348 ? 102.444 145.236 18.743 1.00 52.95 348 LYS A O 1
ATOM 1409 N N . GLN A 1 349 ? 104.634 144.984 18.380 1.00 53.34 349 GLN A N 1
ATOM 1410 C CA . GLN A 1 349 ? 104.491 143.754 17.602 1.00 58.97 349 GLN A CA 1
ATOM 1411 C C . GLN A 1 349 ? 105.642 142.778 17.819 1.00 62.49 349 GLN A C 1
ATOM 1412 O O . GLN A 1 349 ? 106.796 143.183 17.922 1.00 69.39 349 GLN A O 1
ATOM 1418 N N . ALA A 1 350 ? 105.324 141.489 17.879 1.00 60.86 350 ALA A N 1
ATOM 1419 C CA . ALA A 1 350 ? 106.353 140.460 17.845 1.00 53.56 350 ALA A CA 1
ATOM 1420 C C . ALA A 1 350 ? 106.725 140.209 16.395 1.00 59.00 350 ALA A C 1
ATOM 1421 O O . ALA A 1 350 ? 105.869 140.271 15.512 1.00 62.43 350 ALA A O 1
ATOM 1423 N N . VAL A 1 351 ? 108.001 139.929 16.150 1.00 55.41 351 VAL A N 1
ATOM 1424 C CA . VAL A 1 351 ? 108.476 139.638 14.801 1.00 53.15 351 VAL A CA 1
ATOM 1425 C C . VAL A 1 351 ? 107.885 138.325 14.287 1.00 57.84 351 VAL A C 1
ATOM 1426 O O . VAL A 1 351 ? 108.270 137.245 14.734 1.00 58.10 351 VAL A O 1
ATOM 1430 N N . LYS A 1 352 ? 106.949 138.423 13.346 1.00 62.73 352 LYS A N 1
ATOM 1431 C CA . LYS A 1 352 ? 106.346 137.242 12.735 1.00 63.45 352 LYS A CA 1
ATOM 1432 C C . LYS A 1 352 ? 107.360 136.490 11.872 1.00 60.49 352 LYS A C 1
ATOM 1433 O O . LYS A 1 352 ? 107.851 137.031 10.887 1.00 60.95 352 LYS A O 1
ATOM 1439 N N . ILE A 1 353 ? 107.682 135.255 12.254 1.00 58.54 353 ILE A N 1
ATOM 1440 C CA . ILE A 1 353 ? 108.509 134.367 11.429 1.00 54.89 353 ILE A CA 1
ATOM 1441 C C . ILE A 1 353 ? 107.900 132.968 11.429 1.00 58.81 353 ILE A C 1
ATOM 1442 O O . ILE A 1 353 ? 108.017 132.234 12.410 1.00 58.10 353 ILE A O 1
ATOM 1447 N N . GLU A 1 354 ? 107.250 132.603 10.327 1.00 67.79 354 GLU A N 1
ATOM 1448 C CA . GLU A 1 354 ? 106.512 131.343 10.256 1.00 70.89 354 GLU A CA 1
ATOM 1449 C C . GLU A 1 354 ? 107.443 130.140 10.374 1.00 68.50 354 GLU A C 1
ATOM 1450 O O . GLU A 1 354 ? 108.325 129.939 9.539 1.00 73.59 354 GLU A O 1
ATOM 1456 N N . GLY A 1 355 ? 107.261 129.360 11.434 1.00 62.81 355 GLY A N 1
ATOM 1457 C CA . GLY A 1 355 ? 108.023 128.141 11.628 1.00 60.69 355 GLY A CA 1
ATOM 1458 C C . GLY A 1 355 ? 109.333 128.309 12.372 1.00 59.60 355 GLY A C 1
ATOM 1459 O O . GLY A 1 355 ? 110.075 127.340 12.524 1.00 56.17 355 GLY A O 1
ATOM 1460 N N . VAL A 1 356 ? 109.617 129.524 12.840 1.00 61.63 356 VAL A N 1
ATOM 1461 C CA . VAL A 1 356 ? 110.894 129.807 13.503 1.00 61.72 356 VAL A CA 1
ATOM 1462 C C . VAL A 1 356 ? 111.204 128.800 14.616 1.00 57.99 356 VAL A C 1
ATOM 1463 O O . VAL A 1 356 ? 110.401 128.588 15.524 1.00 58.06 356 VAL A O 1
ATOM 1467 N N . MET A 1 357 ? 112.365 128.160 14.508 1.00 53.12 357 MET A N 1
ATOM 1468 C CA . MET A 1 357 ? 112.729 127.059 15.394 1.00 51.66 357 MET A CA 1
ATOM 1469 C C . MET A 1 357 ? 113.590 127.516 16.561 1.00 53.42 357 MET A C 1
ATOM 1470 O O . MET A 1 357 ? 113.431 127.033 17.678 1.00 57.21 357 MET A O 1
ATOM 1475 N N . ASP A 1 358 ? 114.512 128.434 16.288 1.00 55.90 358 ASP A N 1
ATOM 1476 C CA . ASP A 1 358 ? 115.389 128.983 17.316 1.00 57.85 358 ASP A CA 1
ATOM 1477 C C . ASP A 1 358 ? 116.040 130.270 16.816 1.00 54.77 358 ASP A C 1
ATOM 1478 O O . ASP A 1 358 ? 115.866 130.647 15.658 1.00 56.90 358 ASP A O 1
ATOM 1483 N N . PHE A 1 359 ? 116.781 130.942 17.694 1.00 50.07 359 PHE A N 1
ATOM 1484 C CA . PHE A 1 359 ? 117.440 132.197 17.347 1.00 47.87 359 PHE A CA 1
ATOM 1485 C C . PHE A 1 359 ? 118.564 132.535 18.321 1.00 50.21 359 PHE A C 1
ATOM 1486 O O . PHE A 1 359 ? 118.531 132.129 19.481 1.00 51.78 359 PHE A O 1
ATOM 1494 N N . GLU A 1 360 ? 119.555 133.282 17.840 1.00 50.32 360 GLU A N 1
ATOM 1495 C CA . GLU A 1 360 ? 120.659 133.745 18.677 1.00 51.03 360 GLU A CA 1
ATOM 1496 C C . GLU A 1 360 ? 121.056 135.172 18.314 1.00 50.96 360 GLU A C 1
ATOM 1497 O O . GLU A 1 360 ? 121.253 135.481 17.141 1.00 51.03 360 GLU A O 1
ATOM 1503 N N . TRP A 1 361 ? 121.172 136.039 19.317 1.00 49.51 361 TRP A N 1
ATOM 1504 C CA . TRP A 1 361 ? 121.717 137.373 19.100 1.00 45.32 361 TRP A CA 1
ATOM 1505 C C . TRP A 1 361 ? 123.207 137.252 18.819 1.00 48.15 361 TRP A C 1
ATOM 1506 O O . TRP A 1 361 ? 123.825 136.236 19.136 1.00 52.49 361 TRP A O 1
ATOM 1517 N N . ALA A 1 362 ? 123.786 138.288 18.225 1.00 49.54 362 ALA A N 1
ATOM 1518 C CA . ALA A 1 362 ? 125.234 138.367 18.112 1.00 49.09 362 ALA A CA 1
ATOM 1519 C C . ALA A 1 362 ? 125.780 138.744 19.481 1.00 49.35 362 ALA A C 1
ATOM 1520 O O . ALA A 1 362 ? 125.202 139.589 20.166 1.00 48.34 362 ALA A O 1
ATOM 1522 N N . PRO A 1 363 ? 126.898 138.120 19.883 1.00 50.63 363 PRO A N 1
ATOM 1523 C CA . PRO A 1 363 ? 127.531 138.327 21.192 1.00 45.96 363 PRO A CA 1
ATOM 1524 C C . PRO A 1 363 ? 128.217 139.684 21.299 1.00 47.88 363 PRO A C 1
ATOM 1525 O O . PRO A 1 363 ? 128.783 140.003 22.343 1.00 54.26 363 PRO A O 1
ATOM 1529 N N . ALA A 1 364 ? 128.176 140.465 20.225 1.00 49.72 364 ALA A N 1
ATOM 1530 C CA . ALA A 1 364 ? 128.814 141.775 20.203 1.00 48.40 364 ALA A CA 1
ATOM 1531 C C . ALA A 1 364 ? 128.039 142.739 19.313 1.00 50.35 364 ALA A C 1
ATOM 1532 O O . ALA A 1 364 ? 127.262 142.312 18.461 1.00 52.41 364 ALA A O 1
ATOM 1534 N N . THR A 1 365 ? 128.246 144.036 19.517 1.00 47.21 365 THR A N 1
ATOM 1535 C CA . THR A 1 365 ? 127.712 145.034 18.600 1.00 52.01 365 THR A CA 1
ATOM 1536 C C . THR A 1 365 ? 128.588 145.038 17.352 1.00 57.09 365 THR A C 1
ATOM 1537 O O . THR A 1 365 ? 129.738 145.473 17.395 1.00 64.18 365 THR A O 1
ATOM 1541 N N . VAL A 1 366 ? 128.051 144.538 16.245 1.00 53.81 366 VAL A N 1
ATOM 1542 C CA . VAL A 1 366 ? 128.829 144.400 15.018 1.00 55.28 366 VAL A CA 1
ATOM 1543 C C . VAL A 1 366 ? 128.791 145.668 14.169 1.00 54.51 366 VAL A C 1
ATOM 1544 O O . VAL A 1 366 ? 127.727 146.248 13.957 1.00 62.60 366 VAL A O 1
ATOM 1548 N N . GLN A 1 367 ? 129.956 146.102 13.696 1.00 48.05 367 GLN A N 1
ATOM 1549 C CA . GLN A 1 367 ? 130.021 147.166 12.696 1.00 49.92 367 GLN A CA 1
ATOM 1550 C C . GLN A 1 367 ? 130.114 146.547 11.307 1.00 49.45 367 GLN A C 1
ATOM 1551 O O . GLN A 1 367 ? 131.204 146.210 10.841 1.00 51.02 367 GLN A O 1
ATOM 1557 N N . ARG A 1 368 ? 128.969 146.372 10.654 1.00 47.47 368 ARG A N 1
ATOM 1558 C CA . ARG A 1 368 ? 128.959 145.865 9.285 1.00 45.34 368 ARG A CA 1
ATOM 1559 C C . ARG A 1 368 ? 129.468 146.970 8.359 1.00 48.47 368 ARG A C 1
ATOM 1560 O O . ARG A 1 368 ? 129.370 148.152 8.693 1.00 51.03 368 ARG A O 1
ATOM 1568 N N . GLU A 1 369 ? 130.036 146.600 7.216 1.00 48.52 369 GLU A N 1
ATOM 1569 C CA . GLU A 1 369 ? 130.668 147.593 6.353 1.00 52.30 369 GLU A CA 1
ATOM 1570 C C . GLU A 1 369 ? 129.664 148.545 5.706 1.00 53.42 369 GLU A C 1
ATOM 1571 O O . GLU A 1 369 ? 128.734 148.111 5.022 1.00 55.62 369 GLU A O 1
ATOM 1577 N N . GLY A 1 370 ? 129.846 149.843 5.943 1.00 51.71 370 GLY A N 1
ATOM 1578 C CA . GLY A 1 370 ? 129.047 150.856 5.276 1.00 54.37 370 GLY A CA 1
ATOM 1579 C C . GLY A 1 370 ? 127.712 151.204 5.911 1.00 61.05 370 GLY A C 1
ATOM 1580 O O . GLY A 1 370 ? 126.988 152.049 5.388 1.00 68.66 370 GLY A O 1
ATOM 1581 N N . VAL A 1 371 ? 127.372 150.564 7.027 1.00 60.47 371 VAL A N 1
ATOM 1582 C CA . VAL A 1 371 ? 126.097 150.856 7.682 1.00 63.33 371 VAL A CA 1
ATOM 1583 C C . VAL A 1 371 ? 126.267 151.908 8.783 1.00 67.26 371 VAL A C 1
ATOM 1584 O O . VAL A 1 371 ? 126.985 151.697 9.760 1.00 64.96 371 VAL A O 1
ATOM 1588 N N . LYS A 1 372 ? 125.610 153.051 8.600 1.00 72.10 372 LYS A N 1
ATOM 1589 C CA . LYS A 1 372 ? 125.780 154.201 9.485 1.00 71.65 372 LYS A CA 1
ATOM 1590 C C . LYS A 1 372 ? 124.826 154.172 10.676 1.00 72.72 372 LYS A C 1
ATOM 1591 O O . LYS A 1 372 ? 125.082 154.801 11.702 1.00 76.37 372 LYS A O 1
ATOM 1597 N N . THR A 1 373 ? 123.727 153.438 10.540 1.00 69.51 373 THR A N 1
ATOM 1598 C CA . THR A 1 373 ? 122.693 153.420 11.571 1.00 68.43 373 THR A CA 1
ATOM 1599 C C . THR A 1 373 ? 122.972 152.407 12.682 1.00 64.08 373 THR A C 1
ATOM 1600 O O . THR A 1 373 ? 123.668 151.413 12.472 1.00 59.12 373 THR A O 1
ATOM 1604 N N . TYR A 1 374 ? 122.424 152.673 13.864 1.00 63.39 374 TYR A N 1
ATOM 1605 C CA . TYR A 1 374 ? 122.496 151.737 14.981 1.00 58.25 374 TYR A CA 1
ATOM 1606 C C . TYR A 1 374 ? 121.731 150.465 14.644 1.00 58.10 374 TYR A C 1
ATOM 1607 O O . TYR A 1 374 ? 120.639 150.525 14.079 1.00 61.88 374 TYR A O 1
ATOM 1616 N N . GLU A 1 375 ? 122.299 149.316 14.995 1.00 57.03 375 GLU A N 1
ATOM 1617 C CA . GLU A 1 375 ? 121.607 148.047 14.790 1.00 57.67 375 GLU A CA 1
ATOM 1618 C C . GLU A 1 375 ? 122.107 146.931 15.706 1.00 58.77 375 GLU A C 1
ATOM 1619 O O . GLU A 1 375 ? 123.251 146.942 16.156 1.00 58.39 375 GLU A O 1
ATOM 1625 N N . GLN A 1 376 ? 121.227 145.974 15.980 1.00 54.39 376 GLN A N 1
ATOM 1626 C CA . GLN A 1 376 ? 121.605 144.743 16.659 1.00 50.94 376 GLN A CA 1
ATOM 1627 C C . GLN A 1 376 ? 121.176 143.566 15.790 1.00 52.38 376 GLN A C 1
ATOM 1628 O O . GLN A 1 376 ? 120.121 143.607 15.160 1.00 58.38 376 GLN A O 1
ATOM 1634 N N . LEU A 1 377 ? 121.998 142.523 15.750 1.00 47.00 377 LEU A N 1
ATOM 1635 C CA . LEU A 1 377 ? 121.767 141.407 14.840 1.00 43.68 377 LEU A CA 1
ATOM 1636 C C . LEU A 1 377 ? 121.427 140.109 15.567 1.00 44.99 377 LEU A C 1
ATOM 1637 O O . LEU A 1 377 ? 121.990 139.804 16.621 1.00 39.94 377 LEU A O 1
ATOM 1642 N N . PHE A 1 378 ? 120.499 139.346 14.996 1.00 43.88 378 PHE A N 1
ATOM 1643 C CA . PHE A 1 378 ? 120.266 137.978 15.441 1.00 43.00 378 PHE A CA 1
ATOM 1644 C C . PHE A 1 378 ? 120.013 137.065 14.245 1.00 51.85 378 PHE A C 1
ATOM 1645 O O . PHE A 1 378 ? 119.512 137.508 13.211 1.00 51.16 378 PHE A O 1
ATOM 1653 N N . CYS A 1 379 ? 120.380 135.797 14.382 1.00 54.69 379 CYS A N 1
ATOM 1654 C CA . CYS A 1 379 ? 120.105 134.817 13.342 1.00 52.32 379 CYS A CA 1
ATOM 1655 C C . CYS A 1 379 ? 118.972 133.906 13.791 1.00 53.78 379 CYS A C 1
ATOM 1656 O O . CYS A 1 379 ? 118.725 133.757 14.985 1.00 53.61 379 CYS A O 1
ATOM 1659 N N . PHE A 1 380 ? 118.282 133.309 12.828 1.00 54.70 380 PHE A N 1
ATOM 1660 C CA . PHE A 1 380 ? 117.169 132.413 13.113 1.00 53.99 380 PHE A CA 1
ATOM 1661 C C . PHE A 1 380 ? 117.060 131.398 11.987 1.00 55.25 380 PHE A C 1
ATOM 1662 O O . PHE A 1 380 ? 117.703 131.554 10.950 1.00 55.41 380 PHE A O 1
ATOM 1670 N N . TRP A 1 381 ? 116.249 130.362 12.176 1.00 53.80 381 TRP A N 1
ATOM 1671 C CA . TRP A 1 381 ? 116.019 129.417 11.090 1.00 56.97 381 TRP A CA 1
ATOM 1672 C C . TRP A 1 381 ? 114.619 128.811 11.082 1.00 58.74 381 TRP A C 1
ATOM 1673 O O . TRP A 1 381 ? 114.005 128.611 12.128 1.00 57.63 381 TRP A O 1
ATOM 1684 N N . THR A 1 382 ? 114.128 128.540 9.877 1.00 61.26 382 THR A N 1
ATOM 1685 C CA . THR A 1 382 ? 112.827 127.922 9.670 1.00 61.39 382 THR A CA 1
ATOM 1686 C C . THR A 1 382 ? 113.028 126.626 8.896 1.00 64.03 382 THR A C 1
ATOM 1687 O O . THR A 1 382 ? 113.968 126.519 8.110 1.00 64.77 382 THR A O 1
ATOM 1691 N N . PRO A 1 383 ? 112.151 125.633 9.120 1.00 67.92 383 PRO A N 1
ATOM 1692 C CA . PRO A 1 383 ? 112.216 124.385 8.353 1.00 70.62 383 PRO A CA 1
ATOM 1693 C C . PRO A 1 383 ? 111.479 124.546 7.032 1.00 72.46 383 PRO A C 1
ATOM 1694 O O . PRO A 1 383 ? 111.032 125.651 6.725 1.00 73.00 383 PRO A O 1
ATOM 1698 N N . GLU A 1 384 ? 111.347 123.470 6.264 1.00 75.33 384 GLU A N 1
ATOM 1699 C CA . GLU A 1 384 ? 110.612 123.535 5.003 1.00 81.48 384 GLU A CA 1
ATOM 1700 C C . GLU A 1 384 ? 109.125 123.794 5.238 1.00 81.00 384 GLU A C 1
ATOM 1701 O O . GLU A 1 384 ? 108.480 123.100 6.023 1.00 79.25 384 GLU A O 1
ATOM 1707 N N . ILE A 1 385 ? 108.589 124.799 4.552 1.00 84.46 385 ILE A N 1
ATOM 1708 C CA . ILE A 1 385 ? 107.179 125.156 4.674 1.00 90.26 385 ILE A CA 1
ATOM 1709 C C . ILE A 1 385 ? 106.527 125.289 3.299 1.00 97.07 385 ILE A C 1
ATOM 1710 O O . ILE A 1 385 ? 106.872 126.182 2.524 1.00 99.67 385 ILE A O 1
ATOM 1715 N N . GLY A 1 386 ? 105.586 124.395 3.006 1.00 98.03 386 GLY A N 1
ATOM 1716 C CA . GLY A 1 386 ? 104.908 124.381 1.723 1.00 100.07 386 GLY A CA 1
ATOM 1717 C C . GLY A 1 386 ? 105.867 124.282 0.552 1.00 102.90 386 GLY A C 1
ATOM 1718 O O . GLY A 1 386 ? 106.482 123.239 0.324 1.00 102.26 386 GLY A O 1
ATOM 1719 N N . ASN A 1 387 ? 105.999 125.379 -0.188 1.00 105.50 387 ASN A N 1
ATOM 1720 C CA . ASN A 1 387 ? 106.886 125.425 -1.345 1.00 107.23 387 ASN A CA 1
ATOM 1721 C C . ASN A 1 387 ? 108.125 126.293 -1.125 1.00 101.17 387 ASN A C 1
ATOM 1722 O O . ASN A 1 387 ? 108.825 126.641 -2.075 1.00 101.32 387 ASN A O 1
ATOM 1727 N N . ASN A 1 388 ? 108.389 126.642 0.130 1.00 95.15 388 ASN A N 1
ATOM 1728 C CA . ASN A 1 388 ? 109.620 127.339 0.487 1.00 87.90 388 ASN A CA 1
ATOM 1729 C C . ASN A 1 388 ? 110.538 126.431 1.301 1.00 78.80 388 ASN A C 1
ATOM 1730 O O . ASN A 1 388 ? 110.096 125.809 2.267 1.00 76.10 388 ASN A O 1
ATOM 1735 N N . PRO A 1 389 ? 111.821 126.348 0.907 1.00 72.82 389 PRO A N 1
ATOM 1736 C CA . PRO A 1 389 ? 112.797 125.466 1.560 1.00 71.13 389 PRO A CA 1
ATOM 1737 C C . PRO A 1 389 ? 113.131 125.932 2.973 1.00 70.16 389 PRO A C 1
ATOM 1738 O O . PRO A 1 389 ? 112.742 127.032 3.359 1.00 72.18 389 PRO A O 1
ATOM 1742 N N . ALA A 1 390 ? 113.845 125.108 3.733 1.00 65.60 390 ALA A N 1
ATOM 1743 C CA . ALA A 1 390 ? 114.343 125.536 5.037 1.00 59.85 390 ALA A CA 1
ATOM 1744 C C . ALA A 1 390 ? 115.349 126.658 4.827 1.00 60.14 390 ALA A C 1
ATOM 1745 O O . ALA A 1 390 ? 116.044 126.688 3.813 1.00 60.96 390 ALA A O 1
ATOM 1747 N N . ARG A 1 391 ? 115.433 127.580 5.780 1.00 57.79 391 ARG A N 1
ATOM 1748 C CA . ARG A 1 391 ? 116.325 128.720 5.620 1.00 56.75 391 ARG A CA 1
ATOM 1749 C C . ARG A 1 391 ? 116.912 129.219 6.937 1.00 54.22 391 ARG A C 1
ATOM 1750 O O . ARG A 1 391 ? 116.337 129.019 8.004 1.00 49.75 391 ARG A O 1
ATOM 1758 N N . VAL A 1 392 ? 118.071 129.860 6.845 1.00 51.23 392 VAL A N 1
ATOM 1759 C CA . VAL A 1 392 ? 118.641 130.584 7.969 1.00 52.81 392 VAL A CA 1
ATOM 1760 C C . VAL A 1 392 ? 118.604 132.063 7.614 1.00 54.13 392 VAL A C 1
ATOM 1761 O O . VAL A 1 392 ? 118.986 132.449 6.509 1.00 53.05 392 VAL A O 1
ATOM 1765 N N . GLY A 1 393 ? 118.125 132.888 8.538 1.00 52.06 393 GLY A N 1
ATOM 1766 C CA . GLY A 1 393 ? 118.008 134.309 8.280 1.00 50.53 393 GLY A CA 1
ATOM 1767 C C . GLY A 1 393 ? 118.894 135.137 9.185 1.00 54.41 393 GLY A C 1
ATOM 1768 O O . GLY A 1 393 ? 119.366 134.658 10.214 1.00 57.48 393 GLY A O 1
ATOM 1769 N N . LEU A 1 394 ? 119.126 136.383 8.792 1.00 54.73 394 LEU A N 1
ATOM 1770 C CA . LEU A 1 394 ? 119.892 137.316 9.605 1.00 52.58 394 LEU A CA 1
ATOM 1771 C C . LEU A 1 394 ? 119.153 138.648 9.639 1.00 57.70 394 LEU A C 1
ATOM 1772 O O . LEU A 1 394 ? 119.096 139.356 8.633 1.00 64.02 394 LEU A O 1
ATOM 1777 N N . MET A 1 395 ? 118.576 138.978 10.792 1.00 57.28 395 MET A N 1
ATOM 1778 C CA . MET A 1 395 ? 117.745 140.174 10.923 1.00 56.62 395 MET A CA 1
ATOM 1779 C C . MET A 1 395 ? 118.452 141.304 11.667 1.00 57.18 395 MET A C 1
ATOM 1780 O O . MET A 1 395 ? 119.179 141.069 12.631 1.00 54.50 395 MET A O 1
ATOM 1785 N N . SER A 1 396 ? 118.231 142.532 11.205 1.00 57.13 396 SER A N 1
ATOM 1786 C CA . SER A 1 396 ? 118.759 143.719 11.865 1.00 50.91 396 SER A CA 1
ATOM 1787 C C . SER A 1 396 ? 117.663 144.397 12.685 1.00 52.29 396 SER A C 1
ATOM 1788 O O . SER A 1 396 ? 116.572 144.658 12.183 1.00 53.15 396 SER A O 1
ATOM 1791 N N . ILE A 1 397 ? 117.959 144.671 13.952 1.00 52.08 397 ILE A N 1
ATOM 1792 C CA . ILE A 1 397 ? 117.011 145.314 14.859 1.00 48.24 397 ILE A CA 1
ATOM 1793 C C . ILE A 1 397 ? 117.522 146.719 15.187 1.00 51.41 397 ILE A C 1
ATOM 1794 O O . ILE A 1 397 ? 118.719 146.903 15.398 1.00 50.43 397 ILE A O 1
ATOM 1799 N N . PRO A 1 398 ? 116.621 147.718 15.247 1.00 53.94 398 PRO A N 1
ATOM 1800 C CA . PRO A 1 398 ? 115.158 147.619 15.219 1.00 57.88 398 PRO A CA 1
ATOM 1801 C C . PRO A 1 398 ? 114.508 147.752 13.844 1.00 63.98 398 PRO A C 1
ATOM 1802 O O . PRO A 1 398 ? 113.282 147.824 13.790 1.00 69.49 398 PRO A O 1
ATOM 1806 N N . SER A 1 399 ? 115.288 147.786 12.768 1.00 61.23 399 SER A N 1
ATOM 1807 C CA . SER A 1 399 ? 114.705 147.909 11.431 1.00 57.98 399 SER A CA 1
ATOM 1808 C C . SER A 1 399 ? 113.855 146.689 11.069 1.00 57.29 399 SER A C 1
ATOM 1809 O O . SER A 1 399 ? 112.923 146.793 10.269 1.00 65.59 399 SER A O 1
ATOM 1812 N N . LYS A 1 400 ? 114.187 145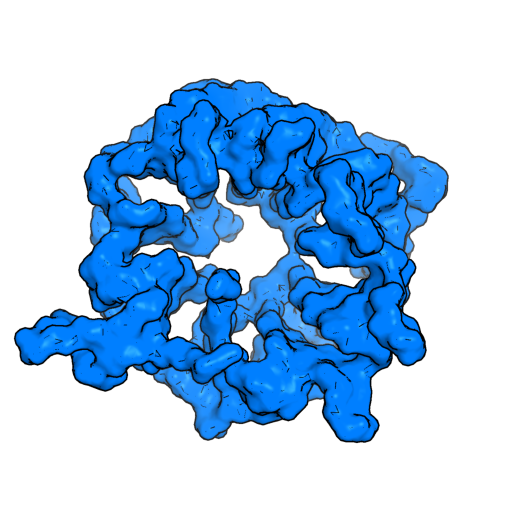.544 11.664 1.00 53.36 400 LYS A N 1
ATOM 1813 C CA . LYS A 1 400 ? 113.534 144.267 11.365 1.00 54.59 400 LYS A CA 1
ATOM 1814 C C . LYS A 1 400 ? 113.713 143.838 9.907 1.00 59.12 400 LYS A C 1
ATOM 1815 O O . LYS A 1 400 ? 112.965 143.008 9.394 1.00 59.89 400 LYS A O 1
ATOM 1821 N N . GLN A 1 401 ? 114.714 144.409 9.247 1.00 60.49 401 GLN A N 1
ATOM 1822 C CA . GLN A 1 401 ? 115.038 144.033 7.879 1.00 63.94 401 GLN A CA 1
ATOM 1823 C C . GLN A 1 401 ? 115.889 142.768 7.858 1.00 59.81 401 GLN A C 1
ATOM 1824 O O . GLN A 1 401 ? 116.750 142.574 8.718 1.00 55.54 401 GLN A O 1
ATOM 1830 N N . ILE A 1 402 ? 115.637 141.902 6.882 1.00 54.35 402 ILE A N 1
ATOM 1831 C CA . ILE A 1 402 ? 116.471 140.724 6.680 1.00 51.16 402 ILE A CA 1
ATOM 1832 C C . ILE A 1 402 ? 117.621 141.078 5.741 1.00 52.47 402 ILE A C 1
ATOM 1833 O O . ILE A 1 402 ? 117.404 141.430 4.583 1.00 55.44 402 ILE A O 1
ATOM 1838 N N . VAL A 1 403 ? 118.843 140.997 6.257 1.00 52.75 403 VAL A N 1
ATOM 1839 C CA . VAL A 1 403 ? 120.020 141.420 5.507 1.00 56.00 403 VAL A CA 1
ATOM 1840 C C . VAL A 1 403 ? 120.654 140.270 4.728 1.00 56.34 403 VAL A C 1
ATOM 1841 O O . VAL A 1 403 ? 121.432 140.497 3.801 1.00 60.62 403 VAL A O 1
ATOM 1845 N N . ARG A 1 404 ? 120.320 139.040 5.108 1.00 54.87 404 ARG A N 1
ATOM 1846 C CA . ARG A 1 404 ? 120.792 137.861 4.386 1.00 56.53 404 ARG A CA 1
ATOM 1847 C C . ARG A 1 404 ? 119.943 136.628 4.679 1.00 56.15 404 ARG A C 1
ATOM 1848 O O . ARG A 1 404 ? 119.636 136.330 5.833 1.00 54.21 404 ARG A O 1
ATOM 1856 N N . THR A 1 405 ? 119.572 135.916 3.620 1.00 56.07 405 THR A N 1
ATOM 1857 C CA . THR A 1 405 ? 118.864 134.648 3.748 1.00 51.64 405 THR A CA 1
ATOM 1858 C C . THR A 1 405 ? 119.723 133.541 3.139 1.00 51.86 405 THR A C 1
ATOM 1859 O O . THR A 1 405 ? 120.438 133.769 2.164 1.00 58.05 405 THR A O 1
ATOM 1863 N N . LEU A 1 406 ? 119.671 132.352 3.729 1.00 52.74 406 LEU A N 1
ATOM 1864 C CA . LEU A 1 406 ? 120.385 131.196 3.193 1.00 54.78 406 LEU A CA 1
ATOM 1865 C C . LEU A 1 406 ? 119.443 130.007 3.125 1.00 56.21 406 LEU A C 1
ATOM 1866 O O . LEU A 1 406 ? 119.026 129.484 4.155 1.00 57.23 406 LEU A O 1
ATOM 1871 N N . ASN A 1 407 ? 119.108 129.583 1.912 1.00 57.46 407 ASN A N 1
ATOM 1872 C CA . ASN A 1 407 ? 118.195 128.462 1.738 1.00 59.91 407 ASN A CA 1
ATOM 1873 C C . ASN A 1 407 ? 118.916 127.123 1.822 1.00 60.28 407 ASN A C 1
ATOM 1874 O O . ASN A 1 407 ? 119.984 126.945 1.243 1.00 64.02 407 ASN A O 1
ATOM 1879 N N . LEU A 1 408 ? 118.324 126.190 2.560 1.00 61.26 408 LEU A N 1
ATOM 1880 C CA . LEU A 1 408 ? 118.956 124.906 2.830 1.00 62.21 408 LEU A CA 1
ATOM 1881 C C . LEU A 1 408 ? 118.049 123.766 2.377 1.00 61.86 408 LEU A C 1
ATOM 1882 O O . LEU A 1 408 ? 116.834 123.934 2.277 1.00 63.25 408 LEU A O 1
ATOM 1887 N N . PHE A 1 409 ? 118.639 122.608 2.095 1.00 60.71 409 PHE A N 1
ATOM 1888 C CA . PHE A 1 409 ? 117.879 121.488 1.551 1.00 60.07 409 PHE A CA 1
ATOM 1889 C C . PHE A 1 409 ? 118.180 120.182 2.273 1.00 68.96 409 PHE A C 1
ATOM 1890 O O . PHE A 1 409 ? 119.298 119.974 2.745 1.00 75.32 409 PHE A O 1
ATOM 1898 N N . SER A 1 410 ? 117.170 119.316 2.358 1.00 68.41 410 SER A N 1
ATOM 1899 C CA . SER A 1 410 ? 117.274 118.046 3.074 1.00 66.11 410 SER A CA 1
ATOM 1900 C C . SER A 1 410 ? 117.802 118.233 4.492 1.00 64.06 410 SER A C 1
ATOM 1901 O O . SER A 1 410 ? 118.725 117.538 4.908 1.00 66.08 410 SER A O 1
ATOM 1904 N N . VAL A 1 411 ? 117.179 119.113 5.272 1.00 63.87 411 VAL A N 1
ATOM 1905 C CA . VAL A 1 411 ? 117.683 119.400 6.618 1.00 65.36 411 VAL A CA 1
ATOM 1906 C C . VAL A 1 411 ? 116.903 118.802 7.796 1.00 67.20 411 VAL A C 1
ATOM 1907 O O . VAL A 1 411 ? 115.735 119.101 7.998 1.00 70.67 411 VAL A O 1
ATOM 1911 N N . SER A 1 412 ? 117.565 117.931 8.552 1.00 68.54 412 SER A N 1
ATOM 1912 C CA . SER A 1 412 ? 117.070 117.416 9.830 1.00 67.43 412 SER A CA 1
ATOM 1913 C C . SER A 1 412 ? 117.014 118.393 11.019 1.00 67.62 412 SER A C 1
ATOM 1914 O O . SER A 1 412 ? 116.049 118.414 11.765 1.00 70.26 412 SER A O 1
ATOM 1917 N N . ASP A 1 413 ? 118.064 119.189 11.182 1.00 66.33 413 ASP A N 1
ATOM 1918 C CA . ASP A 1 413 ? 118.202 120.165 12.258 1.00 64.09 413 ASP A CA 1
ATOM 1919 C C . ASP A 1 413 ? 119.267 121.201 11.902 1.00 61.74 413 ASP A C 1
ATOM 1920 O O . ASP A 1 413 ? 120.131 120.952 11.061 1.00 59.89 413 ASP A O 1
ATOM 1925 N N . VAL A 1 414 ? 119.193 122.366 12.540 1.00 60.39 414 VAL A N 1
ATOM 1926 C CA . VAL A 1 414 ? 120.165 123.433 12.320 1.00 57.33 414 VAL A CA 1
ATOM 1927 C C . VAL A 1 414 ? 120.672 123.993 13.651 1.00 56.86 414 VAL A C 1
ATOM 1928 O O . VAL A 1 414 ? 119.885 124.255 14.557 1.00 64.02 414 VAL A O 1
ATOM 1932 N N . LYS A 1 415 ? 121.988 124.154 13.773 1.00 55.62 415 LYS A N 1
ATOM 1933 C CA . LYS A 1 415 ? 122.578 124.837 14.922 1.00 55.38 415 LYS A CA 1
ATOM 1934 C C . LYS A 1 415 ? 123.312 126.091 14.456 1.00 54.00 415 LYS A C 1
ATOM 1935 O O . LYS A 1 415 ? 124.022 126.064 13.454 1.00 58.06 415 LYS A O 1
ATOM 1941 N N . MET A 1 416 ? 123.136 127.187 15.186 1.00 54.12 416 MET A N 1
ATOM 1942 C CA . MET A 1 416 ? 123.708 128.471 14.794 1.00 48.66 416 MET A CA 1
ATOM 1943 C C . MET A 1 416 ? 124.770 128.937 15.790 1.00 49.79 416 MET A C 1
ATOM 1944 O O . MET A 1 416 ? 124.476 129.162 16.962 1.00 55.99 416 MET A O 1
ATOM 1949 N N . HIS A 1 417 ? 126.003 129.086 15.313 1.00 46.40 417 HIS A N 1
ATOM 1950 C CA . HIS A 1 417 ? 127.132 129.395 16.185 1.00 41.72 417 HIS A CA 1
ATOM 1951 C C . HIS A 1 417 ? 127.830 130.716 15.848 1.00 43.93 417 HIS A C 1
ATOM 1952 O O . HIS A 1 417 ? 128.550 130.809 14.853 1.00 46.42 417 HIS A O 1
ATOM 1959 N N . TRP A 1 418 ? 127.588 131.731 16.668 1.00 43.55 418 TRP A N 1
ATOM 1960 C CA . TRP A 1 418 ? 128.230 133.030 16.528 1.00 41.68 418 TRP A CA 1
ATOM 1961 C C . TRP A 1 418 ? 129.670 133.041 17.005 1.00 46.92 418 TRP A C 1
ATOM 1962 O O . TRP A 1 418 ? 129.996 132.459 18.027 1.00 52.37 418 TRP A O 1
ATOM 1973 N N . GLN A 1 419 ? 130.525 133.732 16.267 1.00 44.84 419 GLN A N 1
ATOM 1974 C CA . GLN A 1 419 ? 131.857 134.067 16.726 1.00 48.75 419 GLN A CA 1
ATOM 1975 C C . GLN A 1 419 ? 131.745 135.184 17.757 1.00 53.51 419 GLN A C 1
ATOM 1976 O O . GLN A 1 419 ? 130.788 135.937 17.743 1.00 50.04 419 GLN A O 1
ATOM 1982 N N . SER A 1 420 ? 132.726 135.305 18.639 1.00 60.00 420 SER A N 1
ATOM 1983 C CA . SER A 1 420 ? 132.621 136.210 19.778 1.00 60.18 420 SER A CA 1
ATOM 1984 C C . SER A 1 420 ? 132.452 137.678 19.404 1.00 59.94 420 SER A C 1
ATOM 1985 O O . SER A 1 420 ? 131.745 138.408 20.079 1.00 63.36 420 SER A O 1
ATOM 1988 N N . GLU A 1 421 ? 133.130 138.118 18.356 1.00 54.69 421 GLU A N 1
ATOM 1989 C CA . GLU A 1 421 ? 133.035 139.501 17.915 1.00 52.26 421 GLU A CA 1
ATOM 1990 C C . GLU A 1 421 ? 131.891 139.734 16.939 1.00 51.41 421 GLU A C 1
ATOM 1991 O O . GLU A 1 421 ? 131.664 140.854 16.503 1.00 53.70 421 GLU A O 1
ATOM 1997 N N . GLY A 1 422 ? 131.184 138.668 16.589 1.00 45.30 422 GLY A N 1
ATOM 1998 C CA . GLY A 1 422 ? 130.110 138.739 15.614 1.00 45.84 422 GLY A CA 1
ATOM 1999 C C . GLY A 1 422 ? 130.621 138.862 14.190 1.00 52.38 422 GLY A C 1
ATOM 2000 O O . GLY A 1 422 ? 129.880 139.232 13.281 1.00 56.40 422 GLY A O 1
ATOM 2001 N N . THR A 1 423 ? 131.900 138.549 14.001 1.00 49.36 423 THR A N 1
ATOM 2002 C CA . THR A 1 423 ? 132.532 138.617 12.689 1.00 46.91 423 THR A CA 1
ATOM 2003 C C . THR A 1 423 ? 132.057 137.471 11.800 1.00 50.56 423 THR A C 1
ATOM 2004 O O . THR A 1 423 ? 131.843 137.644 10.600 1.00 55.98 423 THR A O 1
ATOM 2008 N N . TYR A 1 424 ? 131.892 136.299 12.402 1.00 50.48 424 TYR A N 1
ATOM 2009 C CA . TYR A 1 424 ? 131.474 135.114 11.669 1.00 49.62 424 TYR A CA 1
ATOM 2010 C C . TYR A 1 424 ? 130.265 134.450 12.310 1.00 51.44 424 TYR A C 1
ATOM 2011 O O . TYR A 1 424 ? 130.061 134.530 13.523 1.00 48.91 424 TYR A O 1
ATOM 2020 N N . LEU A 1 425 ? 129.462 133.797 11.478 1.00 51.63 425 LEU A N 1
ATOM 2021 C CA . LEU A 1 425 ? 128.360 132.974 11.952 1.00 49.94 425 LEU A CA 1
ATOM 2022 C C . LEU A 1 425 ? 128.404 131.645 11.227 1.00 50.25 425 LEU A C 1
ATOM 2023 O O . LEU A 1 425 ? 128.237 131.589 10.009 1.00 54.95 425 LEU A O 1
ATOM 2028 N N . CYS A 1 426 ? 128.638 130.573 11.973 1.00 46.20 426 CYS A N 1
ATOM 2029 C CA . CYS A 1 426 ? 128.671 129.245 11.384 1.00 46.59 426 CYS A CA 1
ATOM 2030 C C . CYS A 1 426 ? 127.339 128.557 11.609 1.00 47.92 426 CYS A C 1
ATOM 2031 O O . CYS A 1 426 ? 126.829 128.537 12.727 1.00 48.59 426 CYS A O 1
ATOM 2034 N N . VAL A 1 427 ? 126.766 128.007 10.545 1.00 50.51 427 VAL A N 1
ATOM 2035 C CA . VAL A 1 427 ? 125.563 127.197 10.685 1.00 53.73 427 VAL A CA 1
ATOM 2036 C C . VAL A 1 427 ? 125.904 125.721 10.476 1.00 53.80 427 VAL A C 1
ATOM 2037 O O . VAL A 1 427 ? 126.569 125.357 9.507 1.00 58.80 427 VAL A O 1
ATOM 2041 N N . LYS A 1 428 ? 125.481 124.881 11.415 1.00 49.20 428 LYS A N 1
ATOM 2042 C CA . LYS A 1 428 ? 125.667 123.442 11.293 1.00 50.07 428 LYS A CA 1
ATOM 2043 C C . LYS A 1 428 ? 124.347 122.838 10.849 1.00 53.43 428 LYS A C 1
ATOM 2044 O O . LYS A 1 428 ? 123.320 123.061 11.483 1.00 56.17 428 LYS A O 1
ATOM 2050 N N . VAL A 1 429 ? 124.372 122.081 9.756 1.00 56.46 429 VAL A N 1
ATOM 2051 C CA . VAL A 1 429 ? 123.150 121.522 9.189 1.00 63.49 429 VAL A CA 1
ATOM 2052 C C . VAL A 1 429 ? 123.161 119.993 9.188 1.00 72.12 429 VAL A C 1
ATOM 2053 O O . VAL A 1 429 ? 123.969 119.378 8.496 1.00 73.62 429 VAL A O 1
ATOM 2057 N N . ASP A 1 430 ? 122.269 119.388 9.969 1.00 81.20 430 ASP A N 1
ATOM 2058 C CA . ASP A 1 430 ? 122.076 117.939 9.936 1.00 88.20 430 ASP A CA 1
ATOM 2059 C C . ASP A 1 430 ? 121.230 117.583 8.718 1.00 92.16 430 ASP A C 1
ATOM 2060 O O . ASP A 1 430 ? 120.116 118.079 8.570 1.00 94.67 430 ASP A O 1
ATOM 2065 N N . ARG A 1 431 ? 121.756 116.731 7.846 1.00 93.52 431 ARG A N 1
ATOM 2066 C CA . ARG A 1 431 ? 121.081 116.437 6.593 1.00 94.49 431 ARG A CA 1
ATOM 2067 C C . ARG A 1 431 ? 120.744 114.968 6.441 1.00 107.00 431 ARG A C 1
ATOM 2068 O O . ARG A 1 431 ? 121.092 114.150 7.290 1.00 107.15 431 ARG A O 1
ATOM 2076 N N . HIS A 1 432 ? 120.061 114.646 5.348 1.00 118.78 432 HIS A N 1
ATOM 2077 C CA . HIS A 1 432 ? 119.603 113.287 5.106 1.00 127.72 432 HIS A CA 1
ATOM 2078 C C . HIS A 1 432 ? 119.538 112.956 3.618 1.00 133.08 432 HIS A C 1
ATOM 2079 O O . HIS A 1 432 ? 119.614 113.846 2.770 1.00 131.41 432 HIS A O 1
ATOM 2086 N N . SER A 1 433 ? 119.391 111.671 3.310 1.00 139.07 433 SER A N 1
ATOM 2087 C CA . SER A 1 433 ? 119.280 111.214 1.929 1.00 142.39 433 SER A CA 1
ATOM 2088 C C . SER A 1 433 ? 117.860 111.428 1.424 1.00 145.44 433 SER A C 1
ATOM 2089 O O . SER A 1 433 ? 117.001 111.882 2.175 1.00 145.71 433 SER A O 1
ATOM 2092 N N . LYS A 1 434 ? 117.609 111.103 0.156 1.00 147.95 434 LYS A N 1
ATOM 2093 C CA . LYS A 1 434 ? 116.239 111.073 -0.355 1.00 150.05 434 LYS A CA 1
ATOM 2094 C C . LYS A 1 434 ? 115.492 109.993 0.410 1.00 152.24 434 LYS A C 1
ATOM 2095 O O . LYS A 1 434 ? 114.289 110.098 0.653 1.00 152.92 434 LYS A O 1
ATOM 2101 N N . SER A 1 435 ? 116.234 108.953 0.787 1.00 152.65 435 SER A N 1
ATOM 2102 C CA . SER A 1 435 ? 115.713 107.857 1.593 1.00 152.91 435 SER A CA 1
ATOM 2103 C C . SER A 1 435 ? 115.279 108.363 2.961 1.00 153.61 435 SER A C 1
ATOM 2104 O O . SER A 1 435 ? 114.533 107.690 3.671 1.00 155.59 435 SER A O 1
ATOM 2107 N N . LYS A 1 436 ? 115.764 109.553 3.314 1.00 150.90 436 LYS A N 1
ATOM 2108 C CA . LYS A 1 436 ? 115.541 110.184 4.620 1.00 146.44 436 LYS A CA 1
ATOM 2109 C C . LYS A 1 436 ? 116.294 109.469 5.751 1.00 143.20 436 LYS A C 1
ATOM 2110 O O . LYS A 1 436 ? 116.042 109.706 6.933 1.00 142.57 436 LYS A O 1
ATOM 2116 N N . LYS A 1 437 ? 117.228 108.603 5.367 1.00 140.20 437 LYS A N 1
ATOM 2117 C CA . LYS A 1 437 ? 118.227 108.073 6.281 1.00 135.86 437 LYS A CA 1
ATOM 2118 C C . LYS A 1 437 ? 119.145 109.224 6.669 1.00 135.20 437 LYS A C 1
ATOM 2119 O O . LYS A 1 437 ? 119.291 110.177 5.911 1.00 136.03 437 LYS A O 1
ATOM 2125 N N . SER A 1 438 ? 119.753 109.149 7.848 1.00 131.91 438 SER A N 1
ATOM 2126 C CA . SER A 1 438 ? 120.809 110.088 8.208 1.00 125.91 438 SER A CA 1
ATOM 2127 C C . SER A 1 438 ? 121.904 110.051 7.145 1.00 121.27 438 SER A C 1
ATOM 2128 O O . SER A 1 438 ? 122.336 108.978 6.729 1.00 121.50 438 SER A O 1
ATOM 2131 N N . GLN A 1 439 ? 122.336 111.221 6.687 1.00 116.67 439 GLN A N 1
ATOM 2132 C CA . GLN A 1 439 ? 123.416 111.286 5.709 1.00 111.86 439 GLN A CA 1
ATOM 2133 C C . GLN A 1 439 ? 124.648 112.008 6.258 1.00 105.07 439 GLN A C 1
ATOM 2134 O O . GLN A 1 439 ? 125.499 111.394 6.901 1.00 105.89 439 GLN A O 1
ATOM 2140 N N . ALA A 1 440 ? 124.732 113.311 6.016 1.00 95.77 440 ALA A N 1
ATOM 2141 C CA . ALA A 1 440 ? 125.930 114.066 6.362 1.00 88.27 440 ALA A CA 1
ATOM 2142 C C . ALA A 1 440 ? 125.621 115.378 7.072 1.00 80.14 440 ALA A C 1
ATOM 2143 O O . ALA A 1 440 ? 124.466 115.793 7.170 1.00 81.41 440 ALA A O 1
ATOM 2145 N N . THR A 1 441 ? 126.675 116.028 7.556 1.00 69.94 441 THR A N 1
ATOM 2146 C CA . THR A 1 441 ? 126.559 117.326 8.203 1.00 61.35 441 THR A CA 1
ATOM 2147 C C . THR A 1 441 ? 127.347 118.371 7.412 1.00 51.53 441 THR A C 1
ATOM 2148 O O . THR A 1 441 ? 128.493 118.140 7.029 1.00 48.44 441 THR A O 1
ATOM 2152 N N . THR A 1 442 ? 126.728 119.518 7.162 1.00 44.76 442 THR A N 1
ATOM 2153 C CA . THR A 1 442 ? 127.381 120.577 6.403 1.00 49.51 442 THR A CA 1
ATOM 2154 C C . THR A 1 442 ? 127.681 121.783 7.287 1.00 51.39 442 THR A C 1
ATOM 2155 O O . THR A 1 442 ? 126.845 122.203 8.086 1.00 49.89 442 THR A O 1
ATOM 2159 N N . LEU A 1 443 ? 128.882 122.333 7.141 1.00 54.11 443 LEU A N 1
ATOM 2160 C CA . LEU A 1 443 ? 129.243 123.569 7.819 1.00 54.57 443 LEU A CA 1
ATOM 2161 C C . LEU A 1 443 ? 129.296 124.717 6.817 1.00 53.30 443 LEU A C 1
ATOM 2162 O O . LEU A 1 443 ? 130.002 124.638 5.812 1.00 54.00 443 LEU A O 1
ATOM 2167 N N . GLU A 1 444 ? 128.537 125.775 7.088 1.00 51.27 444 GLU A N 1
ATOM 2168 C CA . GLU A 1 444 ? 128.564 126.976 6.258 1.00 51.86 444 GLU A CA 1
ATOM 2169 C C . GLU A 1 444 ? 128.809 128.203 7.135 1.00 55.27 444 GLU A C 1
ATOM 2170 O O . GLU A 1 444 ? 128.394 128.237 8.293 1.00 57.79 444 GLU A O 1
ATOM 2176 N N . ILE A 1 445 ? 129.487 129.208 6.587 1.00 51.83 445 ILE A N 1
ATOM 2177 C CA . ILE A 1 445 ? 129.875 130.373 7.379 1.00 47.44 445 ILE A CA 1
ATOM 2178 C C . ILE A 1 445 ? 129.472 131.712 6.757 1.00 49.66 445 ILE A C 1
ATOM 2179 O O . ILE A 1 445 ? 129.711 131.961 5.575 1.00 52.20 445 ILE A O 1
ATOM 2184 N N . PHE A 1 446 ? 128.841 132.557 7.568 1.00 50.89 446 PHE A N 1
ATOM 2185 C CA . PHE A 1 446 ? 128.480 133.908 7.163 1.00 50.63 446 PHE A CA 1
ATOM 2186 C C . PHE A 1 446 ? 129.631 134.847 7.497 1.00 53.69 446 PHE A C 1
ATOM 2187 O O . PHE A 1 446 ? 130.230 134.742 8.565 1.00 57.56 446 PHE A O 1
ATOM 2195 N N . ARG A 1 447 ? 129.945 135.761 6.587 1.00 55.99 447 ARG A N 1
ATOM 2196 C CA . ARG A 1 447 ? 130.880 136.837 6.890 1.00 55.30 447 ARG A CA 1
ATOM 2197 C C . ARG A 1 447 ? 130.066 138.103 7.137 1.00 55.48 447 ARG A C 1
ATOM 2198 O O . ARG A 1 447 ? 129.898 138.938 6.247 1.00 55.96 447 ARG A O 1
ATOM 2206 N N . VAL A 1 448 ? 129.560 138.218 8.361 1.00 49.75 448 VAL A N 1
ATOM 2207 C CA . VAL A 1 448 ? 128.579 139.236 8.739 1.00 44.38 448 VAL A CA 1
ATOM 2208 C C . VAL A 1 448 ? 129.009 140.680 8.454 1.00 44.05 448 VAL A C 1
ATOM 2209 O O . VAL A 1 448 ? 128.189 141.512 8.066 1.00 48.55 448 VAL A O 1
ATOM 2213 N N . LYS A 1 449 ? 130.293 140.971 8.636 1.00 47.12 449 LYS A N 1
ATOM 2214 C CA . LYS A 1 449 ? 130.797 142.334 8.467 1.00 48.02 449 LYS A CA 1
ATOM 2215 C C . LYS A 1 449 ? 130.932 142.755 7.003 1.00 47.18 449 LYS A C 1
ATOM 2216 O O . LYS A 1 449 ? 130.918 143.945 6.691 1.00 44.54 449 LYS A O 1
ATOM 2222 N N . GLU A 1 450 ? 131.066 141.781 6.109 1.00 46.88 450 GLU A N 1
ATOM 2223 C CA . GLU A 1 450 ? 131.368 142.075 4.710 1.00 48.59 450 GLU A CA 1
ATOM 2224 C C . GLU A 1 450 ? 130.137 142.413 3.866 1.00 50.20 450 GLU A C 1
ATOM 2225 O O . GLU A 1 450 ? 129.032 141.935 4.135 1.00 49.00 450 GLU A O 1
ATOM 2231 N N . LYS A 1 451 ? 130.349 143.246 2.848 1.00 48.46 451 LYS A N 1
ATOM 2232 C CA . LYS A 1 451 ? 129.287 143.683 1.943 1.00 47.66 451 LYS A CA 1
ATOM 2233 C C . LYS A 1 451 ? 128.566 142.517 1.270 1.00 49.81 451 LYS A C 1
ATOM 2234 O O . LYS A 1 451 ? 129.199 141.613 0.726 1.00 50.81 451 LYS A O 1
ATOM 2240 N N . GLY A 1 452 ? 127.238 142.547 1.314 1.00 48.45 452 GLY A N 1
ATOM 2241 C CA . GLY A 1 452 ? 126.427 141.491 0.737 1.00 43.95 452 GLY A CA 1
ATOM 2242 C C . GLY A 1 452 ? 126.239 140.302 1.661 1.00 48.52 452 GLY A C 1
ATOM 2243 O O . GLY A 1 452 ? 125.452 139.400 1.364 1.00 49.21 452 GLY A O 1
ATOM 2244 N N . VAL A 1 453 ? 126.949 140.314 2.789 1.00 51.66 453 VAL A N 1
ATOM 2245 C CA . VAL A 1 453 ? 126.981 139.186 3.723 1.00 50.03 453 VAL A CA 1
ATOM 2246 C C . VAL A 1 453 ? 127.251 137.863 3.001 1.00 49.39 453 VAL A C 1
ATOM 2247 O O . VAL A 1 453 ? 126.345 137.045 2.829 1.00 50.28 453 VAL A O 1
ATOM 2251 N N . PRO A 1 454 ? 128.504 137.654 2.569 1.00 44.06 454 PRO A N 1
ATOM 2252 C CA . PRO A 1 454 ? 128.833 136.432 1.826 1.00 43.68 454 PRO A CA 1
ATOM 2253 C C . PRO A 1 454 ? 128.714 135.168 2.672 1.00 44.44 454 PRO A C 1
ATOM 2254 O O . PRO A 1 454 ? 129.087 135.170 3.847 1.00 44.58 454 PRO A O 1
ATOM 2258 N N . VAL A 1 455 ? 128.191 134.104 2.065 1.00 44.38 455 VAL A N 1
ATOM 2259 C CA . VAL A 1 455 ? 128.098 132.796 2.706 1.00 47.64 455 VAL A CA 1
ATOM 2260 C C . VAL A 1 455 ? 129.025 131.821 1.989 1.00 50.80 455 VAL A C 1
ATOM 2261 O O . VAL A 1 455 ? 129.004 131.742 0.763 1.00 56.06 455 VAL A O 1
ATOM 2265 N N . GLU A 1 456 ? 129.841 131.086 2.740 1.00 47.88 456 GLU A N 1
ATOM 2266 C CA . GLU A 1 456 ? 130.726 130.092 2.130 1.00 47.67 456 GLU A CA 1
ATOM 2267 C C . GLU A 1 456 ? 130.452 128.674 2.626 1.00 48.55 456 GLU A C 1
ATOM 2268 O O . GLU A 1 456 ? 130.103 128.470 3.787 1.00 57.40 456 GLU A O 1
ATOM 2274 N N . VAL A 1 457 ? 130.608 127.699 1.734 1.00 44.84 457 VAL A N 1
ATOM 2275 C CA . VAL A 1 457 ? 130.451 126.290 2.084 1.00 43.04 457 VAL A CA 1
ATOM 2276 C C . VAL A 1 457 ? 131.798 125.739 2.527 1.00 45.26 457 VAL A C 1
ATOM 2277 O O . VAL A 1 457 ? 132.679 125.505 1.701 1.00 53.20 457 VAL A O 1
ATOM 2281 N N . VAL A 1 458 ? 131.960 125.542 3.832 1.00 42.91 458 VAL A N 1
ATOM 2282 C CA . VAL A 1 458 ? 133.243 125.114 4.384 1.00 42.52 458 VAL A CA 1
ATOM 2283 C C . VAL A 1 458 ? 133.553 123.662 4.048 1.00 47.65 458 VAL A C 1
ATOM 2284 O O . VAL A 1 458 ? 134.496 123.373 3.311 1.00 57.81 458 VAL A O 1
ATOM 2288 N N . ASP A 1 459 ? 132.752 122.755 4.593 1.00 46.79 459 ASP A N 1
ATOM 2289 C CA . ASP A 1 459 ? 132.969 121.328 4.408 1.00 54.10 459 ASP A CA 1
ATOM 2290 C C . ASP A 1 459 ? 131.694 120.549 4.699 1.00 57.51 459 ASP A C 1
ATOM 2291 O O . ASP A 1 459 ? 130.759 121.071 5.306 1.00 59.91 459 ASP A O 1
ATOM 2296 N N . THR A 1 460 ? 131.665 119.299 4.252 1.00 61.07 460 THR A N 1
ATOM 2297 C CA . THR A 1 460 ? 130.572 118.390 4.561 1.00 64.00 460 THR A CA 1
ATOM 2298 C C . THR A 1 460 ? 131.156 117.140 5.211 1.00 66.41 460 THR A C 1
ATOM 2299 O O . THR A 1 460 ? 131.984 116.455 4.615 1.00 70.71 460 THR A O 1
ATOM 2303 N N . ILE A 1 461 ? 130.708 116.827 6.422 1.00 68.12 461 ILE A N 1
ATOM 2304 C CA . ILE A 1 461 ? 131.267 115.714 7.192 1.00 73.86 461 ILE A CA 1
ATOM 2305 C C . ILE A 1 461 ? 130.278 114.582 7.478 1.00 79.38 461 ILE A C 1
ATOM 2306 O O . ILE A 1 461 ? 129.114 114.818 7.777 1.00 78.68 461 ILE A O 1
ATOM 2311 N N . LYS A 1 462 ? 130.757 113.349 7.352 1.00 85.22 462 LYS A N 1
ATOM 2312 C CA . LYS A 1 462 ? 129.916 112.157 7.467 1.00 90.35 462 LYS A CA 1
ATOM 2313 C C . LYS A 1 462 ? 129.246 111.888 8.814 1.00 87.32 462 LYS A C 1
ATOM 2314 O O . LYS A 1 462 ? 128.078 111.521 8.859 1.00 87.06 462 LYS A O 1
ATOM 2320 N N . ASP A 1 463 ? 129.978 112.063 9.904 1.00 85.43 463 ASP A N 1
ATOM 2321 C CA . ASP A 1 463 ? 129.449 111.761 11.226 1.00 86.97 463 ASP A CA 1
ATOM 2322 C C . ASP A 1 463 ? 128.682 112.928 11.835 1.00 86.76 463 ASP A C 1
ATOM 2323 O O . ASP A 1 463 ? 128.696 114.026 11.298 1.00 87.57 463 ASP A O 1
ATOM 2328 N N . THR A 1 464 ? 128.022 112.674 12.962 1.00 85.87 464 THR A N 1
ATOM 2329 C CA . THR A 1 464 ? 127.241 113.694 13.657 1.00 86.94 464 THR A CA 1
ATOM 2330 C C . THR A 1 464 ? 128.145 114.580 14.517 1.00 84.66 464 THR A C 1
ATOM 2331 O O . THR A 1 464 ? 129.148 114.110 15.051 1.00 84.26 464 THR A O 1
ATOM 2335 N N . VAL A 1 465 ? 127.788 115.855 14.651 1.00 80.76 465 VAL A N 1
ATOM 2336 C CA . VAL A 1 465 ? 128.551 116.784 15.480 1.00 75.71 465 VAL A CA 1
ATOM 2337 C C . VAL A 1 465 ? 127.905 116.873 16.854 1.00 80.62 465 VAL A C 1
ATOM 2338 O O . VAL A 1 465 ? 126.704 117.119 16.963 1.00 87.03 465 VAL A O 1
ATOM 2342 N N . ILE A 1 466 ? 128.703 116.667 17.899 1.00 77.04 466 ILE A N 1
ATOM 2343 C CA . ILE A 1 466 ? 128.203 116.689 19.270 1.00 71.53 466 ILE A CA 1
ATOM 2344 C C . ILE A 1 466 ? 128.808 117.842 20.061 1.00 68.25 466 ILE A C 1
ATOM 2345 O O . ILE A 1 466 ? 128.363 118.151 21.168 1.00 67.38 466 ILE A O 1
ATOM 2350 N N . ASN A 1 467 ? 129.830 118.467 19.488 1.00 66.01 467 ASN A N 1
ATOM 2351 C CA . ASN A 1 467 ? 130.470 119.626 20.098 1.00 68.02 467 ASN A CA 1
ATOM 2352 C C . ASN A 1 467 ? 130.959 120.621 19.050 1.00 67.85 467 ASN A C 1
ATOM 2353 O O . ASN A 1 467 ? 131.500 120.234 18.016 1.00 67.23 467 ASN A O 1
ATOM 2358 N N . PHE A 1 468 ? 130.752 121.905 19.324 1.00 65.86 468 PHE A N 1
ATOM 2359 C CA . PHE A 1 468 ? 131.238 122.970 18.460 1.00 58.86 468 PHE A CA 1
ATOM 2360 C C . PHE A 1 468 ? 131.664 124.141 19.330 1.00 56.20 468 PHE A C 1
ATOM 2361 O O . PHE A 1 468 ? 130.950 124.524 20.256 1.00 58.10 468 PHE A O 1
ATOM 2369 N N . ALA A 1 469 ? 132.825 124.712 19.031 1.00 53.03 469 ALA A N 1
ATOM 2370 C CA . ALA A 1 469 ? 133.304 125.869 19.777 1.00 50.77 469 ALA A CA 1
ATOM 2371 C C . ALA A 1 469 ? 134.188 126.780 18.933 1.00 50.44 469 ALA A C 1
ATOM 2372 O O . ALA A 1 469 ? 135.216 126.356 18.411 1.00 50.24 469 ALA A O 1
ATOM 2374 N N . TRP A 1 470 ? 133.775 128.035 18.808 1.00 48.59 470 TRP A N 1
ATOM 2375 C CA . TRP A 1 470 ? 134.599 129.057 18.182 1.00 46.70 470 TRP A CA 1
ATOM 2376 C C . TRP A 1 470 ? 135.750 129.446 19.104 1.00 50.68 470 TRP A C 1
ATOM 2377 O O . TRP A 1 470 ? 135.644 129.334 20.326 1.00 55.72 470 TRP A O 1
ATOM 2388 N N . GLU A 1 471 ? 136.846 129.905 18.511 1.00 50.18 471 GLU A N 1
ATOM 2389 C CA . GLU A 1 471 ? 137.921 130.534 19.267 1.00 50.74 471 GLU A CA 1
ATOM 2390 C C . GLU A 1 471 ? 137.480 131.948 19.617 1.00 54.62 471 GLU A C 1
ATOM 2391 O O . GLU A 1 471 ? 137.117 132.724 18.730 1.00 60.62 471 GLU A O 1
ATOM 2397 N N . PRO A 1 472 ? 137.489 132.281 20.915 1.00 51.73 472 PRO A N 1
ATOM 2398 C CA . PRO A 1 472 ? 137.146 133.626 21.388 1.00 52.86 472 PRO A CA 1
ATOM 2399 C C . PRO A 1 472 ? 138.073 134.668 20.779 1.00 57.56 472 PRO A C 1
ATOM 2400 O O . PRO A 1 472 ? 139.291 134.517 20.862 1.00 59.04 472 PRO A O 1
ATOM 2404 N N . LYS A 1 473 ? 137.492 135.694 20.161 1.00 60.57 473 LYS A N 1
ATOM 2405 C CA . LYS A 1 473 ? 138.248 136.773 19.525 1.00 64.17 473 LYS A CA 1
ATOM 2406 C C . LYS A 1 473 ? 139.184 136.294 18.415 1.00 60.08 473 LYS A C 1
ATOM 2407 O O . LYS A 1 473 ? 140.131 136.989 18.042 1.00 62.61 473 LYS A O 1
ATOM 2413 N N . GLY A 1 474 ? 138.904 135.110 17.880 1.00 51.55 474 GLY A N 1
ATOM 2414 C CA . GLY A 1 474 ? 139.718 134.542 16.823 1.00 51.16 474 GLY A CA 1
ATOM 2415 C C . GLY A 1 474 ? 138.885 133.952 15.703 1.00 54.91 474 GLY A C 1
ATOM 2416 O O . GLY A 1 474 ? 137.663 134.095 15.687 1.00 57.09 474 GLY A O 1
ATOM 2417 N N . ASP A 1 475 ? 139.551 133.330 14.740 1.00 55.58 475 ASP A N 1
ATOM 2418 C CA . ASP A 1 475 ? 138.890 132.732 13.588 1.00 49.71 475 ASP A CA 1
ATOM 2419 C C . ASP A 1 475 ? 139.071 131.227 13.477 1.00 50.03 475 ASP A C 1
ATOM 2420 O O . ASP A 1 475 ? 139.011 130.676 12.395 1.00 55.37 475 ASP A O 1
ATOM 2425 N N . ARG A 1 476 ? 139.275 130.568 14.602 1.00 47.80 476 ARG A N 1
ATOM 2426 C CA . ARG A 1 476 ? 139.511 129.140 14.606 1.00 45.40 476 ARG A CA 1
ATOM 2427 C C . ARG A 1 476 ? 138.406 128.462 15.376 1.00 45.44 476 ARG A C 1
ATOM 2428 O O . ARG A 1 476 ? 137.917 128.999 16.354 1.00 48.24 476 ARG A O 1
ATOM 2436 N N . PHE A 1 477 ? 137.995 127.290 14.923 1.00 42.86 477 PHE A N 1
ATOM 2437 C CA . PHE A 1 477 ? 136.990 126.536 15.653 1.00 44.36 477 PHE A CA 1
ATOM 2438 C C . PHE A 1 477 ? 137.254 125.038 15.688 1.00 50.47 477 PHE A C 1
ATOM 2439 O O . PHE A 1 477 ? 137.971 124.510 14.854 1.00 50.76 477 PHE A O 1
ATOM 2447 N N . VAL A 1 478 ? 136.685 124.372 16.685 1.00 54.10 478 VAL A N 1
ATOM 2448 C CA . VAL A 1 478 ? 136.874 122.945 16.883 1.00 55.15 478 VAL A CA 1
ATOM 2449 C C . VAL A 1 478 ? 135.521 122.251 16.855 1.00 55.45 478 VAL A C 1
ATOM 2450 O O . VAL A 1 478 ? 134.519 122.815 17.291 1.00 56.55 478 VAL A O 1
ATOM 2454 N N . ILE A 1 479 ? 135.490 121.037 16.318 1.00 55.42 479 ILE A N 1
ATOM 2455 C CA . ILE A 1 479 ? 134.307 120.198 16.420 1.00 61.77 479 ILE A CA 1
ATOM 2456 C C . ILE A 1 479 ? 134.702 118.832 16.963 1.00 67.19 479 ILE A C 1
ATOM 2457 O O . ILE A 1 479 ? 135.856 118.418 16.853 1.00 69.66 479 ILE A O 1
ATOM 2462 N N . ILE A 1 480 ? 133.741 118.146 17.568 1.00 64.65 480 ILE A N 1
ATOM 2463 C CA . ILE A 1 480 ? 133.927 116.766 17.980 1.00 60.35 480 ILE A CA 1
ATOM 2464 C C . ILE A 1 480 ? 132.808 115.949 17.351 1.00 57.99 480 ILE A C 1
ATOM 2465 O O . ILE A 1 480 ? 131.634 116.297 17.476 1.00 57.02 480 ILE A O 1
ATOM 2470 N N . THR A 1 481 ? 133.171 114.879 16.653 1.00 60.42 481 THR A N 1
ATOM 2471 C CA . THR A 1 481 ? 132.177 114.051 15.979 1.00 66.93 481 THR A CA 1
ATOM 2472 C C . THR A 1 481 ? 132.160 112.637 16.537 1.00 73.28 481 THR A C 1
ATOM 2473 O O . THR A 1 481 ? 133.133 112.184 17.138 1.00 73.39 481 THR A O 1
ATOM 2477 N N . THR A 1 482 ? 131.040 111.951 16.339 1.00 80.58 482 THR A N 1
ATOM 2478 C CA . THR A 1 482 ? 130.935 110.526 16.630 1.00 86.96 482 THR A CA 1
ATOM 2479 C C . THR A 1 482 ? 129.988 109.890 15.619 1.00 94.03 482 THR A C 1
ATOM 2480 O O . THR A 1 482 ? 128.970 110.485 15.260 1.00 96.34 482 THR A O 1
ATOM 2484 N N . PRO A 1 483 ? 130.336 108.690 15.131 1.00 97.73 483 PRO A N 1
ATOM 2485 C CA . PRO A 1 483 ? 129.518 108.019 14.113 1.00 102.27 483 PRO A CA 1
ATOM 2486 C C . PRO A 1 483 ? 128.156 107.607 14.652 1.00 112.16 483 PRO A C 1
ATOM 2487 O O . PRO A 1 483 ? 127.949 107.607 15.865 1.00 112.16 483 PRO A O 1
ATOM 2491 N N . GLU A 1 484 ? 127.239 107.258 13.755 1.00 122.45 484 GLU A N 1
ATOM 2492 C CA . GLU A 1 484 ? 125.930 106.757 14.159 1.00 133.78 484 GLU A CA 1
ATOM 2493 C C . GLU A 1 484 ? 126.016 105.289 14.566 1.00 143.04 484 GLU A C 1
ATOM 2494 O O . GLU A 1 484 ? 126.702 104.501 13.914 1.00 142.51 484 GLU A O 1
ATOM 2500 N N . PRO A 1 485 ? 125.329 104.921 15.658 1.00 152.15 485 PRO A N 1
ATOM 2501 C CA . PRO A 1 485 ? 125.261 103.525 16.098 1.00 159.34 485 PRO A CA 1
ATOM 2502 C C . PRO A 1 485 ? 124.040 102.809 15.528 1.00 168.79 485 PRO A C 1
ATOM 2503 O O . PRO A 1 485 ? 122.953 103.385 15.476 1.00 169.54 485 PRO A O 1
ATOM 2507 N N . VAL A 1 486 ? 124.221 101.562 15.103 1.00 176.50 486 VAL A N 1
ATOM 2508 C CA . VAL A 1 486 ? 123.112 100.776 14.575 1.00 183.44 486 VAL A CA 1
ATOM 2509 C C . VAL A 1 486 ? 122.646 99.748 15.603 1.00 188.75 486 VAL A C 1
ATOM 2510 O O . VAL A 1 486 ? 121.473 99.380 15.637 1.00 189.54 486 VAL A O 1
ATOM 2514 N N . GLY A 1 487 ? 123.561 99.307 16.458 1.00 192.53 487 GLY A N 1
ATOM 2515 C CA . GLY A 1 487 ? 123.249 98.255 17.405 1.00 197.11 487 GLY A CA 1
ATOM 2516 C C . GLY A 1 487 ? 122.976 98.733 18.818 1.00 200.35 487 GLY A C 1
ATOM 2517 O O . GLY A 1 487 ? 122.552 97.942 19.663 1.00 201.67 487 GLY A O 1
ATOM 2518 N N . ALA A 1 488 ? 123.202 100.022 19.068 1.00 201.42 488 ALA A N 1
ATOM 2519 C CA . ALA A 1 488 ? 123.171 100.573 20.422 1.00 202.34 488 ALA A CA 1
ATOM 2520 C C . ALA A 1 488 ? 124.070 99.731 21.322 1.00 204.03 488 ALA A C 1
ATOM 2521 O O . ALA A 1 488 ? 123.709 99.402 22.451 1.00 205.02 488 ALA A O 1
ATOM 2523 N N . THR A 1 489 ? 125.242 99.386 20.795 1.00 204.14 489 THR A N 1
ATOM 2524 C CA . THR A 1 489 ? 126.147 98.420 21.413 1.00 204.07 489 THR A CA 1
ATOM 2525 C C . THR A 1 489 ? 126.751 98.946 22.711 1.00 202.83 489 THR A C 1
ATOM 2526 O O . THR A 1 489 ? 126.935 100.151 22.878 1.00 202.46 489 THR A O 1
ATOM 2530 N N . ALA A 1 490 ? 127.031 98.023 23.628 1.00 201.56 490 ALA A N 1
ATOM 2531 C CA . ALA A 1 490 ? 127.629 98.325 24.922 1.00 199.05 490 ALA A CA 1
ATOM 2532 C C . ALA A 1 490 ? 128.880 99.208 24.859 1.00 196.04 490 ALA A C 1
ATOM 2533 O O . ALA A 1 490 ? 129.022 100.128 25.661 1.00 196.13 490 ALA A O 1
ATOM 2535 N N . VAL A 1 491 ? 129.785 98.935 23.922 1.00 192.29 491 VAL A N 1
ATOM 2536 C CA . VAL A 1 491 ? 130.992 99.757 23.786 1.00 186.41 491 VAL A CA 1
ATOM 2537 C C . VAL A 1 491 ? 130.633 101.210 23.461 1.00 179.70 491 VAL A C 1
ATOM 2538 O O . VAL A 1 491 ? 129.832 101.468 22.558 1.00 180.20 491 VAL A O 1
ATOM 2542 N N . PRO A 1 492 ? 131.209 102.163 24.217 1.00 171.26 492 PRO A N 1
ATOM 2543 C CA . PRO A 1 492 ? 130.945 103.576 23.940 1.00 163.48 492 PRO A CA 1
ATOM 2544 C C . PRO A 1 492 ? 131.499 103.966 22.587 1.00 152.80 492 PRO A C 1
ATOM 2545 O O . PRO A 1 492 ? 132.475 103.373 22.133 1.00 153.58 492 PRO A O 1
ATOM 2549 N N . PRO A 1 493 ? 130.885 104.964 21.940 1.00 140.81 493 PRO A N 1
ATOM 2550 C CA . PRO A 1 493 ? 131.447 105.376 20.655 1.00 132.22 493 PRO A CA 1
ATOM 2551 C C . PRO A 1 493 ? 132.720 106.185 20.861 1.00 120.99 493 PRO A C 1
ATOM 2552 O O . PRO A 1 493 ? 132.787 107.021 21.761 1.00 121.06 493 PRO A O 1
ATOM 2556 N N . LYS A 1 494 ? 133.733 105.921 20.050 1.00 109.62 494 LYS A N 1
ATOM 2557 C CA . LYS A 1 494 ? 134.922 106.749 20.075 1.00 100.68 494 LYS A CA 1
ATOM 2558 C C . LYS A 1 494 ? 134.576 108.061 19.384 1.00 92.77 494 LYS A C 1
ATOM 2559 O O . LYS A 1 494 ? 133.720 108.090 18.505 1.00 92.60 494 LYS A O 1
ATOM 2565 N N . THR A 1 495 ? 135.222 109.149 19.788 1.00 84.31 495 THR A N 1
ATOM 2566 C CA . THR A 1 495 ? 134.927 110.450 19.196 1.00 74.51 495 THR A CA 1
ATOM 2567 C C . THR A 1 495 ? 136.145 111.007 18.470 1.00 68.18 495 THR A C 1
ATOM 2568 O O . THR A 1 495 ? 137.282 110.746 18.862 1.00 64.19 495 THR A O 1
ATOM 2572 N N . SER A 1 496 ? 135.904 111.775 17.412 1.00 67.41 496 SER A N 1
ATOM 2573 C CA . SER A 1 496 ? 136.989 112.416 16.685 1.00 66.12 496 SER A CA 1
ATOM 2574 C C . SER A 1 496 ? 136.899 113.926 16.852 1.00 65.12 496 SER A C 1
ATOM 2575 O O . SER A 1 496 ? 135.822 114.509 16.730 1.00 68.61 496 SER A O 1
ATOM 2578 N N . VAL A 1 497 ? 138.031 114.556 17.144 1.00 59.88 497 VAL A N 1
ATOM 2579 C CA . VAL A 1 497 ? 138.084 116.007 17.263 1.00 58.93 497 VAL A CA 1
ATOM 2580 C C . VAL A 1 497 ? 138.808 116.606 16.058 1.00 62.40 497 VAL A C 1
ATOM 2581 O O . VAL A 1 497 ? 139.913 116.186 15.715 1.00 63.60 497 VAL A O 1
ATOM 2585 N N . SER A 1 498 ? 138.169 117.572 15.402 1.00 64.04 498 SER A N 1
ATOM 2586 C CA . SER A 1 498 ? 138.740 118.190 14.208 1.00 63.22 498 SER A CA 1
ATOM 2587 C C . SER A 1 498 ? 138.928 119.693 14.372 1.00 60.77 498 SER A C 1
ATOM 2588 O O . SER A 1 498 ? 138.063 120.383 14.913 1.00 60.92 498 SER A O 1
ATOM 2591 N N . PHE A 1 499 ? 140.060 120.196 13.893 1.00 56.52 499 PHE A N 1
ATOM 2592 C CA . PHE A 1 499 ? 140.322 121.627 13.921 1.00 55.52 499 PHE A CA 1
ATOM 2593 C C . PHE A 1 499 ? 140.050 122.257 12.559 1.00 63.55 499 PHE A C 1
ATOM 2594 O O . PHE A 1 499 ? 140.321 121.661 11.514 1.00 64.55 499 PHE A O 1
ATOM 2602 N N . PHE A 1 500 ? 139.494 123.462 12.580 1.00 61.42 500 PHE A N 1
ATOM 2603 C CA . PHE A 1 500 ? 139.269 124.220 11.359 1.00 55.17 500 PHE A CA 1
ATOM 2604 C C . PHE A 1 500 ? 139.856 125.615 11.519 1.00 59.07 500 PHE A C 1
ATOM 2605 O O . PHE A 1 500 ? 139.725 126.237 12.572 1.00 64.38 500 PHE A O 1
ATOM 2613 N N . CYS A 1 501 ? 140.516 126.095 10.474 1.00 57.21 501 CYS A N 1
ATOM 2614 C CA . CYS A 1 501 ? 141.072 127.437 10.476 1.00 55.55 501 CYS A CA 1
ATOM 2615 C C . CYS A 1 501 ? 141.010 127.978 9.059 1.00 54.07 501 CYS A C 1
ATOM 2616 O O . CYS A 1 501 ? 140.875 127.210 8.108 1.00 51.56 501 CYS A O 1
ATOM 2619 N N . PRO A 1 502 ? 141.090 129.291 8.926 1.00 53.38 502 PRO A N 1
ATOM 2620 C CA . PRO A 1 502 ? 141.138 129.946 7.620 1.00 52.97 502 PRO A CA 1
ATOM 2621 C C . PRO A 1 502 ? 142.479 129.783 6.916 1.00 54.08 502 PRO A C 1
ATOM 2622 O O . PRO A 1 502 ? 143.499 129.586 7.557 1.00 52.07 502 PRO A O 1
ATOM 2626 N N . GLU A 1 503 ? 142.463 129.862 5.594 1.00 56.29 503 GLU A N 1
ATOM 2627 C CA . GLU A 1 503 ? 143.678 129.831 4.807 1.00 55.32 503 GLU A CA 1
ATOM 2628 C C . GLU A 1 503 ? 144.426 131.121 5.031 1.00 53.02 503 GLU A C 1
ATOM 2629 O O . GLU A 1 503 ? 143.827 132.134 5.357 1.00 54.95 503 GLU A O 1
ATOM 2635 N N . LEU A 1 504 ? 145.738 131.086 4.862 1.00 47.74 504 LEU A N 1
ATOM 2636 C CA . LEU A 1 504 ? 146.507 132.311 4.859 1.00 44.53 504 LEU A CA 1
ATOM 2637 C C . LEU A 1 504 ? 146.133 133.129 3.638 1.00 45.80 504 LEU A C 1
ATOM 2638 O O . LEU A 1 504 ? 145.990 132.597 2.550 1.00 48.35 504 LEU A O 1
ATOM 2643 N N . LYS A 1 505 ? 145.988 134.430 3.822 1.00 40.84 505 LYS A N 1
ATOM 2644 C CA . LYS A 1 505 ? 145.653 135.331 2.724 1.00 43.73 505 LYS A CA 1
ATOM 2645 C C . LYS A 1 505 ? 146.491 136.604 2.763 1.00 57.29 505 LYS A C 1
ATOM 2646 O O . LYS A 1 505 ? 146.667 137.217 3.818 1.00 61.82 505 LYS A O 1
ATOM 2652 N N . LYS A 1 506 ? 147.002 136.994 1.600 1.00 64.38 506 LYS A N 1
ATOM 2653 C CA . LYS A 1 506 ? 147.840 138.182 1.473 1.00 68.88 506 LYS A CA 1
ATOM 2654 C C . LYS A 1 506 ? 147.054 139.442 1.834 1.00 72.32 506 LYS A C 1
ATOM 2655 O O . LYS A 1 506 ? 145.984 139.698 1.281 1.00 71.15 506 LYS A O 1
ATOM 2661 N N . GLY A 1 507 ? 147.585 140.220 2.773 1.00 76.79 507 GLY A N 1
ATOM 2662 C CA . GLY A 1 507 ? 146.936 141.448 3.200 1.00 79.99 507 GLY A CA 1
ATOM 2663 C C . GLY A 1 507 ? 146.270 141.334 4.558 1.00 82.97 507 GLY A C 1
ATOM 2664 O O . GLY A 1 507 ? 146.529 140.397 5.313 1.00 83.08 507 GLY A O 1
ATOM 2665 N N . ASN A 1 508 ? 145.405 142.296 4.867 1.00 85.64 508 ASN A N 1
ATOM 2666 C CA . ASN A 1 508 ? 144.684 142.312 6.134 1.00 88.94 508 ASN A CA 1
ATOM 2667 C C . ASN A 1 508 ? 143.407 141.485 6.087 1.00 88.92 508 ASN A C 1
ATOM 2668 O O . ASN A 1 508 ? 142.458 141.747 6.827 1.00 91.95 508 ASN A O 1
ATOM 2673 N N . GLN A 1 509 ? 143.388 140.482 5.218 1.00 83.24 509 GLN A N 1
ATOM 2674 C CA . GLN A 1 509 ? 142.200 139.662 5.040 1.00 76.80 509 GLN A CA 1
ATOM 2675 C C . GLN A 1 509 ? 142.404 138.217 5.437 1.00 66.82 509 GLN A C 1
ATOM 2676 O O . GLN A 1 509 ? 143.529 137.745 5.599 1.00 67.54 509 GLN A O 1
ATOM 2682 N N . VAL A 1 510 ? 141.285 137.519 5.557 1.00 58.37 510 VAL A N 1
ATOM 2683 C CA . VAL A 1 510 ? 141.255 136.168 6.078 1.00 53.41 510 VAL A CA 1
ATOM 2684 C C . VAL A 1 510 ? 140.777 135.212 4.988 1.00 49.48 510 VAL A C 1
ATOM 2685 O O . VAL A 1 510 ? 139.706 135.400 4.416 1.00 45.17 510 VAL A O 1
ATOM 2689 N N . GLY A 1 511 ? 141.582 134.194 4.697 1.00 49.23 511 GLY A N 1
ATOM 2690 C CA . GLY A 1 511 ? 141.266 133.243 3.645 1.00 46.64 511 GLY A CA 1
ATOM 2691 C C . GLY A 1 511 ? 140.033 132.414 3.946 1.00 46.14 511 GLY A C 1
ATOM 2692 O O . GLY A 1 511 ? 139.394 132.596 4.980 1.00 49.85 511 GLY A O 1
ATOM 2693 N N . SER A 1 512 ? 139.693 131.502 3.041 1.00 45.50 512 SER A N 1
ATOM 2694 C CA . SER A 1 512 ? 138.496 130.686 3.210 1.00 47.58 512 SER A CA 1
ATOM 2695 C C . SER A 1 512 ? 138.716 129.650 4.306 1.00 46.88 512 SER A C 1
ATOM 2696 O O . SER A 1 512 ? 139.829 129.161 4.490 1.00 46.26 512 SER A O 1
ATOM 2699 N N . PHE A 1 513 ? 137.659 129.325 5.044 1.00 48.27 513 PHE A N 1
ATOM 2700 C CA . PHE A 1 513 ? 137.768 128.350 6.126 1.00 51.02 513 PHE A CA 1
ATOM 2701 C C . PHE A 1 513 ? 138.020 126.947 5.589 1.00 56.24 513 PHE A C 1
ATOM 2702 O O . PHE A 1 513 ? 137.362 126.500 4.651 1.00 63.99 513 PHE A O 1
ATOM 2710 N N . LYS A 1 514 ? 138.988 126.261 6.186 1.00 55.11 514 LYS A N 1
ATOM 2711 C CA . LYS A 1 514 ? 139.394 124.944 5.715 1.00 56.50 514 LYS A CA 1
ATOM 2712 C C . LYS A 1 514 ? 139.625 124.000 6.887 1.00 56.50 514 LYS A C 1
ATOM 2713 O O . LYS A 1 514 ? 139.885 124.437 8.008 1.00 50.84 514 LYS A O 1
ATOM 2719 N N . HIS A 1 515 ? 139.528 122.703 6.623 1.00 55.82 515 HIS A N 1
ATOM 2720 C CA . HIS A 1 515 ? 139.859 121.699 7.624 1.00 51.08 515 HIS A CA 1
ATOM 2721 C C . HIS A 1 515 ? 141.358 121.747 7.917 1.00 56.22 515 HIS A C 1
ATOM 2722 O O . HIS A 1 515 ? 142.177 121.753 6.998 1.00 56.21 515 HIS A O 1
ATOM 2729 N N . LEU A 1 516 ? 141.710 121.801 9.200 1.00 56.91 516 LEU A N 1
ATOM 2730 C CA . LEU A 1 516 ? 143.107 121.862 9.616 1.00 52.57 516 LEU A CA 1
ATOM 2731 C C . LEU A 1 516 ? 143.656 120.470 9.912 1.00 54.40 516 LEU A C 1
ATOM 2732 O O . LEU A 1 516 ? 144.589 120.010 9.255 1.00 59.98 516 LEU A O 1
ATOM 2737 N N . ARG A 1 517 ? 143.078 119.804 10.906 1.00 55.55 517 ARG A N 1
ATOM 2738 C CA . ARG A 1 517 ? 143.519 118.466 11.289 1.00 56.06 517 ARG A CA 1
ATOM 2739 C C . ARG A 1 517 ? 142.446 117.727 12.080 1.00 57.48 517 ARG A C 1
ATOM 2740 O O . ARG A 1 517 ? 141.685 118.335 12.832 1.00 56.10 517 ARG A O 1
ATOM 2748 N N . THR A 1 518 ? 142.438 116.408 11.941 1.00 57.05 518 THR A N 1
ATOM 2749 C CA . THR A 1 518 ? 141.592 115.553 12.749 1.00 56.09 518 THR A CA 1
ATOM 2750 C C . THR A 1 518 ? 142.444 114.638 13.619 1.00 57.56 518 THR A C 1
ATOM 2751 O O . THR A 1 518 ? 143.302 113.922 13.123 1.00 58.74 518 THR A O 1
ATOM 2755 N N . LEU A 1 519 ? 142.195 114.665 14.920 1.00 57.58 519 LEU A N 1
ATOM 2756 C CA . LEU A 1 519 ? 142.919 113.833 15.869 1.00 59.52 519 LEU A CA 1
ATOM 2757 C C . LEU A 1 519 ? 142.478 112.377 15.836 1.00 67.22 519 LEU A C 1
ATOM 2758 O O . LEU A 1 519 ? 141.389 112.065 15.379 1.00 67.82 519 LEU A O 1
ATOM 2763 N N . GLU A 1 520 ? 143.336 111.486 16.318 1.00 76.59 520 GLU A N 1
ATOM 2764 C CA . GLU A 1 520 ? 143.009 110.069 16.380 1.00 84.32 520 GLU A CA 1
ATOM 2765 C C . GLU A 1 520 ? 141.846 109.814 17.325 1.00 86.26 520 GLU A C 1
ATOM 2766 O O . GLU A 1 520 ? 141.734 110.446 18.366 1.00 89.53 520 GLU A O 1
ATOM 2772 N N . LYS A 1 521 ? 140.984 108.879 16.953 1.00 85.98 521 LYS A N 1
ATOM 2773 C CA . LYS A 1 521 ? 139.809 108.564 17.727 1.00 89.33 521 LYS A CA 1
ATOM 2774 C C . LYS A 1 521 ? 140.119 108.428 19.198 1.00 90.42 521 LYS A C 1
ATOM 2775 O O . LYS A 1 521 ? 141.145 107.907 19.563 1.00 92.36 521 LYS A O 1
ATOM 2781 N N . LYS A 1 522 ? 139.207 108.933 20.018 1.00 87.11 522 LYS A N 1
ATOM 2782 C CA . LYS A 1 522 ? 139.328 108.937 21.466 1.00 80.45 522 LYS A CA 1
ATOM 2783 C C . LYS A 1 522 ? 137.956 109.239 22.044 1.00 77.25 522 LYS A C 1
ATOM 2784 O O . LYS A 1 522 ? 136.985 109.330 21.307 1.00 78.39 522 LYS A O 1
ATOM 2790 N N . ASN A 1 523 ? 137.862 109.339 23.360 1.00 77.41 523 ASN A N 1
ATOM 2791 C CA . ASN A 1 523 ? 136.578 109.568 24.013 1.00 76.98 523 ASN A CA 1
ATOM 2792 C C . ASN A 1 523 ? 136.209 111.018 24.337 1.00 74.32 523 ASN A C 1
ATOM 2793 O O . ASN A 1 523 ? 135.215 111.258 25.007 1.00 76.18 523 ASN A O 1
ATOM 2798 N N . HIS A 1 524 ? 137.013 111.974 23.887 1.00 72.00 524 HIS A N 1
ATOM 2799 C CA . HIS A 1 524 ? 136.788 113.386 24.187 1.00 67.57 524 HIS A CA 1
ATOM 2800 C C . HIS A 1 524 ? 135.370 113.838 23.823 1.00 67.31 524 HIS A C 1
ATOM 2801 O O . HIS A 1 524 ? 134.775 113.337 22.872 1.00 68.17 524 HIS A O 1
ATOM 2808 N N . ASN A 1 525 ? 134.833 114.782 24.591 1.00 67.28 525 ASN A N 1
ATOM 2809 C CA . ASN A 1 525 ? 133.458 115.235 24.401 1.00 65.53 525 ASN A CA 1
ATOM 2810 C C . ASN A 1 525 ? 133.219 116.660 24.893 1.00 62.01 525 ASN A C 1
ATOM 2811 O O . ASN A 1 525 ? 132.076 117.094 25.044 1.00 60.90 525 ASN A O 1
ATOM 2816 N N . ALA A 1 526 ? 134.302 117.382 25.156 1.00 59.66 526 ALA A N 1
ATOM 2817 C CA . ALA A 1 526 ? 134.192 118.741 25.668 1.00 58.85 526 ALA A CA 1
ATOM 2818 C C . ALA A 1 526 ? 135.310 119.639 25.154 1.00 61.56 526 ALA A C 1
ATOM 2819 O O . ALA A 1 526 ? 136.467 119.224 25.070 1.00 67.11 526 ALA A O 1
ATOM 2821 N N . ILE A 1 527 ? 134.951 120.874 24.819 1.00 55.40 527 ILE A N 1
ATOM 2822 C CA . ILE A 1 527 ? 135.909 121.849 24.312 1.00 51.87 527 ILE A CA 1
ATOM 2823 C C . ILE A 1 527 ? 135.954 123.076 25.215 1.00 51.78 527 ILE A C 1
ATOM 2824 O O . ILE A 1 527 ? 134.915 123.655 25.528 1.00 56.37 527 ILE A O 1
ATOM 2829 N N . TYR A 1 528 ? 137.155 123.472 25.630 1.00 51.16 528 TYR A N 1
ATOM 2830 C CA . TYR A 1 528 ? 137.312 124.658 26.466 1.00 54.38 528 TYR A CA 1
ATOM 2831 C C . TYR A 1 528 ? 138.402 125.592 25.955 1.00 56.45 528 TYR A C 1
ATOM 2832 O O . TYR A 1 528 ? 139.569 125.472 26.323 1.00 57.73 528 TYR A O 1
ATOM 2841 N N . TRP A 1 529 ? 138.003 126.518 25.092 1.00 59.23 529 TRP A N 1
ATOM 2842 C CA . TRP A 1 529 ? 138.892 127.557 24.601 1.00 54.35 529 TRP A CA 1
ATOM 2843 C C . TRP A 1 529 ? 139.254 128.524 25.724 1.00 54.21 529 TRP A C 1
ATOM 2844 O O . TRP A 1 529 ? 138.462 128.752 26.640 1.00 57.58 529 TRP A O 1
ATOM 2855 N N . SER A 1 530 ? 140.457 129.082 25.650 1.00 52.36 530 SER A N 1
ATOM 2856 C CA . SER A 1 530 ? 140.860 130.173 26.527 1.00 52.57 530 SER A CA 1
AT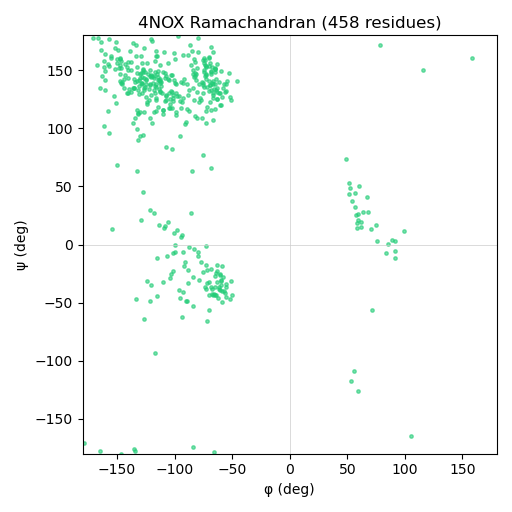OM 2857 C C . SER A 1 530 ? 140.140 131.442 26.088 1.00 61.29 530 SER A C 1
ATOM 2858 O O . SER A 1 530 ? 139.901 131.640 24.895 1.00 61.54 530 SER A O 1
ATOM 2861 N N . PRO A 1 531 ? 139.781 132.305 27.056 1.00 61.88 531 PRO A N 1
ATOM 2862 C CA . PRO A 1 531 ? 139.067 133.565 26.801 1.00 59.00 531 PRO A CA 1
ATOM 2863 C C . PRO A 1 531 ? 139.873 134.481 25.884 1.00 60.71 531 PRO A C 1
ATOM 2864 O O . PRO A 1 531 ? 139.315 135.335 25.194 1.00 66.31 531 PRO A O 1
ATOM 2868 N N . LYS A 1 532 ? 141.191 134.368 26.001 1.00 56.60 532 LYS A N 1
ATOM 2869 C CA . LYS A 1 532 ? 142.168 134.951 25.090 1.00 59.61 532 LYS A CA 1
ATOM 2870 C C . LYS A 1 532 ? 142.150 134.303 23.714 1.00 61.81 532 LYS A C 1
ATOM 2871 O O . LYS A 1 532 ? 142.374 134.952 22.707 1.00 62.02 532 LYS A O 1
ATOM 2877 N N . GLY A 1 533 ? 141.927 132.997 23.705 1.00 58.15 533 GLY A N 1
ATOM 2878 C CA . GLY A 1 533 ? 141.680 132.243 22.496 1.00 55.37 533 GLY A CA 1
ATOM 2879 C C . GLY A 1 533 ? 142.803 131.581 21.728 1.00 56.17 533 GLY A C 1
ATOM 2880 O O . GLY A 1 533 ? 142.536 130.886 20.757 1.00 51.22 533 GLY A O 1
ATOM 2881 N N . ARG A 1 534 ? 144.049 131.784 22.117 1.00 55.34 534 ARG A N 1
ATOM 2882 C CA . ARG A 1 534 ? 145.132 131.028 21.492 1.00 53.41 534 ARG A CA 1
ATOM 2883 C C . ARG A 1 534 ? 145.070 129.545 21.831 1.00 55.53 534 ARG A C 1
ATOM 2884 O O . ARG A 1 534 ? 145.362 128.689 21.008 1.00 58.89 534 ARG A O 1
ATOM 2892 N N . PHE A 1 535 ? 144.703 129.262 23.073 1.00 56.22 535 PHE A N 1
ATOM 2893 C CA . PHE A 1 535 ? 144.826 127.933 23.649 1.00 53.93 535 PHE A CA 1
ATOM 2894 C C . PHE A 1 535 ? 143.482 127.295 23.922 1.00 54.90 535 PHE A C 1
ATOM 2895 O O . PHE A 1 535 ? 142.540 127.962 24.312 1.00 56.99 535 PHE A O 1
ATOM 2903 N N . VAL A 1 536 ? 143.399 125.994 23.695 1.00 52.79 536 VAL A N 1
ATOM 2904 C CA . VAL A 1 536 ? 142.147 125.269 23.879 1.00 53.41 536 VAL A CA 1
ATOM 2905 C C . VAL A 1 536 ? 142.395 123.970 24.644 1.00 53.80 536 VAL A C 1
ATOM 2906 O O . VAL A 1 536 ? 143.400 123.293 24.427 1.00 55.57 536 VAL A O 1
ATOM 2910 N N . VAL A 1 537 ? 141.493 123.643 25.562 1.00 53.87 537 VAL A N 1
ATOM 2911 C CA . VAL A 1 537 ? 141.571 122.386 26.298 1.00 53.11 537 VAL A CA 1
ATOM 2912 C C . VAL A 1 537 ? 140.543 121.399 25.756 1.00 55.56 537 VAL A C 1
ATOM 2913 O O . VAL A 1 537 ? 139.340 121.654 25.802 1.00 54.28 537 VAL A O 1
ATOM 2917 N N . ILE A 1 538 ? 141.025 120.283 25.220 1.00 59.91 538 ILE A N 1
ATOM 2918 C CA . ILE A 1 538 ? 140.142 119.216 24.766 1.00 62.82 538 ILE A CA 1
ATOM 2919 C C . ILE A 1 538 ? 140.033 118.207 25.902 1.00 66.17 538 ILE A C 1
ATOM 2920 O O . ILE A 1 538 ? 141.045 117.693 26.383 1.00 65.82 538 ILE A O 1
ATOM 2925 N N . ALA A 1 539 ? 138.808 117.940 26.344 1.00 68.93 539 ALA A N 1
ATOM 2926 C CA . ALA A 1 539 ? 138.592 117.184 27.574 1.00 68.07 539 ALA A CA 1
ATOM 2927 C C . ALA A 1 539 ? 137.676 115.978 27.397 1.00 69.99 539 ALA A C 1
ATOM 2928 O O . ALA A 1 539 ? 137.031 115.815 26.363 1.00 69.23 539 ALA A O 1
ATOM 2930 N N . THR A 1 540 ? 137.630 115.140 28.429 1.00 74.68 540 THR A N 1
ATOM 2931 C CA . THR A 1 540 ? 136.709 114.013 28.486 1.00 73.94 540 THR A CA 1
ATOM 2932 C C . THR A 1 540 ? 136.030 114.022 29.852 1.00 79.30 540 THR A C 1
ATOM 2933 O O . THR A 1 540 ? 136.609 113.576 30.843 1.00 83.49 540 THR A O 1
ATOM 2937 N N . VAL A 1 541 ? 134.807 114.540 29.904 1.00 79.85 541 VAL A N 1
ATOM 2938 C CA . VAL A 1 541 ? 134.103 114.702 31.172 1.00 84.41 541 VAL A CA 1
ATOM 2939 C C . VAL A 1 541 ? 132.849 113.833 31.255 1.00 91.38 541 VAL A C 1
ATOM 2940 O O . VAL A 1 541 ? 132.349 113.354 30.237 1.00 89.56 541 VAL A O 1
ATOM 2944 N N . HIS A 1 542 ? 132.357 113.636 32.478 1.00 97.42 542 HIS A N 1
ATOM 2945 C CA . HIS A 1 542 ? 131.140 112.862 32.736 1.00 99.46 542 HIS A CA 1
ATOM 2946 C C . HIS A 1 542 ? 131.222 111.438 32.189 1.00 95.59 542 HIS A C 1
ATOM 2947 O O . HIS A 1 542 ? 130.217 110.860 31.775 1.00 95.42 542 HIS A O 1
ATOM 2954 N N . ASN A 1 543 ? 132.428 110.881 32.197 1.00 95.12 543 ASN A N 1
ATOM 2955 C CA . ASN A 1 543 ? 132.662 109.527 31.712 1.00 98.18 543 ASN A CA 1
ATOM 2956 C C . ASN A 1 543 ? 133.407 108.705 32.758 1.00 103.88 543 ASN A C 1
ATOM 2957 O O . ASN A 1 543 ? 134.174 109.247 33.553 1.00 104.92 543 ASN A O 1
ATOM 2962 N N . THR A 1 544 ? 133.179 107.395 32.749 1.00 107.96 544 THR A N 1
ATOM 2963 C CA . THR A 1 544 ? 133.802 106.500 33.717 1.00 112.32 544 THR A CA 1
ATOM 2964 C C . THR A 1 544 ? 134.996 105.758 33.123 1.00 115.63 544 THR A C 1
ATOM 2965 O O . THR A 1 544 ? 135.883 105.308 33.849 1.00 116.60 544 THR A O 1
ATOM 2969 N N . GLN A 1 545 ? 135.018 105.640 31.799 1.00 117.20 545 GLN A N 1
ATOM 2970 C CA . GLN A 1 545 ? 136.054 104.873 31.112 1.00 119.61 545 GLN A CA 1
ATOM 2971 C C . GLN A 1 545 ? 137.336 105.665 30.861 1.00 114.53 545 GLN A C 1
ATOM 2972 O O . GLN A 1 545 ? 138.417 105.085 30.750 1.00 114.90 545 GLN A O 1
ATOM 2978 N N . SER A 1 546 ? 137.217 106.984 30.727 1.00 108.52 546 SER A N 1
ATOM 2979 C CA . SER A 1 546 ? 138.391 107.834 30.517 1.00 103.60 546 SER A CA 1
ATOM 2980 C C . SER A 1 546 ? 138.264 109.233 31.116 1.00 96.08 546 SER A C 1
ATOM 2981 O O . SER A 1 546 ? 137.168 109.757 31.254 1.00 92.68 546 SER A O 1
ATOM 2984 N N . SER A 1 547 ? 139.396 109.824 31.483 1.00 94.37 547 SER A N 1
ATOM 2985 C CA . SER A 1 547 ? 139.429 111.176 32.039 1.00 94.61 547 SER A CA 1
ATOM 2986 C C . SER A 1 547 ? 140.419 112.147 31.373 1.00 93.07 547 SER A C 1
ATOM 2987 O O . SER A 1 547 ? 140.823 113.118 31.998 1.00 89.11 547 SER A O 1
ATOM 2990 N N . ASP A 1 548 ? 140.830 111.878 30.138 1.00 94.25 548 ASP A N 1
ATOM 2991 C CA . ASP A 1 548 ? 142.009 112.514 29.561 1.00 94.24 548 ASP A CA 1
ATOM 2992 C C . ASP A 1 548 ? 141.815 114.007 29.308 1.00 88.19 548 ASP A C 1
ATOM 2993 O O . ASP A 1 548 ? 140.718 114.456 28.980 1.00 84.36 548 ASP A O 1
ATOM 2998 N N . LEU A 1 549 ? 142.894 114.768 29.463 1.00 86.14 549 LEU A N 1
ATOM 2999 C CA . LEU A 1 549 ? 142.895 116.187 29.132 1.00 80.59 549 LEU A CA 1
ATOM 3000 C C . LEU A 1 549 ? 144.020 116.475 28.144 1.00 76.71 549 LEU A C 1
ATOM 3001 O O . LEU A 1 549 ? 145.125 115.952 28.282 1.00 77.25 549 LEU A O 1
ATOM 3006 N N . GLU A 1 550 ? 143.734 117.297 27.142 1.00 71.67 550 GLU A N 1
ATOM 3007 C CA . GLU A 1 550 ? 144.755 117.712 26.190 1.00 65.24 550 GLU A CA 1
ATOM 3008 C C . GLU A 1 550 ? 144.805 119.232 26.103 1.00 59.60 550 GLU A C 1
ATOM 3009 O O . GLU A 1 550 ? 143.770 119.892 25.998 1.00 55.73 550 GLU A O 1
ATOM 3015 N N . PHE A 1 551 ? 146.013 119.781 26.156 1.00 60.63 551 PHE A N 1
ATOM 3016 C CA . PHE A 1 551 ? 146.209 121.222 26.079 1.00 60.03 551 PHE A CA 1
ATOM 3017 C C . PHE A 1 551 ? 146.870 121.571 24.746 1.00 62.30 551 PHE A C 1
ATOM 3018 O O . PHE A 1 551 ? 148.001 121.163 24.483 1.00 64.62 551 PHE A O 1
ATOM 3026 N N . TRP A 1 552 ? 146.157 122.314 23.904 1.00 56.97 552 TRP A N 1
ATOM 3027 C CA . TRP A 1 552 ? 146.631 122.599 22.551 1.00 54.84 552 TRP A CA 1
ATOM 3028 C C . TRP A 1 552 ? 146.949 124.072 22.308 1.00 52.14 552 TRP A C 1
ATOM 3029 O O . TRP A 1 552 ? 146.333 124.963 22.894 1.00 54.29 552 TRP A O 1
ATOM 3040 N N . ASP A 1 553 ? 147.920 124.310 21.432 1.00 49.17 553 ASP A N 1
ATOM 3041 C CA . ASP A 1 553 ? 148.249 125.652 20.971 1.00 51.96 553 ASP A CA 1
ATOM 3042 C C . ASP A 1 553 ? 147.881 125.745 19.492 1.00 54.60 553 ASP A C 1
ATOM 3043 O O . ASP A 1 553 ? 148.118 124.807 18.729 1.00 51.06 553 ASP A O 1
ATOM 3048 N N . LEU A 1 554 ? 147.301 126.874 19.092 1.00 55.25 554 LEU A N 1
ATOM 3049 C CA . LEU A 1 554 ? 146.939 127.099 17.694 1.00 58.02 554 LEU A CA 1
ATOM 3050 C C . LEU A 1 554 ? 147.873 128.104 17.024 1.00 55.72 554 LEU A C 1
ATOM 3051 O O . LEU A 1 554 ? 147.833 128.287 15.810 1.00 57.18 554 LEU A O 1
ATOM 3056 N N . ASP A 1 555 ? 148.707 128.754 17.828 1.00 50.23 555 ASP A N 1
ATOM 3057 C CA . ASP A 1 555 ? 149.691 129.698 17.316 1.00 48.14 555 ASP A CA 1
ATOM 3058 C C . ASP A 1 555 ? 151.080 129.352 17.838 1.00 52.61 555 ASP A C 1
ATOM 3059 O O . ASP A 1 555 ? 151.826 130.226 18.278 1.00 51.62 555 ASP A O 1
ATOM 3064 N N . PHE A 1 556 ? 151.421 128.069 17.782 1.00 53.70 556 PHE A N 1
ATOM 3065 C CA . PHE A 1 556 ? 152.707 127.593 18.276 1.00 55.91 556 PHE A CA 1
ATOM 3066 C C . PHE A 1 556 ? 153.868 128.064 17.402 1.00 54.98 556 PHE A C 1
ATOM 3067 O O . PHE A 1 556 ? 153.782 128.047 16.177 1.00 54.45 556 PHE A O 1
ATOM 3075 N N . ASP A 1 557 ? 154.950 128.488 18.044 1.00 59.44 557 ASP A N 1
ATOM 3076 C CA . ASP A 1 557 ? 156.151 128.903 17.334 1.00 55.90 557 ASP A CA 1
ATOM 3077 C C . ASP A 1 557 ? 156.884 127.664 16.834 1.00 61.02 557 ASP A C 1
ATOM 3078 O O . ASP A 1 557 ? 157.886 127.241 17.413 1.00 64.09 557 ASP A O 1
ATOM 3083 N N . GLY A 1 558 ? 156.365 127.080 15.758 1.00 59.69 558 GLY A N 1
ATOM 3084 C CA . GLY A 1 558 ? 156.948 125.889 15.170 1.00 60.00 558 GLY A CA 1
ATOM 3085 C C . GLY A 1 558 ? 156.781 125.874 13.666 1.00 65.13 558 GLY A C 1
ATOM 3086 O O . GLY A 1 558 ? 156.213 126.800 13.089 1.00 68.53 558 GLY A O 1
ATOM 3087 N N . GLU A 1 559 ? 157.283 124.821 13.031 1.00 68.00 559 GLU A N 1
ATOM 3088 C CA . GLU A 1 559 ? 157.139 124.655 11.592 1.00 67.70 559 GLU A CA 1
ATOM 3089 C C . GLU A 1 559 ? 155.892 123.838 11.279 1.00 65.52 559 GLU A C 1
ATOM 3090 O O . GLU A 1 559 ? 155.715 122.738 11.803 1.00 64.05 559 GLU A O 1
ATOM 3096 N N . LYS A 1 560 ? 155.026 124.384 10.431 1.00 66.51 560 LYS A N 1
ATOM 3097 C CA . LYS A 1 560 ? 153.803 123.696 10.038 1.00 62.92 560 LYS A CA 1
ATOM 3098 C C . LYS A 1 560 ? 154.137 122.474 9.194 1.00 63.92 560 LYS A C 1
ATOM 3099 O O . LYS A 1 560 ? 155.034 122.527 8.352 1.00 65.87 560 LYS A O 1
ATOM 3105 N N . PRO A 1 561 ? 153.424 121.360 9.427 1.00 61.24 561 PRO A N 1
ATOM 3106 C CA . PRO A 1 561 ? 153.571 120.176 8.573 1.00 62.87 561 PRO A CA 1
ATOM 3107 C C . PRO A 1 561 ? 153.142 120.498 7.144 1.00 66.13 561 PRO A C 1
ATOM 3108 O O . PRO A 1 561 ? 152.350 121.420 6.946 1.00 64.73 561 PRO A O 1
ATOM 3112 N N . GLU A 1 562 ? 153.657 119.750 6.172 1.00 73.05 562 GLU A N 1
ATOM 3113 C CA . GLU A 1 562 ? 153.483 120.070 4.753 1.00 78.16 562 GLU A CA 1
ATOM 3114 C C . GLU A 1 562 ? 152.023 120.195 4.309 1.00 74.19 562 GLU A C 1
ATOM 3115 O O . GLU A 1 562 ? 151.675 121.096 3.547 1.00 72.26 562 GLU A O 1
ATOM 3121 N N . ASN A 1 563 ? 151.177 119.290 4.790 1.00 72.50 563 ASN A N 1
ATOM 3122 C CA . ASN A 1 563 ? 149.766 119.277 4.414 1.00 74.05 563 ASN A CA 1
ATOM 3123 C C . ASN A 1 563 ? 148.949 120.413 5.031 1.00 74.69 563 ASN A C 1
ATOM 3124 O O . ASN A 1 563 ? 147.850 120.716 4.568 1.00 78.65 563 ASN A O 1
ATOM 3129 N N . GLU A 1 564 ? 149.490 121.037 6.074 1.00 71.23 564 GLU A N 1
ATOM 3130 C CA . GLU A 1 564 ? 148.791 122.106 6.782 1.00 67.49 564 GLU A CA 1
ATOM 3131 C C . GLU A 1 564 ? 149.500 123.450 6.611 1.00 65.50 564 GLU A C 1
ATOM 3132 O O . GLU A 1 564 ? 149.240 124.394 7.356 1.00 66.72 564 GLU A O 1
ATOM 3138 N N . LYS A 1 565 ? 150.384 123.534 5.621 1.00 64.25 565 LYS A N 1
ATOM 3139 C CA . LYS A 1 565 ? 151.312 124.661 5.508 1.00 65.51 565 LYS A CA 1
ATOM 3140 C C . LYS A 1 565 ? 150.681 125.987 5.075 1.00 66.47 565 LYS A C 1
ATOM 3141 O O . LYS A 1 565 ? 151.131 127.058 5.486 1.00 69.85 565 LYS A O 1
ATOM 3147 N N . ASP A 1 566 ? 149.649 125.920 4.243 1.00 66.22 566 ASP A N 1
ATOM 3148 C CA . ASP A 1 566 ? 148.998 127.133 3.759 1.00 69.78 566 ASP A CA 1
ATOM 3149 C C . ASP A 1 566 ? 148.022 127.713 4.782 1.00 61.74 566 ASP A C 1
ATOM 3150 O O . ASP A 1 566 ? 147.531 128.828 4.623 1.00 55.53 566 ASP A O 1
ATOM 3155 N N . LEU A 1 567 ? 147.751 126.956 5.839 1.00 60.32 567 LEU A N 1
ATOM 3156 C CA . LEU A 1 567 ? 146.728 127.347 6.804 1.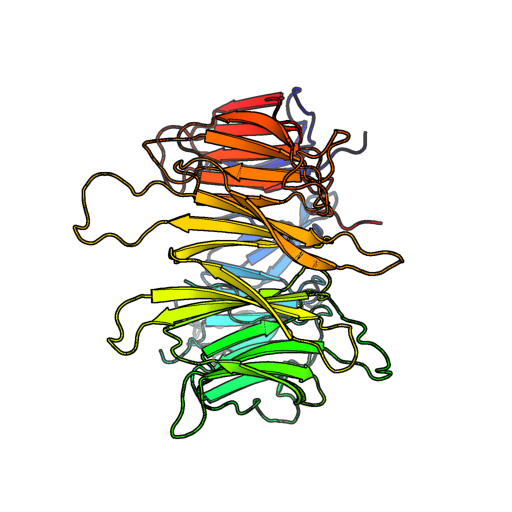00 50.79 567 LEU A CA 1
ATOM 3157 C C . LEU A 1 567 ? 147.246 128.324 7.868 1.00 46.90 567 LEU A C 1
ATOM 3158 O O . LEU A 1 567 ? 148.414 128.277 8.253 1.00 49.56 567 LEU A O 1
ATOM 3163 N N . ALA A 1 568 ? 146.372 129.220 8.320 1.00 43.36 568 ALA A N 1
ATOM 3164 C CA . ALA A 1 568 ? 146.749 130.233 9.304 1.00 43.76 568 ALA A CA 1
ATOM 3165 C C . ALA A 1 568 ? 146.655 129.700 10.734 1.00 47.95 568 ALA A C 1
ATOM 3166 O O . ALA A 1 568 ? 145.862 130.188 11.546 1.00 43.76 568 ALA A O 1
ATOM 3168 N N . ALA A 1 569 ? 147.474 128.693 11.025 1.00 47.29 569 ALA A N 1
ATOM 3169 C CA . ALA A 1 569 ? 147.558 128.098 12.353 1.00 44.82 569 ALA A CA 1
ATOM 3170 C C . ALA A 1 569 ? 148.785 127.208 12.438 1.00 56.95 569 ALA A C 1
ATOM 3171 O O . ALA A 1 569 ? 149.263 126.694 11.424 1.00 63.98 569 ALA A O 1
ATOM 3173 N N . CYS A 1 570 ? 149.292 127.031 13.654 1.00 51.91 570 CYS A N 1
ATOM 3174 C CA . CYS A 1 570 ? 150.338 126.054 13.912 1.00 52.30 570 CYS A CA 1
ATOM 3175 C C . CYS A 1 570 ? 149.925 125.209 15.105 1.00 57.56 570 CYS A C 1
ATOM 3176 O O . CYS A 1 570 ? 150.164 125.576 16.254 1.00 66.28 570 CYS A O 1
ATOM 3179 N N . LEU A 1 571 ? 149.292 124.076 14.820 1.00 55.93 571 LEU A N 1
ATOM 3180 C CA . LEU A 1 571 ? 148.742 123.214 15.858 1.00 53.44 571 LEU A CA 1
ATOM 3181 C C . LEU A 1 571 ? 149.843 122.432 16.569 1.00 57.97 571 LEU A C 1
ATOM 3182 O O . LEU A 1 571 ? 150.692 121.817 15.924 1.00 60.93 571 LEU A O 1
ATOM 3187 N N . GLN A 1 572 ? 149.822 122.459 17.899 1.00 55.90 572 GLN A N 1
ATOM 3188 C CA . GLN A 1 572 ? 150.832 121.764 18.697 1.00 58.82 572 GLN A CA 1
ATOM 3189 C C . GLN A 1 572 ? 150.302 121.365 20.071 1.00 60.33 572 GLN A C 1
ATOM 3190 O O . GLN A 1 572 ? 149.759 122.196 20.802 1.00 61.49 572 GLN A O 1
ATOM 3196 N N . LEU A 1 573 ? 150.460 120.091 20.418 1.00 60.22 573 LEU A N 1
ATOM 3197 C CA . LEU A 1 573 ? 150.071 119.608 21.741 1.00 62.09 573 LEU A CA 1
ATOM 3198 C C . LEU A 1 573 ? 151.050 120.126 22.790 1.00 62.56 573 LEU A C 1
ATOM 3199 O O . LEU A 1 573 ? 152.245 119.830 22.741 1.00 61.02 573 LEU A O 1
ATOM 3204 N N . MET A 1 574 ? 150.537 120.909 23.734 1.00 63.15 574 MET A N 1
ATOM 3205 C CA . MET A 1 574 ? 151.375 121.559 24.736 1.00 67.44 574 MET A CA 1
ATOM 3206 C C . MET A 1 574 ? 151.551 120.718 25.995 1.00 67.12 574 MET A C 1
ATOM 3207 O O . MET A 1 574 ? 152.434 120.985 26.808 1.00 71.77 574 MET A O 1
ATOM 3212 N N . GLY A 1 575 ? 150.711 119.704 26.153 1.00 65.92 575 GLY A N 1
ATOM 3213 C CA . GLY A 1 575 ? 150.762 118.858 27.329 1.00 66.14 575 GLY A CA 1
ATOM 3214 C C . GLY A 1 575 ? 149.460 118.126 27.586 1.00 69.02 575 GLY A C 1
ATOM 3215 O O . GLY A 1 575 ? 148.407 118.510 27.079 1.00 70.01 575 GLY A O 1
ATOM 3216 N N . THR A 1 576 ? 149.537 117.061 28.375 1.00 71.58 576 THR A N 1
ATOM 3217 C CA . THR A 1 576 ? 148.362 116.277 28.722 1.00 71.41 576 THR A CA 1
ATOM 3218 C C . THR A 1 576 ? 148.162 116.279 30.232 1.00 73.56 576 THR A C 1
ATOM 3219 O O . THR A 1 576 ? 148.989 116.805 30.976 1.00 74.96 576 THR A O 1
ATOM 3223 N N . GLY A 1 577 ? 147.063 115.687 30.680 1.00 70.98 577 GLY A N 1
ATOM 3224 C CA . GLY A 1 577 ? 146.754 115.629 32.094 1.00 71.89 577 GLY A CA 1
ATOM 3225 C C . GLY A 1 577 ? 145.573 114.717 32.344 1.00 72.33 577 GLY A C 1
ATOM 3226 O O . GLY A 1 577 ? 144.991 114.170 31.407 1.00 66.23 577 GLY A O 1
ATOM 3227 N N . ASP A 1 578 ? 145.213 114.547 33.610 1.00 77.66 578 ASP A N 1
ATOM 3228 C CA . ASP A 1 578 ? 144.084 113.698 33.951 1.00 80.83 578 ASP A CA 1
ATOM 3229 C C . ASP A 1 578 ? 143.400 114.177 35.225 1.00 79.22 578 ASP A C 1
ATOM 3230 O O . ASP A 1 578 ? 143.988 114.904 36.025 1.00 79.97 578 ASP A O 1
ATOM 3235 N N . HIS A 1 579 ? 142.150 113.762 35.397 1.00 76.91 579 HIS A N 1
ATOM 3236 C CA . HIS A 1 579 ? 141.356 114.126 36.564 1.00 79.97 579 HIS A CA 1
ATOM 3237 C C . HIS A 1 579 ? 140.204 113.138 36.673 1.00 83.70 579 HIS A C 1
ATOM 3238 O O . HIS A 1 579 ? 139.229 113.232 35.929 1.00 82.82 579 HIS A O 1
ATOM 3245 N N . TYR A 1 580 ? 140.326 112.179 37.584 1.00 88.91 580 TYR A N 1
ATOM 3246 C CA . TYR A 1 580 ? 139.337 111.114 37.713 1.00 90.14 580 TYR A CA 1
ATOM 3247 C C . TYR A 1 580 ? 137.966 111.652 38.111 1.00 84.91 580 TYR A C 1
ATOM 3248 O O . TYR A 1 580 ? 137.848 112.450 39.041 1.00 84.60 580 TYR A O 1
ATOM 3257 N N . GLY A 1 581 ? 136.935 111.214 37.394 1.00 80.21 581 GLY A N 1
ATOM 3258 C CA . GLY A 1 581 ? 135.575 111.641 37.669 1.00 80.73 581 GLY A CA 1
ATOM 3259 C C . GLY A 1 581 ? 135.349 113.126 37.456 1.00 81.06 581 GLY A C 1
ATOM 3260 O O . GLY A 1 581 ? 134.479 113.724 38.089 1.00 79.51 581 GLY A O 1
ATOM 3261 N N . ILE A 1 582 ? 136.136 113.720 36.563 1.00 82.25 582 ILE A N 1
ATOM 3262 C CA . ILE A 1 582 ? 136.018 115.141 36.239 1.00 81.52 582 ILE A CA 1
ATOM 3263 C C . ILE A 1 582 ? 134.644 115.465 35.648 1.00 79.76 582 ILE A C 1
ATOM 3264 O O . ILE A 1 582 ? 134.096 114.691 34.862 1.00 77.33 582 ILE A O 1
ATOM 3269 N N . THR A 1 583 ? 134.085 116.605 36.042 1.00 78.76 583 THR A N 1
ATOM 3270 C CA . THR A 1 583 ? 132.764 117.008 35.574 1.00 75.47 583 THR A CA 1
ATOM 3271 C C . THR A 1 583 ? 132.796 118.338 34.830 1.00 76.55 583 THR A C 1
ATOM 3272 O O . THR A 1 583 ? 132.046 118.541 33.877 1.00 79.35 583 THR A O 1
ATOM 3276 N N . ASP A 1 584 ? 133.663 119.243 35.273 1.00 74.72 584 ASP A N 1
ATOM 3277 C CA . ASP A 1 584 ? 133.702 120.592 34.722 1.00 73.64 584 ASP A CA 1
ATOM 3278 C C . ASP A 1 584 ? 135.124 121.144 34.623 1.00 76.02 584 ASP A C 1
ATOM 3279 O O . ASP A 1 584 ? 136.019 120.712 35.347 1.00 81.71 584 ASP A O 1
ATOM 3284 N N . VAL A 1 585 ? 135.323 122.092 33.709 1.00 74.09 585 VAL A N 1
ATOM 3285 C CA . VAL A 1 585 ? 136.562 122.868 33.640 1.00 72.31 585 VAL A CA 1
ATOM 3286 C C . VAL A 1 585 ? 136.248 124.331 33.313 1.00 65.45 585 VAL A C 1
ATOM 3287 O O . VAL A 1 585 ? 135.323 124.612 32.554 1.00 65.01 585 VAL A O 1
ATOM 3291 N N . GLU A 1 586 ? 136.999 125.258 33.903 1.00 58.90 586 GLU A N 1
ATOM 3292 C CA . GLU A 1 586 ? 136.845 126.675 33.580 1.00 55.93 586 GLU A CA 1
ATOM 3293 C C . GLU A 1 586 ? 138.192 127.393 33.512 1.00 59.44 586 GLU A C 1
ATOM 3294 O O . GLU A 1 586 ? 139.044 127.227 34.386 1.00 60.89 586 GLU A O 1
ATOM 3300 N N . TRP A 1 587 ? 138.395 128.134 32.431 1.00 60.06 587 TRP A N 1
ATOM 3301 C CA . TRP A 1 587 ? 139.590 128.935 32.232 1.00 56.86 587 TRP A CA 1
ATOM 3302 C C . TRP A 1 587 ? 139.561 130.170 33.109 1.00 53.25 587 TRP A C 1
ATOM 3303 O O . TRP A 1 587 ? 138.503 130.718 33.369 1.00 51.89 587 TRP A O 1
ATOM 3314 N N . ASP A 1 588 ? 140.727 130.624 33.542 1.00 55.66 588 ASP A N 1
ATOM 3315 C CA . ASP A 1 588 ? 140.818 131.885 34.261 1.00 59.17 588 ASP A CA 1
ATOM 3316 C C . ASP A 1 588 ? 140.628 133.059 33.305 1.00 65.31 588 ASP A C 1
ATOM 3317 O O . ASP A 1 588 ? 140.835 132.924 32.105 1.00 60.29 588 ASP A O 1
ATOM 3322 N N . PRO A 1 589 ? 140.228 134.262 33.904 1.00 71.96 589 PRO A N 1
ATOM 3323 C CA . PRO A 1 589 ? 139.985 135.345 32.936 1.00 67.68 589 PRO A CA 1
ATOM 3324 C C . PRO A 1 589 ? 141.211 135.699 32.107 1.00 63.03 589 PRO A C 1
ATOM 3325 O O . PRO A 1 589 ? 141.056 136.102 30.968 1.00 67.43 589 PRO A O 1
ATOM 3329 N N . SER A 1 590 ? 142.396 135.621 32.690 1.00 58.52 590 SER A N 1
ATOM 3330 C CA . SER A 1 590 ? 143.627 136.041 32.022 1.00 59.66 590 SER A CA 1
ATOM 3331 C C . SER A 1 590 ? 144.139 134.985 31.044 1.00 58.20 590 SER A C 1
ATOM 3332 O O . SER A 1 590 ? 145.105 135.223 30.319 1.00 52.63 590 SER A O 1
ATOM 3335 N N . GLY A 1 591 ? 143.495 133.822 31.033 1.00 55.75 591 GLY A N 1
ATOM 3336 C CA . GLY A 1 591 ? 143.895 132.731 30.161 1.00 53.46 591 GLY A CA 1
ATOM 3337 C C . GLY A 1 591 ? 145.243 132.128 30.522 1.00 60.16 591 GLY A C 1
ATOM 3338 O O . GLY A 1 591 ? 145.950 131.604 29.660 1.00 66.72 591 GLY A O 1
ATOM 3339 N N . ARG A 1 592 ? 145.600 132.201 31.800 1.00 60.50 592 ARG A N 1
ATOM 3340 C CA . ARG A 1 592 ? 146.865 131.648 32.279 1.00 59.21 592 ARG A CA 1
ATOM 3341 C C . ARG A 1 592 ? 146.669 130.328 33.015 1.00 57.79 592 ARG A C 1
ATOM 3342 O O . ARG A 1 592 ? 147.577 129.499 33.077 1.00 63.80 592 ARG A O 1
ATOM 3350 N N . TYR A 1 593 ? 145.481 130.137 33.574 1.00 65.19 593 TYR A N 1
ATOM 3351 C CA . TYR A 1 593 ? 145.229 128.978 34.415 1.00 64.03 593 TYR A CA 1
ATOM 3352 C C . TYR A 1 593 ? 143.967 128.230 34.002 1.00 64.63 593 TYR A C 1
ATOM 3353 O O . TYR A 1 593 ? 143.004 128.828 33.525 1.00 63.92 593 TYR A O 1
ATOM 3362 N N . VAL A 1 594 ? 143.984 126.914 34.187 1.00 63.72 594 VAL A N 1
ATOM 3363 C CA . VAL A 1 594 ? 142.817 126.086 33.916 1.00 60.46 594 VAL A CA 1
ATOM 3364 C C . VAL A 1 594 ? 142.441 125.300 35.166 1.00 64.90 594 VAL A C 1
ATOM 3365 O O . VAL A 1 594 ? 143.250 124.537 35.697 1.00 61.95 594 VAL A O 1
ATOM 3369 N N . ALA A 1 595 ? 141.217 125.504 35.645 1.00 66.16 595 ALA A N 1
ATOM 3370 C CA . ALA A 1 595 ? 140.716 124.762 36.796 1.00 64.56 595 ALA A CA 1
ATOM 3371 C C . ALA A 1 595 ? 139.761 123.669 36.340 1.00 66.34 595 ALA A C 1
ATOM 3372 O O . ALA A 1 595 ? 138.872 123.917 35.529 1.00 68.95 595 ALA A O 1
ATOM 3374 N N . THR A 1 596 ? 139.957 122.461 36.857 1.00 66.13 596 THR A N 1
ATOM 3375 C CA . THR A 1 596 ? 139.044 121.353 36.603 1.00 66.91 596 THR A CA 1
ATOM 3376 C C . THR A 1 596 ? 138.553 120.828 37.942 1.00 72.04 596 THR A C 1
ATOM 3377 O O . THR A 1 596 ? 139.291 120.858 38.926 1.00 75.55 596 THR A O 1
ATOM 3381 N N . TRP A 1 597 ? 137.314 120.352 37.991 1.00 73.40 597 TRP A N 1
ATOM 3382 C CA . TRP A 1 597 ? 136.781 119.827 39.244 1.00 75.61 597 TRP A CA 1
ATOM 3383 C C . TRP A 1 597 ? 135.707 118.756 39.081 1.00 77.18 597 TRP A C 1
ATOM 3384 O O . TRP A 1 597 ? 134.973 118.730 38.091 1.00 74.26 597 TRP A O 1
ATOM 3395 N N . ALA A 1 598 ? 135.640 117.865 40.068 1.00 76.53 598 ALA A N 1
ATOM 3396 C CA . ALA A 1 598 ? 134.577 116.872 40.157 1.00 77.28 598 ALA A CA 1
ATOM 3397 C C . ALA A 1 598 ? 133.528 117.365 41.146 1.00 79.86 598 ALA A C 1
ATOM 3398 O O . ALA A 1 598 ? 133.787 117.435 42.345 1.00 79.57 598 ALA A O 1
ATOM 3400 N N . SER A 1 599 ? 132.347 117.709 40.644 1.00 83.29 599 SER A N 1
ATOM 3401 C CA . SER A 1 599 ? 131.298 118.277 41.486 1.00 87.04 599 SER A CA 1
ATOM 3402 C C . SER A 1 599 ? 130.514 117.206 42.235 1.00 93.05 599 SER A C 1
ATOM 3403 O O . SER A 1 599 ? 130.319 116.100 41.730 1.00 92.27 599 SER A O 1
ATOM 3406 N N . ALA A 1 600 ? 130.061 117.546 43.438 1.00 97.23 600 ALA A N 1
ATOM 3407 C CA . ALA A 1 600 ? 129.264 116.632 44.251 1.00 92.85 600 ALA A CA 1
ATOM 3408 C C . ALA A 1 600 ? 127.860 116.456 43.674 1.00 91.49 600 ALA A C 1
ATOM 3409 O O . ALA A 1 600 ? 127.188 115.459 43.943 1.00 91.94 600 ALA A O 1
ATOM 3411 N N . TRP A 1 601 ? 127.433 117.435 42.880 1.00 86.86 601 TRP A N 1
ATOM 3412 C CA . TRP A 1 601 ? 126.116 117.430 42.247 1.00 89.42 601 TRP A CA 1
ATOM 3413 C C . TRP A 1 601 ? 125.890 116.222 41.341 1.00 93.96 601 TRP A C 1
ATOM 3414 O O . TRP A 1 601 ? 124.798 115.655 41.311 1.00 98.55 601 TRP A O 1
ATOM 3425 N N . LYS A 1 602 ? 126.921 115.837 40.596 1.00 95.85 602 LYS A N 1
ATOM 3426 C CA . LYS A 1 602 ? 126.816 114.696 39.692 1.00 100.45 602 LYS A CA 1
ATOM 3427 C C . LYS A 1 602 ? 127.071 113.389 40.431 1.00 100.92 602 LYS A C 1
ATOM 3428 O O . LYS A 1 602 ? 126.278 112.452 40.343 1.00 98.71 602 LYS A O 1
ATOM 3434 N N . HIS A 1 603 ? 128.195 113.316 41.140 1.00 106.42 603 HIS A N 1
ATOM 3435 C CA . HIS A 1 603 ? 128.543 112.128 41.923 1.00 112.30 603 HIS A CA 1
ATOM 3436 C C . HIS A 1 603 ? 129.384 112.464 43.156 1.00 115.42 603 HIS A C 1
ATOM 3437 O O . HIS A 1 603 ? 130.045 113.496 43.197 1.00 112.93 603 HIS A O 1
ATOM 3444 N N . THR A 1 604 ? 129.336 111.601 44.161 1.00 120.43 604 THR A N 1
ATOM 3445 C CA . THR A 1 604 ? 130.067 111.844 45.396 1.00 123.09 604 THR A CA 1
ATOM 3446 C C . THR A 1 604 ? 131.390 111.102 45.516 1.00 126.86 604 THR A C 1
ATOM 3447 O O . THR A 1 604 ? 132.078 111.237 46.524 1.00 127.78 604 THR A O 1
ATOM 3451 N N . MET A 1 605 ? 131.749 110.307 44.518 1.00 128.31 605 MET A N 1
ATOM 3452 C CA . MET A 1 605 ? 132.854 109.378 44.709 1.00 130.57 605 MET A CA 1
ATOM 3453 C C . MET A 1 605 ? 134.212 110.015 45.001 1.00 129.40 605 MET A C 1
ATOM 3454 O O . MET A 1 605 ? 134.906 109.573 45.913 1.00 132.68 605 MET A O 1
ATOM 3459 N N . GLU A 1 606 ? 134.597 111.047 44.259 1.00 121.30 606 GLU A N 1
ATOM 3460 C CA . GLU A 1 606 ? 135.858 111.718 44.560 1.00 114.44 606 GLU A CA 1
ATOM 3461 C C . GLU A 1 606 ? 135.914 113.198 44.212 1.00 104.87 606 GLU A C 1
ATOM 3462 O O . GLU A 1 606 ? 136.651 113.594 43.323 1.00 106.73 606 GLU A O 1
ATOM 3468 N N . ASN A 1 607 ? 135.167 114.021 44.928 1.00 96.94 607 ASN A N 1
ATOM 3469 C CA . ASN A 1 607 ? 135.155 115.441 44.642 1.00 90.74 607 ASN A CA 1
ATOM 3470 C C . ASN A 1 607 ? 136.519 116.054 44.888 1.00 86.90 607 ASN A C 1
ATOM 3471 O O . ASN A 1 607 ? 137.146 115.814 45.910 1.00 83.49 607 ASN A O 1
ATOM 3476 N N . GLY A 1 608 ? 136.972 116.843 43.924 1.00 89.70 608 GLY A N 1
ATOM 3477 C CA . GLY A 1 608 ? 138.262 117.496 43.982 1.00 90.50 608 GLY A CA 1
ATOM 3478 C C . GLY A 1 608 ? 138.340 118.615 42.966 1.00 86.39 608 GLY A C 1
ATOM 3479 O O . GLY A 1 608 ? 137.492 118.715 42.092 1.00 82.79 608 GLY A O 1
ATOM 3480 N N . TYR A 1 609 ? 139.358 119.456 43.079 1.00 86.37 609 TYR A N 1
ATOM 3481 C CA . TYR A 1 609 ? 139.665 120.424 42.040 1.00 83.09 609 TYR A CA 1
ATOM 3482 C C . TYR A 1 609 ? 141.132 120.344 41.643 1.00 84.20 609 TYR A C 1
ATOM 3483 O O . TYR A 1 609 ? 141.992 120.209 42.502 1.00 83.37 609 TYR A O 1
ATOM 3492 N N . HIS A 1 610 ? 141.417 120.443 40.349 1.00 82.43 610 HIS A N 1
ATOM 3493 C CA . HIS A 1 610 ? 142.796 120.536 39.881 1.00 79.64 610 HIS A CA 1
ATOM 3494 C C . HIS A 1 610 ? 143.049 121.953 39.385 1.00 74.51 610 HIS A C 1
ATOM 3495 O O . HIS A 1 610 ? 142.163 122.575 38.800 1.00 71.71 610 HIS A O 1
ATOM 3502 N N . LEU A 1 611 ? 144.250 122.468 39.623 1.00 73.74 611 LEU A N 1
ATOM 3503 C CA . LEU A 1 611 ? 144.634 123.761 39.065 1.00 72.67 611 LEU A CA 1
ATOM 3504 C C . LEU A 1 611 ? 145.799 123.596 38.097 1.00 71.55 611 LEU A C 1
ATOM 3505 O O . LEU A 1 611 ? 146.896 123.206 38.494 1.00 72.52 611 LEU A O 1
ATOM 3510 N N . TYR A 1 612 ? 145.549 123.885 36.824 1.00 71.64 612 TYR A N 1
ATOM 3511 C CA . TYR A 1 612 ? 146.583 123.803 35.800 1.00 73.27 612 TYR A CA 1
ATOM 3512 C C . TYR A 1 612 ? 146.978 125.190 35.317 1.00 73.30 612 TYR A C 1
ATOM 3513 O O . TYR A 1 612 ? 146.276 126.168 35.571 1.00 71.79 612 TYR A O 1
ATOM 3522 N N . ASP A 1 613 ? 148.105 125.266 34.616 1.00 74.76 613 ASP A N 1
ATOM 3523 C CA . ASP A 1 613 ? 148.422 126.441 33.812 1.00 77.48 613 ASP A CA 1
ATOM 3524 C C . ASP A 1 613 ? 148.020 126.151 32.365 1.00 74.15 613 ASP A C 1
ATOM 3525 O O . ASP A 1 613 ? 147.551 125.054 32.062 1.00 71.26 613 ASP A O 1
ATOM 3530 N N . PHE A 1 614 ? 148.218 127.115 31.480 1.00 72.82 614 PHE A N 1
ATOM 3531 C CA . PHE A 1 614 ? 147.795 126.972 30.097 1.00 72.59 614 PHE A CA 1
ATOM 3532 C C . PHE A 1 614 ? 148.507 125.808 29.426 1.00 70.84 614 PHE A C 1
ATOM 3533 O O . PHE A 1 614 ? 147.927 125.108 28.610 1.00 66.08 614 PHE A O 1
ATOM 3541 N N . LYS A 1 615 ? 149.771 125.619 29.772 1.00 74.82 615 LYS A N 1
ATOM 3542 C CA . LYS A 1 615 ? 150.578 124.529 29.246 1.00 74.12 615 LYS A CA 1
ATOM 3543 C C . LYS A 1 615 ? 150.062 123.149 29.643 1.00 74.97 615 LYS A C 1
ATOM 3544 O O . LYS A 1 615 ? 150.345 122.173 28.968 1.00 80.35 615 LYS A O 1
ATOM 3550 N N . GLY A 1 616 ? 149.322 123.054 30.739 1.00 70.62 616 GLY A N 1
ATOM 3551 C CA . GLY A 1 616 ? 148.884 121.752 31.208 1.00 67.89 616 GLY A CA 1
ATOM 3552 C C . GLY A 1 616 ? 149.698 121.161 32.338 1.00 72.33 616 GLY A C 1
ATOM 3553 O O . GLY A 1 616 ? 149.581 119.986 32.659 1.00 73.70 616 GLY A O 1
ATOM 3554 N N . GLU A 1 617 ? 150.555 121.978 32.925 1.00 74.78 617 GLU A N 1
ATOM 3555 C CA . GLU A 1 617 ? 151.335 121.560 34.079 1.00 78.41 617 GLU A CA 1
ATOM 3556 C C . GLU A 1 617 ? 150.439 121.612 35.307 1.00 78.28 617 GLU A C 1
ATOM 3557 O O . GLU A 1 617 ? 149.818 122.640 35.585 1.00 77.22 617 GLU A O 1
ATOM 3563 N N . LEU A 1 618 ? 150.357 120.501 36.032 1.00 77.56 618 LEU A N 1
ATOM 3564 C CA . LEU A 1 618 ? 149.523 120.447 37.229 1.00 76.34 618 LEU A CA 1
ATOM 3565 C C . LEU A 1 618 ? 150.167 121.248 38.353 1.00 78.92 618 LEU A C 1
ATOM 3566 O O . LEU A 1 618 ? 151.146 120.812 38.959 1.00 84.05 618 LEU A O 1
ATOM 3571 N N . LEU A 1 619 ? 149.617 122.429 38.615 1.00 77.04 619 LEU A N 1
ATOM 3572 C CA . LEU A 1 619 ? 150.122 123.298 39.670 1.00 82.41 619 LEU A CA 1
ATOM 3573 C C . LEU A 1 619 ? 149.810 122.703 41.041 1.00 85.37 619 LEU A C 1
ATOM 3574 O O . LEU A 1 619 ? 150.706 122.475 41.854 1.00 87.58 619 LEU A O 1
ATOM 3579 N N . ARG A 1 620 ? 148.533 122.441 41.285 1.00 83.86 620 ARG A N 1
ATOM 3580 C CA . ARG A 1 620 ? 148.107 121.861 42.549 1.00 84.45 620 ARG A CA 1
ATOM 3581 C C . ARG A 1 620 ? 146.790 121.122 42.379 1.00 88.80 620 ARG A C 1
ATOM 3582 O O . ARG A 1 620 ? 146.055 121.346 41.417 1.00 90.88 620 ARG A O 1
ATOM 3590 N N . GLU A 1 621 ? 146.504 120.231 43.318 1.00 88.37 621 GLU A N 1
ATOM 3591 C CA . GLU A 1 621 ? 145.197 119.607 43.407 1.00 90.87 621 GLU A CA 1
ATOM 3592 C C . GLU A 1 621 ? 144.808 119.526 44.871 1.00 93.22 621 GLU A C 1
ATOM 3593 O O . GLU A 1 621 ? 145.640 119.724 45.756 1.00 96.94 621 GLU A O 1
ATOM 3599 N N . GLU A 1 622 ? 143.542 119.235 45.126 1.00 89.09 622 GLU A N 1
ATOM 3600 C CA . GLU A 1 622 ? 143.037 119.265 46.483 1.00 85.22 622 GLU A CA 1
ATOM 3601 C C . GLU A 1 622 ? 141.756 118.458 46.562 1.00 85.48 622 GLU A C 1
ATOM 3602 O O . GLU A 1 622 ? 140.939 118.473 45.641 1.00 85.83 622 GLU A O 1
ATOM 3608 N N . HIS A 1 623 ? 141.595 117.736 47.663 1.00 88.26 623 HIS A N 1
ATOM 3609 C CA . HIS A 1 623 ? 140.407 116.926 47.865 1.00 91.60 623 HIS A CA 1
ATOM 3610 C C . HIS A 1 623 ? 139.465 117.581 48.859 1.00 94.42 623 HIS A C 1
ATOM 3611 O O . HIS A 1 623 ? 139.837 117.849 50.000 1.00 100.35 623 HIS A O 1
ATOM 3618 N N . ILE A 1 624 ? 138.245 117.850 48.408 1.00 92.45 624 ILE A N 1
ATOM 3619 C CA . ILE A 1 624 ? 137.199 118.353 49.288 1.00 94.72 624 ILE A CA 1
ATOM 3620 C C . ILE A 1 624 ? 136.061 117.331 49.329 1.00 101.34 624 ILE A C 1
ATOM 3621 O O . ILE A 1 624 ? 135.604 116.870 48.285 1.00 102.63 624 ILE A O 1
ATOM 3626 N N . GLU A 1 625 ? 135.614 116.975 50.533 1.00 106.46 625 GLU A N 1
ATOM 3627 C CA . GLU A 1 625 ? 134.633 115.899 50.717 1.00 109.56 625 GLU A CA 1
ATOM 3628 C C . GLU A 1 625 ? 133.318 116.106 49.952 1.00 104.97 625 GLU A C 1
ATOM 3629 O O . GLU A 1 625 ? 132.759 115.160 49.403 1.00 106.63 625 GLU A O 1
ATOM 3635 N N . LYS A 1 626 ? 132.828 117.341 49.926 1.00 97.73 626 LYS A N 1
ATOM 3636 C CA . LYS A 1 626 ? 131.619 117.655 49.174 1.00 95.68 626 LYS A CA 1
ATOM 3637 C C . LYS A 1 626 ? 131.768 118.902 48.317 1.00 95.36 626 LYS A C 1
ATOM 3638 O O . LYS A 1 626 ? 131.076 119.895 48.526 1.00 93.51 626 LYS A O 1
ATOM 3644 N N . PHE A 1 627 ? 132.672 118.836 47.347 1.00 94.50 627 PHE A N 1
ATOM 3645 C CA . PHE A 1 627 ? 132.919 119.958 46.450 1.00 89.04 627 PHE A CA 1
ATOM 3646 C C . PHE A 1 627 ? 131.771 120.123 45.459 1.00 85.19 627 PHE A C 1
ATOM 3647 O O . PHE A 1 627 ? 131.537 119.252 44.621 1.00 82.26 627 PHE A O 1
ATOM 3655 N N . LYS A 1 628 ? 131.058 121.241 45.559 1.00 84.58 628 LYS A N 1
ATOM 3656 C CA . LYS A 1 628 ? 129.913 121.496 44.690 1.00 81.57 628 LYS A CA 1
ATOM 3657 C C . LYS A 1 628 ? 130.319 122.208 43.401 1.00 83.26 628 LYS A C 1
ATOM 3658 O O . LYS A 1 628 ? 129.927 121.790 42.313 1.00 82.70 628 LYS A O 1
ATOM 3664 N N . GLN A 1 629 ? 131.096 123.282 43.520 1.00 81.98 629 GLN A N 1
ATOM 3665 C CA . GLN A 1 629 ? 131.500 124.044 42.340 1.00 79.25 629 GLN A CA 1
ATOM 3666 C C . GLN A 1 629 ? 132.694 124.978 42.547 1.00 81.65 629 GLN A C 1
ATOM 3667 O O . GLN A 1 629 ? 132.880 125.552 43.619 1.00 83.71 629 GLN A O 1
ATOM 3673 N N . TRP A 1 630 ? 133.500 125.106 41.496 1.00 79.11 630 TRP A N 1
ATOM 3674 C CA . TRP A 1 630 ? 134.537 126.125 41.397 1.00 73.75 630 TRP A CA 1
ATOM 3675 C C . TRP A 1 630 ? 134.035 127.130 40.371 1.00 68.82 630 TRP A C 1
ATOM 3676 O O . TRP A 1 630 ? 133.361 126.752 39.415 1.00 75.26 630 TRP A O 1
ATOM 3687 N N . GLN A 1 631 ? 134.341 128.407 40.565 1.00 65.76 631 GLN A N 1
ATOM 3688 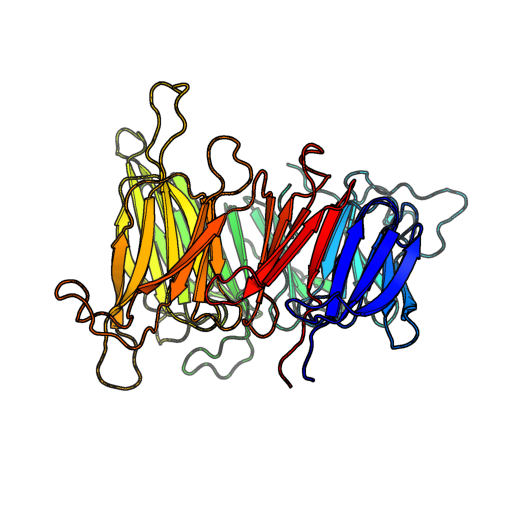C CA . GLN A 1 631 ? 134.004 129.412 39.561 1.00 68.22 631 GLN A CA 1
ATOM 3689 C C . GLN A 1 631 ? 134.864 130.666 39.668 1.00 71.08 631 GLN A C 1
ATOM 3690 O O . GLN A 1 631 ? 134.797 131.392 40.660 1.00 73.90 631 GLN A O 1
ATOM 3696 N N . TRP A 1 632 ? 135.672 130.913 38.638 1.00 66.58 632 TRP A N 1
ATOM 3697 C CA . TRP A 1 632 ? 136.519 132.102 38.590 1.00 64.88 632 TRP A CA 1
ATOM 3698 C C . TRP A 1 632 ? 135.672 133.365 38.642 1.00 62.45 632 TRP A C 1
ATOM 3699 O O . TRP A 1 632 ? 134.533 133.376 38.176 1.00 60.61 632 TRP A O 1
ATOM 3710 N N . ARG A 1 633 ? 136.227 134.425 39.215 1.00 66.63 633 ARG A N 1
ATOM 3711 C CA . ARG A 1 633 ? 135.556 135.715 39.211 1.00 71.49 633 ARG A CA 1
ATOM 3712 C C . ARG A 1 633 ? 135.930 136.461 37.943 1.00 72.15 633 ARG A C 1
ATOM 3713 O O . ARG A 1 633 ? 137.096 136.804 37.746 1.00 79.67 633 ARG A O 1
ATOM 3721 N N . PRO A 1 634 ? 134.940 136.704 37.073 1.00 68.26 634 PRO A N 1
ATOM 3722 C CA . PRO A 1 634 ? 135.152 137.386 35.792 1.00 70.14 634 PRO A CA 1
ATOM 3723 C C . PRO A 1 634 ? 135.834 138.737 35.971 1.00 75.94 634 PRO A C 1
ATOM 3724 O O . PRO A 1 634 ? 135.528 139.448 36.925 1.00 79.12 634 PRO A O 1
ATOM 3728 N N . ARG A 1 635 ? 136.748 139.078 35.068 1.00 79.48 635 ARG A N 1
ATOM 3729 C CA . ARG A 1 635 ? 137.399 140.381 35.094 1.00 83.65 635 ARG A CA 1
ATOM 3730 C C . ARG A 1 635 ? 137.372 141.016 33.711 1.00 90.73 635 ARG A C 1
ATOM 3731 O O . ARG A 1 635 ? 138.001 140.516 32.779 1.00 90.43 635 ARG A O 1
ATOM 3739 N N . PRO A 1 636 ? 136.624 142.120 33.570 1.00 97.69 636 PRO A N 1
ATOM 3740 C CA . PRO A 1 636 ? 136.595 142.849 32.300 1.00 101.56 636 PRO A CA 1
ATOM 3741 C C . PRO A 1 636 ? 137.914 143.574 32.068 1.00 109.36 636 PRO A C 1
ATOM 3742 O O . PRO A 1 636 ? 138.444 144.178 33.004 1.00 112.72 636 PRO A O 1
ATOM 3746 N N . PRO A 1 637 ? 138.453 143.493 30.842 1.00 110.97 637 PRO A N 1
ATOM 3747 C CA . PRO A 1 637 ? 139.677 144.216 30.482 1.00 113.44 637 PRO A CA 1
ATOM 3748 C C . PRO A 1 637 ? 139.531 145.711 30.748 1.00 116.58 637 PRO A C 1
ATOM 3749 O O . PRO A 1 637 ? 138.482 146.283 30.453 1.00 116.75 637 PRO A O 1
ATOM 3753 N N . THR A 1 638 ? 140.569 146.329 31.300 1.00 118.40 638 THR A N 1
ATOM 3754 C CA . THR A 1 638 ? 140.510 147.741 31.664 1.00 120.26 638 THR A CA 1
ATOM 3755 C C . THR A 1 638 ? 140.735 148.642 30.454 1.00 120.87 638 THR A C 1
ATOM 3756 O O . THR A 1 638 ? 140.365 149.816 30.466 1.00 121.01 638 THR A O 1
#

Foldseek 3Di:
DPWFWWWFDFDQKIFIFTDDFLDDTHTLDMDGNPADPDWDADQQLAWIWHYDQQWIWTFHDSVRDTDATARDGAWDDKDAALVNQKIKTFHPDFDDADPVGDPADDPVRGQFGMWMAGGVVSHTQDTHHDADPPDPDQFAAFQVNQWTWHDPAQFFIFIAGPPNRHTQVNDTGGDGRWHDKHWANAQDAAPPDPDGWTKMKIWHDDDDPAHIKIWIAIPPVRDTLDIGGDPQFPDKDWDAANHNQKIKIKTFGADVVRHGFWIWIKMWRRRYPSGDIGTEDIGGFDWQDKDAFHVFFKIKTKGWHDDDPPDPDDTWIKMWIKAFFDDPDPDTHGIYTQDIDDTHQWRDKAAFNNGQKIKTFHAPDQPATKIWIKGFADPDQADPVRRRGPTRIDTLDMDGDHNWHDKDAAQVRFKIKIWRAVVSPQPWTKMWIGTNSGDTSHIDTGRHTHDMGIRRHDDD

Organism: Chaetomium thermophilum (strain DSM 1495 / CBS 144.50 / IMI 039719) (NCBI:txid759272)

Solvent-accessible surface area: 22248 Å² total; per-residue (Å²): 215,57,58,6,31,1,0,8,6,44,20,75,32,1,0,0,17,66,7,18,75,120,98,141,16,83,62,56,31,62,76,134,128,8,6,107,81,31,3,47,12,0,57,69,2,62,36,1,0,0,2,35,36,137,0,0,22,0,38,0,43,109,81,8,49,135,65,74,77,0,17,0,20,83,9,61,56,2,13,22,0,57,34,19,121,8,0,2,0,35,0,101,109,69,4,132,26,60,158,115,44,40,122,63,4,82,140,110,21,54,34,52,6,4,1,0,0,23,3,128,85,26,135,36,28,96,25,14,44,92,67,139,205,239,108,72,63,34,2,27,26,0,26,56,6,69,5,0,0,26,28,34,114,34,74,4,0,13,0,15,48,3,80,173,1,62,56,13,100,185,113,17,12,149,7,125,11,0,64,53,1,64,13,1,74,22,83,11,119,38,101,66,34,203,103,109,13,2,3,0,0,0,11,3,43,128,58,68,159,106,42,4,57,0,0,0,8,5,0,53,61,45,111,76,41,75,43,23,75,2,127,50,27,78,45,4,93,18,48,25,6,34,67,0,30,15,0,0,0,16,0,35,59,46,23,198,88,162,124,52,104,21,4,3,0,12,0,0,26,0,58,69,151,63,3,50,35,37,105,11,50,74,25,181,45,40,15,78,38,33,22,23,8,32,124,16,33,16,1,0,1,0,12,16,72,102,99,161,53,93,94,107,99,54,81,84,8,22,0,9,1,1,0,2,48,106,115,198,64,166,118,46,6,59,3,92,69,8,66,66,26,153,138,93,20,1,46,8,22,57,23,0,49,112,0,86,29,1,0,0,0,1,12,101,41,107,139,23,12,54,1,13,1,17,0,0,66,65,141,40,141,49,53,161,133,13,98,104,11,30,6,11,9,69,67,61,22,86,23,75,7,132,8,4,3,52,9,53,15,0,24,24,7,96,21,0,0,0,19,0,5,24,133,105,29,100,100,82,6,5,0,20,2,2,16,63,83,8,92,71,17,40,85,55,118,34,137,126,0,38,15,1,44,4,51,39,125,64,109,184

Secondary structure (DSSP, 8-state):
----EEEEEETTEEEEEE--TTSPPPEEEEEESS-SS-EEE-TTS--EEEE-SS-EEEEETTTTEEEEEE--TT--EEEE-TTSSEEEEE-SSPP---TT--SS--GGGTT--EEEEETTTTEEEEEEPPP----S-SSEEPTTSSEEEEEETTTEEEEEETTTTEEGGGS-EE-TT--EEEE-SS----TT--S--EEEEEEE--BTTB-EEEEEEEETTTEEEEEEEE-SEEEEEEEE-TTSSEEEEEEEEE-TT-SEEEEEEEEEETTSTT--EEEEEEESSEEEEEEEPTTSS-EEEEEEPPPSS--SSPPPBEEEEEEEBP-SSS----EEEEEEPPPB---EEEE-SSSSEEEEE--S-SS--EEEEEESB-SSPPPGGGTTBS-B-EEEEEEE-TT--EEEE-TTSSEEEEEE-TTT--S--EEEEEETT--EEEEEE-TTEEEEEE------

Nearest PDB structures (foldseek):
  4nox-assembly1_A  TM=1.002E+00  e=3.725E-85  Thermochaetoides thermophila DSM 1495
  4uer-assembly1_b  TM=9.299E-01  e=3.338E-41  Lachancea kluyveri
  6zu9-assembly1_p  TM=9.364E-01  e=1.559E-40  Saccharomyces cerevisiae S288C
  6fyx-assembly1_p  TM=9.330E-01  e=6.238E-39  Saccharomyces cerevisiae S288C
  6gsn-assembly1_p  TM=9.261E-01  e=5.031E-37  Saccharomyces cerevisiae S288C